Protein AF-A0A9P2ZRN0-F1 (afdb_monomer)

Nearest PDB structures (foldseek):
  4a35-assembly1_A-2  TM=9.742E-01  e=1.461E-50  Homo sapiens
  2hxu-assembly1_A-2  TM=9.705E-01  e=6.664E-49  Xanthomonas campestris pv. campestris
  1yey-assembly3_C  TM=9.680E-01  e=1.271E-48  Xanthomonas campestris pv. campestris
  1yey-assembly5_D  TM=9.670E-01  e=3.172E-48  Xanthomonas campestris pv. campestris
  2hne-assembly1_A  TM=9.605E-01  e=2.322E-47  Xanthomonas campestris pv. campestris

Structure (mmCIF, N/CA/C/O backbone):
data_AF-A0A9P2ZRN0-F1
#
_entry.id   AF-A0A9P2ZRN0-F1
#
loop_
_atom_site.group_PDB
_atom_site.id
_atom_site.type_symbol
_atom_site.label_atom_id
_atom_site.label_alt_id
_atom_site.label_comp_id
_atom_site.label_asym_id
_atom_site.label_entity_id
_atom_site.label_seq_id
_atom_site.pdbx_PDB_ins_code
_atom_site.Cartn_x
_atom_site.Cartn_y
_atom_site.Cartn_z
_atom_site.occupancy
_atom_site.B_iso_or_equiv
_atom_site.auth_seq_id
_atom_site.auth_comp_id
_atom_site.auth_asym_id
_atom_site.auth_atom_id
_atom_site.pdbx_PDB_model_num
ATOM 1 N N . MET A 1 1 ? -38.700 12.044 -38.073 1.00 38.47 1 MET A N 1
ATOM 2 C CA . MET A 1 1 ? -38.108 10.848 -38.707 1.00 38.47 1 MET A CA 1
ATOM 3 C C . MET A 1 1 ? -37.020 10.332 -37.782 1.00 38.47 1 MET A C 1
ATOM 5 O O . MET A 1 1 ? -36.246 11.145 -37.299 1.00 38.47 1 MET A O 1
ATOM 9 N N . TRP A 1 2 ? -37.031 9.037 -37.476 1.00 26.31 2 TRP A N 1
ATOM 10 C CA . TRP A 1 2 ? -36.027 8.322 -36.679 1.00 26.31 2 TRP A CA 1
ATOM 11 C C . TRP A 1 2 ? -35.757 7.011 -37.419 1.00 26.31 2 TRP A C 1
ATOM 13 O O . TRP A 1 2 ? -36.709 6.272 -37.649 1.00 26.31 2 TRP A O 1
ATOM 23 N N . GLU A 1 3 ? -34.503 6.709 -37.750 1.00 25.95 3 GLU A N 1
ATOM 24 C CA . GLU A 1 3 ? -34.091 5.380 -38.220 1.00 25.95 3 GLU A CA 1
ATOM 25 C C . GLU A 1 3 ? -32.726 5.012 -37.616 1.00 25.95 3 GLU A C 1
ATOM 27 O O . GLU A 1 3 ? -31.732 5.683 -37.899 1.00 25.95 3 GLU A O 1
ATOM 32 N N . PRO A 1 4 ? -32.650 3.964 -36.777 1.00 41.28 4 PRO A N 1
ATOM 33 C CA . PRO A 1 4 ? -31.394 3.350 -36.369 1.00 41.28 4 PRO A CA 1
ATOM 34 C C . PRO A 1 4 ? -31.073 2.138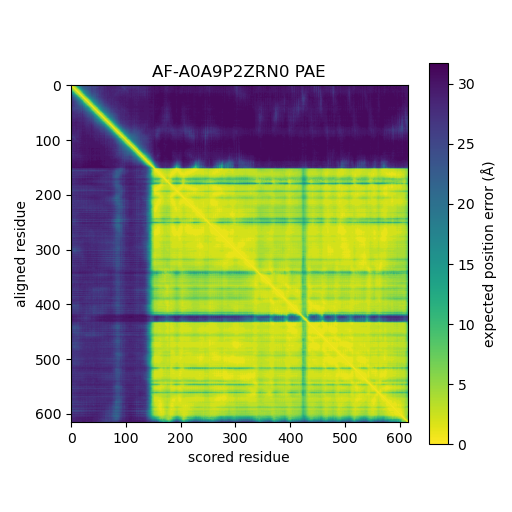 -37.259 1.00 41.28 4 PRO A C 1
ATOM 36 O O . PRO A 1 4 ? -31.899 1.237 -37.428 1.00 41.28 4 PRO A O 1
ATOM 39 N N . VAL A 1 5 ? -29.852 2.076 -37.796 1.00 33.00 5 VAL A N 1
ATOM 40 C CA . VAL A 1 5 ? -29.402 0.940 -38.618 1.00 33.00 5 VAL A CA 1
ATOM 41 C C . VAL A 1 5 ? -29.236 -0.312 -37.751 1.00 33.00 5 VAL A C 1
ATOM 43 O O . VAL A 1 5 ? -28.395 -0.362 -36.854 1.00 33.00 5 VAL A O 1
ATOM 46 N N . TRP A 1 6 ? -30.018 -1.352 -38.044 1.00 27.62 6 TRP A N 1
ATOM 47 C CA . TRP A 1 6 ? -29.862 -2.678 -37.442 1.00 27.62 6 TRP A CA 1
ATOM 48 C C . TRP A 1 6 ? -28.673 -3.428 -38.052 1.00 27.62 6 TRP A C 1
ATOM 50 O O . TRP A 1 6 ? -28.572 -3.544 -39.272 1.00 27.62 6 TRP A O 1
ATOM 60 N N . CYS A 1 7 ? -27.836 -4.044 -37.212 1.00 26.55 7 CYS A N 1
ATOM 61 C CA . CYS A 1 7 ? -26.837 -5.022 -37.649 1.00 26.55 7 CYS A CA 1
ATOM 62 C C . CYS A 1 7 ? -27.246 -6.436 -37.194 1.00 26.55 7 CYS A C 1
ATOM 64 O O . CYS A 1 7 ? -27.576 -6.659 -36.029 1.00 26.55 7 CYS A O 1
ATOM 66 N N . SER A 1 8 ? -27.298 -7.395 -38.123 1.00 29.52 8 SER A N 1
ATOM 67 C CA . SER A 1 8 ? -27.991 -8.675 -37.916 1.00 29.52 8 SER A CA 1
ATOM 68 C C . SER A 1 8 ? -27.128 -9.758 -37.254 1.00 29.52 8 SER A C 1
ATOM 70 O O . SER A 1 8 ? -26.110 -10.174 -37.812 1.00 29.52 8 SER A O 1
ATOM 72 N N . ALA A 1 9 ? -27.596 -10.330 -36.143 1.00 29.06 9 ALA A N 1
ATOM 73 C CA . ALA A 1 9 ? -26.962 -11.491 -35.517 1.00 29.06 9 ALA A CA 1
ATOM 74 C C . ALA A 1 9 ? -27.209 -12.794 -36.312 1.00 29.06 9 ALA A C 1
ATOM 76 O O . ALA A 1 9 ? -28.310 -13.352 -36.298 1.00 29.06 9 ALA A O 1
ATOM 77 N N . LYS A 1 10 ? -26.171 -13.340 -36.964 1.00 28.81 10 LYS A N 1
ATOM 78 C CA . LYS A 1 10 ? -26.222 -14.686 -37.569 1.00 28.81 10 LYS A CA 1
ATOM 79 C C . LYS A 1 10 ? -26.022 -15.771 -36.504 1.00 28.81 10 LYS A C 1
ATOM 81 O O . LYS A 1 10 ? -24.920 -15.975 -36.007 1.00 28.81 10 LYS A O 1
ATOM 86 N N . ARG A 1 11 ? -27.086 -16.523 -36.196 1.00 28.80 11 ARG A N 1
ATOM 87 C CA . ARG A 1 11 ? -27.022 -17.721 -35.338 1.00 28.80 11 ARG A CA 1
ATOM 88 C C . ARG A 1 11 ? -26.226 -18.844 -36.021 1.00 28.80 11 ARG A C 1
ATOM 90 O O . ARG A 1 11 ? -26.706 -19.409 -37.001 1.00 28.80 11 ARG A O 1
ATOM 97 N N . MET A 1 12 ? -25.089 -19.253 -35.457 1.00 26.77 12 MET A N 1
ATOM 98 C CA . MET A 1 12 ? -24.517 -20.573 -35.754 1.00 26.77 12 MET A CA 1
ATOM 99 C C . MET A 1 12 ? -25.276 -21.668 -34.990 1.00 26.77 12 MET A C 1
ATOM 101 O O . MET A 1 12 ? -25.562 -21.533 -33.800 1.00 26.77 12 MET A O 1
ATOM 105 N N . ARG A 1 13 ? -25.614 -22.770 -35.671 1.00 28.00 13 ARG A N 1
ATOM 106 C CA . ARG A 1 13 ? -26.214 -23.960 -35.047 1.00 28.00 13 ARG A CA 1
ATOM 107 C C . ARG A 1 13 ? -25.114 -24.864 -34.488 1.00 28.00 13 ARG A C 1
ATOM 109 O O . ARG A 1 13 ? -24.364 -25.449 -35.261 1.00 28.00 13 ARG A O 1
ATOM 116 N N . MET A 1 14 ? -25.080 -25.065 -33.171 1.00 26.47 14 MET A N 1
ATOM 117 C CA . MET A 1 14 ? -24.313 -26.168 -32.580 1.00 26.47 14 MET A CA 1
ATOM 118 C C . MET A 1 14 ? -24.980 -27.510 -32.915 1.00 26.47 14 MET A C 1
ATOM 120 O O . MET A 1 14 ? -26.101 -27.771 -32.475 1.00 26.47 14 MET A O 1
ATOM 124 N N . SER A 1 15 ? -24.293 -28.391 -33.645 1.00 28.78 15 SER A N 1
ATOM 125 C CA . SER A 1 15 ? -24.717 -29.786 -33.810 1.00 28.78 15 SER A CA 1
ATOM 126 C C . SER A 1 15 ? -24.050 -30.672 -32.758 1.00 28.78 15 SER A C 1
ATOM 128 O O . SER A 1 15 ? -22.850 -30.931 -32.829 1.00 28.78 15 SER A O 1
ATOM 130 N N . ARG A 1 16 ? -24.824 -31.179 -31.792 1.00 31.33 16 ARG A N 1
ATOM 131 C CA . ARG A 1 16 ? -24.336 -32.185 -30.837 1.00 31.33 16 ARG A CA 1
ATOM 132 C C . ARG A 1 16 ? -24.127 -33.526 -31.552 1.00 31.33 16 ARG A C 1
ATOM 134 O O . ARG A 1 16 ? -25.080 -34.072 -32.104 1.00 31.33 16 ARG A O 1
ATOM 141 N N . ARG A 1 17 ? -22.931 -34.110 -31.453 1.00 29.17 17 ARG A N 1
ATOM 142 C CA . ARG A 1 17 ? -22.721 -35.561 -31.597 1.00 29.17 17 ARG A CA 1
ATOM 143 C C . ARG A 1 17 ? -22.083 -36.101 -30.319 1.00 29.17 17 ARG A C 1
ATOM 145 O O . ARG A 1 17 ? -21.297 -35.412 -29.679 1.00 29.17 17 ARG A O 1
ATOM 152 N N . ARG A 1 18 ? -22.505 -37.300 -29.914 1.00 30.59 18 ARG A N 1
ATOM 153 C CA . ARG A 1 18 ? -22.012 -37.990 -28.714 1.00 30.59 18 ARG A CA 1
ATOM 154 C C . ARG A 1 18 ? -20.637 -38.594 -28.999 1.00 30.59 18 ARG A C 1
ATOM 156 O O . ARG A 1 18 ? -20.417 -39.074 -30.108 1.00 30.59 18 ARG A O 1
ATOM 163 N N . ALA A 1 19 ? -19.785 -38.645 -27.983 1.00 27.05 19 ALA A N 1
ATOM 164 C CA . ALA A 1 19 ? -18.596 -39.487 -27.959 1.00 27.05 19 ALA A CA 1
ATOM 165 C C . ALA A 1 19 ? -18.735 -40.520 -26.828 1.00 27.05 19 ALA A C 1
ATOM 167 O O . ALA A 1 19 ? -19.224 -40.190 -25.747 1.00 27.05 19 ALA A O 1
ATOM 168 N N . THR A 1 20 ? -18.300 -41.750 -27.084 1.00 30.22 20 THR A N 1
ATOM 169 C CA . THR A 1 20 ? -18.083 -42.813 -26.088 1.00 30.22 20 THR A CA 1
ATOM 170 C C . THR A 1 20 ? -16.751 -43.503 -26.419 1.00 30.22 20 THR A C 1
ATOM 172 O O . THR A 1 20 ? -16.370 -43.508 -27.591 1.00 30.22 20 THR A O 1
ATOM 175 N N . PRO A 1 21 ? -15.998 -43.999 -25.421 1.00 41.94 21 PRO A N 1
ATOM 176 C CA . PRO A 1 21 ? -14.552 -44.200 -25.551 1.00 41.94 21 PRO A CA 1
ATOM 177 C C . PRO A 1 21 ? -14.152 -45.582 -26.092 1.00 41.94 21 PRO A C 1
ATOM 179 O O . PRO A 1 21 ? -14.870 -46.560 -25.895 1.00 41.94 21 PRO A O 1
ATOM 182 N N . GLY A 1 22 ? -12.955 -45.676 -26.687 1.00 28.08 22 GLY A N 1
ATOM 183 C CA . GLY A 1 22 ? -12.357 -46.956 -27.075 1.00 28.08 22 GLY A CA 1
ATOM 184 C C . GLY A 1 22 ? -10.933 -46.871 -27.648 1.00 28.08 22 GLY A C 1
ATOM 185 O O . GLY A 1 22 ? -10.754 -46.393 -28.758 1.00 28.08 22 GLY A O 1
ATOM 186 N N . GLN A 1 23 ? -9.980 -47.428 -26.891 1.00 28.83 23 GLN A N 1
ATOM 187 C CA . GLN A 1 23 ? -8.758 -48.139 -27.327 1.00 28.83 23 GLN A CA 1
ATOM 188 C C . GLN A 1 23 ? -7.635 -47.407 -28.108 1.00 28.83 23 GLN A C 1
ATOM 190 O O . GLN A 1 23 ? -7.736 -47.108 -29.293 1.00 28.83 23 GLN A O 1
ATOM 195 N N . ASP A 1 24 ? -6.485 -47.293 -27.429 1.00 34.34 24 ASP A N 1
ATOM 196 C CA . ASP A 1 24 ? -5.123 -47.284 -27.998 1.00 34.34 24 ASP A CA 1
ATOM 197 C C . ASP A 1 24 ? -4.826 -48.612 -28.729 1.00 34.34 24 ASP A C 1
ATOM 199 O O . ASP A 1 24 ? -5.240 -49.676 -28.252 1.00 34.34 24 ASP A O 1
ATOM 203 N N . PRO A 1 25 ? -4.083 -48.578 -29.851 1.00 38.22 25 PRO A N 1
ATOM 204 C CA . PRO A 1 25 ? -2.924 -49.469 -29.909 1.00 38.22 25 PRO A CA 1
ATOM 205 C C . PRO A 1 25 ? -1.653 -48.847 -30.522 1.00 38.22 25 PRO A C 1
ATOM 207 O O . PRO A 1 25 ? -1.567 -48.574 -31.721 1.00 38.22 25 PRO A O 1
ATOM 210 N N . LYS A 1 26 ? -0.604 -48.800 -29.694 1.00 31.80 26 LYS A N 1
ATOM 211 C CA . LYS A 1 26 ? 0.829 -48.763 -30.038 1.00 31.80 26 LYS A CA 1
ATOM 212 C C . LYS A 1 26 ? 1.176 -49.314 -31.433 1.00 31.80 26 LYS A C 1
ATOM 214 O O . LYS A 1 26 ? 0.924 -50.487 -31.719 1.00 31.80 26 LYS A O 1
ATOM 219 N N . ARG A 1 27 ? 2.004 -48.579 -32.185 1.00 29.11 27 ARG A N 1
ATOM 220 C CA . ARG A 1 27 ? 3.027 -49.193 -33.053 1.00 29.11 27 ARG A CA 1
ATOM 221 C C . ARG A 1 27 ? 4.288 -48.338 -33.155 1.00 29.11 27 ARG A C 1
ATOM 223 O O . ARG A 1 27 ? 4.222 -47.123 -33.281 1.00 29.11 27 ARG A O 1
ATOM 230 N N . GLN A 1 28 ? 5.436 -49.005 -33.082 1.00 30.78 28 GLN A N 1
ATOM 231 C CA . GLN A 1 28 ? 6.757 -48.425 -33.324 1.00 30.78 28 GLN A CA 1
ATOM 232 C C . GLN A 1 28 ? 7.017 -48.361 -34.833 1.00 30.78 28 GLN A C 1
ATOM 234 O O . GLN A 1 28 ? 6.596 -49.279 -35.533 1.00 30.78 28 GLN A O 1
ATOM 239 N N . PHE A 1 29 ? 7.829 -47.407 -35.296 1.00 27.91 29 PHE A N 1
ATOM 240 C CA . PHE A 1 29 ? 8.797 -47.679 -36.365 1.00 27.91 29 PHE A CA 1
ATOM 241 C C . PHE A 1 29 ? 10.072 -46.829 -36.211 1.00 27.91 29 PHE A C 1
ATOM 243 O O . PHE A 1 29 ? 10.026 -45.632 -35.940 1.00 27.91 29 PHE A O 1
ATOM 250 N N . ARG A 1 30 ? 11.210 -47.512 -36.359 1.00 27.91 30 ARG A N 1
ATOM 251 C CA . ARG A 1 30 ? 12.542 -46.998 -36.738 1.00 27.91 30 ARG A CA 1
ATOM 252 C C . ARG A 1 30 ? 12.577 -46.835 -38.277 1.00 27.91 30 ARG A C 1
ATOM 254 O O . ARG A 1 30 ? 11.677 -47.357 -38.923 1.00 27.91 30 ARG A O 1
ATOM 261 N N . SER A 1 31 ? 13.558 -46.234 -38.948 1.00 28.56 31 SER A N 1
ATOM 262 C CA . SER A 1 31 ? 14.747 -45.415 -38.622 1.00 28.56 31 SER A CA 1
ATOM 263 C C . SER A 1 31 ? 15.255 -44.807 -39.947 1.00 28.56 31 SER A C 1
ATOM 265 O O . SER A 1 31 ? 14.808 -45.258 -40.998 1.00 28.56 31 SER A O 1
ATOM 267 N N . GLU A 1 32 ? 16.247 -43.898 -39.893 1.00 29.08 32 GLU A N 1
ATOM 268 C CA . GLU A 1 32 ? 17.086 -43.482 -41.050 1.00 29.08 32 GLU A CA 1
ATOM 269 C C . GLU A 1 32 ? 16.328 -42.696 -42.152 1.00 29.08 32 GLU A C 1
ATOM 271 O O . GLU A 1 32 ? 15.107 -42.746 -42.225 1.00 29.08 32 GLU A O 1
ATOM 276 N N . ARG A 1 33 ? 16.931 -41.876 -43.026 1.00 29.41 33 ARG A N 1
ATOM 277 C CA . ARG A 1 33 ? 18.291 -41.307 -43.241 1.00 29.41 33 ARG A CA 1
ATOM 278 C C . ARG A 1 33 ? 18.064 -39.945 -43.984 1.00 29.41 33 ARG A C 1
ATOM 280 O O . ARG A 1 33 ? 16.910 -39.622 -44.240 1.00 29.41 33 ARG A O 1
ATOM 287 N N . GLU A 1 34 ? 18.994 -39.052 -44.340 1.00 28.02 34 GLU A N 1
ATOM 288 C CA . GLU A 1 34 ? 20.459 -39.047 -44.521 1.00 28.02 34 GLU A CA 1
ATOM 289 C C . GLU A 1 34 ? 20.977 -37.574 -44.495 1.00 28.02 34 GLU A C 1
ATOM 291 O O . GLU A 1 34 ? 20.172 -36.648 -44.587 1.00 28.02 34 GLU A O 1
ATOM 296 N N . ILE A 1 35 ? 22.297 -37.343 -44.409 1.00 36.78 35 ILE A N 1
ATOM 297 C CA . ILE A 1 35 ? 22.970 -36.031 -44.605 1.00 36.78 35 ILE A CA 1
ATOM 298 C C . ILE A 1 35 ? 24.157 -36.255 -45.554 1.00 36.78 35 ILE A C 1
ATOM 300 O O . ILE A 1 35 ? 24.944 -37.165 -45.281 1.00 36.78 35 ILE A O 1
ATOM 304 N N . PRO A 1 36 ? 24.268 -35.516 -46.678 1.00 35.97 36 PRO A N 1
ATOM 305 C CA . PRO A 1 36 ? 25.540 -34.829 -47.026 1.00 35.97 36 PRO A CA 1
ATOM 306 C C . PRO A 1 36 ? 25.359 -33.571 -47.940 1.00 35.97 36 PRO A C 1
ATOM 308 O O . PRO A 1 36 ? 24.253 -33.337 -48.427 1.00 35.97 36 PRO A O 1
ATOM 311 N N . PRO A 1 37 ? 26.430 -32.851 -48.348 1.00 46.16 37 PRO A N 1
ATOM 312 C CA . PRO A 1 37 ? 27.495 -32.234 -47.543 1.00 46.16 37 PRO A CA 1
ATOM 313 C C . PRO A 1 37 ? 27.743 -30.747 -47.963 1.00 46.16 37 PRO A C 1
ATOM 315 O O . PRO A 1 37 ? 26.884 -30.117 -48.575 1.00 46.16 37 PRO A O 1
ATOM 318 N N . ASP A 1 38 ? 28.909 -30.190 -47.619 1.00 31.97 38 ASP A N 1
ATOM 319 C CA . ASP A 1 38 ? 29.219 -28.748 -47.576 1.00 31.97 38 ASP A CA 1
ATOM 320 C C . ASP A 1 38 ? 29.802 -28.071 -48.852 1.00 31.97 38 ASP A C 1
ATOM 322 O O . ASP A 1 38 ? 30.275 -28.725 -49.782 1.00 31.97 38 ASP A O 1
ATOM 326 N N . ASP A 1 39 ? 29.905 -26.731 -48.746 1.00 31.00 39 ASP A N 1
ATOM 327 C CA . ASP A 1 39 ? 30.958 -25.842 -49.301 1.00 31.00 39 ASP A CA 1
ATOM 328 C C . ASP A 1 39 ? 30.830 -25.336 -50.775 1.00 31.00 39 ASP A C 1
ATOM 330 O O . ASP A 1 39 ? 29.979 -25.797 -51.535 1.00 31.00 39 ASP A O 1
ATOM 334 N N . PRO A 1 40 ? 31.568 -24.277 -51.189 1.00 44.12 40 PRO A N 1
ATOM 335 C CA . PRO A 1 40 ? 31.244 -22.871 -50.881 1.00 44.12 40 PRO A CA 1
ATOM 336 C C . PRO A 1 40 ? 31.080 -21.980 -52.135 1.00 44.12 40 PRO A C 1
ATOM 338 O O . PRO A 1 40 ? 31.380 -22.417 -53.243 1.00 44.12 40 PRO A O 1
ATOM 341 N N . LEU A 1 41 ? 30.724 -20.688 -51.954 1.00 27.88 41 LEU A N 1
ATOM 342 C CA . LEU A 1 41 ? 31.406 -19.523 -52.582 1.00 27.88 41 LEU A CA 1
ATOM 343 C C . LEU A 1 41 ? 30.759 -18.145 -52.272 1.00 27.88 41 LEU A C 1
ATOM 345 O O . LEU A 1 41 ? 29.582 -18.040 -51.949 1.00 27.88 41 LEU A O 1
ATOM 349 N N . TRP A 1 42 ? 31.550 -17.089 -52.522 1.00 25.61 42 TRP A N 1
ATOM 350 C CA . TRP A 1 42 ? 31.164 -15.704 -52.879 1.00 25.61 42 TRP A CA 1
ATOM 351 C C . TRP A 1 42 ? 30.753 -14.653 -51.817 1.00 25.61 42 TRP A C 1
ATOM 353 O O . TRP A 1 42 ? 29.585 -14.358 -51.591 1.00 25.61 42 TRP A O 1
ATOM 363 N N . THR A 1 43 ? 31.763 -13.911 -51.343 1.00 27.02 43 THR A N 1
ATOM 364 C CA . THR A 1 43 ? 31.754 -12.444 -51.105 1.00 27.02 43 THR A CA 1
ATOM 365 C C . THR A 1 43 ? 33.167 -11.897 -51.414 1.00 27.02 43 THR A C 1
ATOM 367 O O . THR A 1 43 ? 34.091 -12.712 -51.497 1.00 27.02 43 THR A O 1
ATOM 370 N N . PRO A 1 44 ? 33.419 -10.572 -51.543 1.00 39.12 44 PRO A N 1
ATOM 371 C CA . PRO A 1 44 ? 32.522 -9.419 -51.699 1.00 39.12 44 PRO A CA 1
ATOM 372 C C . PRO A 1 44 ? 32.744 -8.729 -53.077 1.00 39.12 44 PRO A C 1
ATOM 374 O O . PRO A 1 44 ? 33.189 -9.372 -54.025 1.00 39.12 44 PRO A O 1
ATOM 377 N N . PRO A 1 45 ? 32.498 -7.410 -53.214 1.00 33.53 45 PRO A N 1
ATOM 378 C CA . PRO A 1 45 ? 33.685 -6.559 -53.392 1.00 33.53 45 PRO A CA 1
ATOM 379 C C . PRO A 1 45 ? 33.702 -5.280 -52.534 1.00 33.53 45 PRO A C 1
ATOM 381 O O . PRO A 1 45 ? 32.678 -4.669 -52.244 1.00 33.53 45 PRO A O 1
ATOM 384 N N . ILE A 1 46 ? 34.915 -4.837 -52.193 1.00 30.03 46 ILE A N 1
ATOM 385 C CA . ILE A 1 46 ? 35.210 -3.522 -51.603 1.00 30.03 46 ILE A CA 1
ATOM 386 C C . ILE A 1 46 ? 35.616 -2.561 -52.730 1.00 30.03 46 ILE A C 1
ATOM 388 O O . ILE A 1 46 ? 36.423 -2.930 -53.582 1.00 30.03 46 ILE A O 1
ATOM 392 N N . SER A 1 47 ? 35.164 -1.303 -52.689 1.00 28.03 47 SER A N 1
ATOM 393 C CA . SER A 1 47 ? 35.769 -0.208 -53.465 1.00 28.03 47 SER A CA 1
ATOM 394 C C . SER A 1 47 ? 36.314 0.878 -52.536 1.00 28.03 47 SER A C 1
ATOM 396 O O . SER A 1 47 ? 35.559 1.538 -51.823 1.00 28.03 47 SER A O 1
ATOM 398 N N . SER A 1 48 ? 37.630 1.073 -52.541 1.00 29.17 48 SER A N 1
ATOM 399 C CA . SER A 1 48 ? 38.329 2.067 -51.722 1.00 29.17 48 SER A CA 1
ATOM 400 C C . SER A 1 48 ? 38.413 3.441 -52.403 1.00 29.17 48 SER A C 1
ATOM 402 O O . SER A 1 48 ? 38.474 3.512 -53.630 1.00 29.17 48 SER A O 1
ATOM 404 N N . ARG A 1 49 ? 38.490 4.527 -51.605 1.00 26.91 49 ARG A N 1
ATOM 405 C CA . ARG A 1 49 ? 39.307 5.738 -51.884 1.00 26.91 49 ARG A CA 1
ATOM 406 C C . ARG A 1 49 ? 39.306 6.774 -50.742 1.00 26.91 49 ARG A C 1
ATOM 408 O O . ARG A 1 49 ? 38.321 7.446 -50.467 1.00 26.91 49 ARG A O 1
ATOM 415 N N . ARG A 1 50 ? 40.491 6.946 -50.157 1.00 28.81 50 ARG A N 1
ATOM 416 C CA . ARG A 1 50 ? 41.088 8.154 -49.544 1.00 28.81 50 ARG A CA 1
ATOM 417 C C . ARG A 1 50 ? 42.583 8.127 -49.974 1.00 28.81 50 ARG A C 1
ATOM 419 O O . ARG A 1 50 ? 42.996 7.065 -50.448 1.00 28.81 50 ARG A O 1
ATOM 426 N N . PRO A 1 51 ? 43.406 9.190 -49.840 1.00 40.25 51 PRO A N 1
ATOM 427 C CA . PRO A 1 51 ? 43.207 10.424 -49.069 1.00 40.25 51 PRO A CA 1
ATOM 428 C C . PRO A 1 51 ? 43.452 11.727 -49.867 1.00 40.25 51 PRO A C 1
ATOM 430 O O . PRO A 1 51 ? 43.740 11.701 -51.059 1.00 40.25 51 PRO A O 1
ATOM 433 N N . GLY A 1 52 ? 43.390 12.870 -49.175 1.00 24.56 52 GLY A N 1
ATOM 434 C CA . GLY A 1 52 ? 43.862 14.164 -49.677 1.00 24.56 52 GLY A CA 1
ATOM 435 C C . GLY A 1 52 ? 43.760 15.265 -48.616 1.00 24.56 52 GLY A C 1
ATOM 436 O O . GLY A 1 52 ? 42.659 15.698 -48.293 1.00 24.56 52 GLY A O 1
ATOM 437 N N . ASN A 1 53 ? 44.898 15.719 -48.083 1.00 30.58 53 ASN A N 1
ATOM 438 C CA . ASN A 1 53 ? 44.993 16.955 -47.294 1.00 30.58 53 ASN A CA 1
ATOM 439 C C . ASN A 1 53 ? 45.318 18.123 -48.233 1.00 30.58 53 ASN A C 1
ATOM 441 O O . ASN A 1 53 ? 46.202 17.957 -49.069 1.00 30.58 53 ASN A O 1
ATOM 445 N N . LEU A 1 54 ? 44.724 19.307 -48.027 1.00 27.16 54 LEU A N 1
ATOM 446 C CA . LEU A 1 54 ? 45.390 20.603 -48.253 1.00 27.16 54 LEU A CA 1
ATOM 447 C C . LEU A 1 54 ? 44.612 21.782 -47.630 1.00 27.16 54 LEU A C 1
ATOM 449 O O . LEU A 1 54 ? 43.497 21.626 -47.140 1.00 27.16 54 LEU A O 1
ATOM 453 N N . LEU A 1 55 ? 45.273 22.940 -47.561 1.00 28.30 55 LEU A N 1
ATOM 454 C CA . LEU A 1 55 ? 45.019 24.025 -46.605 1.00 28.30 55 LEU A CA 1
ATOM 455 C C . LEU A 1 55 ? 44.002 25.100 -47.047 1.00 28.30 55 LEU A C 1
ATOM 457 O O . LEU A 1 55 ? 44.048 25.585 -48.170 1.00 28.30 55 LEU A O 1
ATOM 461 N N . ALA A 1 56 ? 43.236 25.572 -46.054 1.00 28.02 56 ALA A N 1
ATOM 462 C CA . ALA A 1 56 ? 42.846 26.967 -45.780 1.00 28.02 56 ALA A CA 1
ATOM 463 C C . ALA A 1 56 ? 42.149 27.844 -46.853 1.00 28.02 56 ALA A C 1
ATOM 465 O O . ALA A 1 56 ? 42.775 28.299 -47.810 1.00 28.02 56 ALA A O 1
ATOM 466 N N . LYS A 1 57 ? 40.939 28.332 -46.514 1.00 27.61 57 LYS A N 1
ATOM 467 C CA . LYS A 1 57 ? 40.678 29.742 -46.104 1.00 27.61 57 LYS A CA 1
ATOM 468 C C . LYS A 1 57 ? 39.199 29.980 -45.744 1.00 27.61 57 LYS A C 1
ATOM 470 O O . LYS A 1 57 ? 38.314 29.372 -46.333 1.00 27.61 57 LYS A O 1
ATOM 475 N N . SER A 1 58 ? 38.942 30.897 -44.807 1.00 28.20 58 SER A N 1
ATOM 476 C CA . SER A 1 58 ? 37.597 31.420 -44.492 1.00 28.20 58 SER A CA 1
ATOM 477 C C . SER A 1 58 ? 37.139 32.472 -45.518 1.00 28.20 58 SER A C 1
ATOM 479 O O . SER A 1 58 ? 37.959 32.993 -46.278 1.00 28.20 58 SER A O 1
ATOM 481 N N . PRO A 1 59 ? 35.857 32.870 -45.482 1.00 36.03 59 PRO A N 1
ATOM 482 C CA . PRO A 1 59 ? 35.581 34.223 -44.973 1.00 36.03 59 PRO A CA 1
ATOM 483 C C . PRO A 1 59 ? 34.570 34.256 -43.808 1.00 36.03 59 PRO A C 1
ATOM 485 O O . PRO A 1 59 ? 34.022 33.234 -43.406 1.00 36.03 59 PRO A O 1
ATOM 488 N N . VAL A 1 60 ? 34.378 35.445 -43.226 1.00 31.33 60 VAL A N 1
ATOM 489 C CA . VAL A 1 60 ? 33.644 35.691 -41.969 1.00 31.33 60 VAL A CA 1
ATOM 490 C C . VAL A 1 60 ? 32.338 36.448 -42.218 1.00 31.33 60 VAL A C 1
ATOM 492 O O . VAL A 1 60 ? 32.347 37.451 -42.927 1.00 31.33 60 VAL A O 1
ATOM 495 N N . LEU A 1 61 ? 31.263 36.048 -41.528 1.00 31.11 61 LEU A N 1
ATOM 496 C CA . LEU A 1 61 ? 30.111 36.897 -41.192 1.00 31.11 61 LEU A CA 1
ATOM 497 C C . LEU A 1 61 ? 29.627 36.564 -39.756 1.00 31.11 61 LEU A C 1
ATOM 499 O O . LEU A 1 61 ? 29.504 35.391 -39.428 1.00 31.11 61 LEU A O 1
ATOM 503 N N . GLY A 1 62 ? 29.334 37.521 -38.864 1.00 27.59 62 GLY A N 1
ATOM 504 C CA . GLY A 1 62 ? 29.609 38.958 -39.002 1.00 27.59 62 GLY A CA 1
ATOM 505 C C . GLY A 1 62 ? 28.741 39.944 -38.207 1.00 27.59 62 GLY A C 1
ATOM 506 O O . GLY A 1 62 ? 28.438 40.994 -38.763 1.00 27.59 62 GLY A O 1
ATOM 507 N N . THR A 1 63 ? 28.334 39.677 -36.957 1.00 29.41 63 THR A N 1
ATOM 508 C CA . THR A 1 63 ? 27.547 40.645 -36.144 1.00 29.41 63 THR A CA 1
ATOM 509 C C . THR A 1 63 ? 28.103 40.853 -34.721 1.00 29.41 63 THR A C 1
ATOM 511 O O . THR A 1 63 ? 28.702 39.924 -34.180 1.00 29.41 63 THR A O 1
ATOM 514 N N . PRO A 1 64 ? 27.975 42.060 -34.114 1.00 35.66 64 PRO A N 1
ATOM 515 C CA . PRO A 1 64 ? 28.919 42.525 -33.086 1.00 35.66 64 PRO A CA 1
ATOM 516 C C . PRO A 1 64 ? 28.378 42.566 -31.635 1.00 35.66 64 PRO A C 1
ATOM 518 O O . PRO A 1 64 ? 27.166 42.623 -31.426 1.00 35.66 64 PRO A O 1
ATOM 521 N N . PRO A 1 65 ? 29.264 42.638 -30.618 1.00 36.31 65 PRO A N 1
ATOM 522 C CA . PRO A 1 65 ? 28.883 42.803 -29.212 1.00 36.31 65 PRO A CA 1
ATOM 523 C C . PRO A 1 65 ? 28.561 44.265 -28.839 1.00 36.31 65 PRO A C 1
ATOM 525 O O . PRO A 1 65 ? 29.264 45.198 -29.238 1.00 36.31 65 PRO A O 1
ATOM 528 N N . ALA A 1 66 ? 27.535 44.466 -28.005 1.00 30.88 66 ALA A N 1
ATOM 529 C CA . ALA A 1 66 ? 27.139 45.778 -27.483 1.00 30.88 66 ALA A CA 1
ATOM 530 C C . ALA A 1 66 ? 27.725 46.048 -26.081 1.00 30.88 66 ALA A C 1
ATOM 532 O O . ALA A 1 66 ? 27.723 45.187 -25.206 1.00 30.88 66 ALA A O 1
ATOM 533 N N . LYS A 1 67 ? 28.253 47.262 -25.886 1.00 29.38 67 LYS A N 1
ATOM 534 C CA . LYS A 1 67 ? 29.070 47.662 -24.726 1.00 29.38 67 LYS A CA 1
ATOM 535 C C . LYS A 1 67 ? 28.264 47.848 -23.436 1.00 29.38 67 LYS A C 1
ATOM 537 O O . LYS A 1 67 ? 27.099 48.236 -23.461 1.00 29.38 67 LYS A O 1
ATOM 542 N N . SER A 1 68 ? 28.959 47.704 -22.309 1.00 34.28 68 SER A N 1
ATOM 543 C CA . SER A 1 68 ? 28.501 48.139 -20.988 1.00 34.28 68 SER A CA 1
ATOM 544 C C . SER A 1 68 ? 28.162 49.637 -20.944 1.00 34.28 68 SER A C 1
ATOM 546 O O . SER A 1 68 ? 28.808 50.467 -21.591 1.00 34.28 68 SER A O 1
ATOM 548 N N . ARG A 1 69 ? 27.169 50.006 -20.124 1.00 29.12 69 ARG A N 1
ATOM 549 C CA . ARG A 1 69 ? 26.922 51.401 -19.733 1.00 29.12 69 ARG A CA 1
ATOM 550 C C . ARG A 1 69 ? 26.274 51.460 -18.350 1.00 29.12 69 ARG A C 1
ATOM 552 O O . ARG A 1 69 ? 25.174 50.953 -18.163 1.00 29.12 69 ARG A O 1
ATOM 559 N N . ALA A 1 70 ? 26.958 52.075 -17.390 1.00 33.16 70 ALA A N 1
ATOM 560 C CA . ALA A 1 70 ? 26.439 52.241 -16.035 1.00 33.16 70 ALA A CA 1
ATOM 561 C C . ALA A 1 70 ? 25.304 53.282 -15.975 1.00 33.16 70 ALA A C 1
ATOM 563 O O . ALA A 1 70 ? 25.296 54.252 -16.739 1.00 33.16 70 ALA A O 1
ATOM 564 N N . LYS A 1 71 ? 24.393 53.115 -15.010 1.00 31.52 71 LYS A N 1
ATOM 565 C CA . LYS A 1 71 ? 23.494 54.162 -14.506 1.00 31.52 71 LYS A CA 1
ATOM 566 C C . LYS A 1 71 ? 23.429 54.101 -12.976 1.00 31.52 71 LYS A C 1
ATOM 568 O O . LYS A 1 71 ? 23.664 53.056 -12.381 1.00 31.52 71 LYS A O 1
ATOM 573 N N . GLN A 1 72 ? 23.166 55.257 -12.374 1.00 29.78 72 GLN A N 1
ATOM 574 C CA . GLN A 1 72 ? 23.123 55.488 -10.926 1.00 29.78 72 GLN A CA 1
ATOM 575 C C . GLN A 1 72 ? 21.865 54.891 -10.260 1.00 29.78 72 GLN A C 1
ATOM 577 O O . GLN A 1 72 ? 20.900 54.582 -10.964 1.00 29.78 72 GLN A O 1
ATOM 582 N N . PRO A 1 73 ? 21.868 54.702 -8.923 1.00 31.86 73 PRO A N 1
ATOM 583 C CA . PRO A 1 73 ? 20.793 54.006 -8.220 1.00 31.86 73 PRO A CA 1
ATOM 584 C C . PRO A 1 73 ? 19.467 54.774 -8.257 1.00 31.86 73 PRO A C 1
ATOM 586 O O . PRO A 1 73 ? 19.432 55.993 -8.090 1.00 31.86 73 PRO A O 1
ATOM 589 N N . SER A 1 74 ? 18.371 54.031 -8.413 1.00 30.59 74 SER A N 1
ATOM 590 C CA . SER A 1 74 ? 17.017 54.508 -8.113 1.00 30.59 74 SER A CA 1
ATOM 591 C C . SER A 1 74 ? 16.615 54.069 -6.700 1.00 30.59 74 SER A C 1
ATOM 593 O O . SER A 1 74 ? 17.183 53.130 -6.143 1.00 30.59 74 SER A O 1
ATOM 595 N N . GLN A 1 75 ? 15.713 54.831 -6.083 1.00 28.72 75 GLN A N 1
ATOM 596 C CA . GLN A 1 75 ? 15.437 54.779 -4.646 1.00 28.72 75 GLN A CA 1
ATOM 597 C C . GLN A 1 75 ? 14.807 53.449 -4.205 1.00 28.72 75 GLN A C 1
ATOM 599 O O . GLN A 1 75 ? 14.022 52.845 -4.932 1.00 28.72 75 GLN A O 1
ATOM 604 N N . ALA A 1 76 ? 15.124 53.024 -2.980 1.00 31.17 76 ALA A N 1
ATOM 605 C CA . ALA A 1 76 ? 14.541 51.831 -2.383 1.00 31.17 76 ALA A CA 1
ATOM 606 C C . ALA A 1 76 ? 13.034 52.012 -2.134 1.00 31.17 76 ALA A C 1
ATOM 608 O O . ALA A 1 76 ? 12.624 52.926 -1.418 1.00 31.17 76 ALA A O 1
ATOM 609 N N . ILE A 1 77 ? 12.229 51.092 -2.664 1.00 31.39 77 ILE A N 1
ATOM 610 C CA . ILE A 1 77 ? 10.842 50.883 -2.242 1.00 31.39 77 ILE A CA 1
ATOM 611 C C . ILE A 1 77 ? 10.864 49.713 -1.257 1.00 31.39 77 ILE A C 1
ATOM 613 O O . ILE A 1 77 ? 11.298 48.616 -1.607 1.00 31.39 77 ILE A O 1
ATOM 617 N N . GLN A 1 78 ? 10.437 49.945 -0.015 1.00 29.75 78 GLN A N 1
ATOM 618 C CA . GLN A 1 78 ? 10.341 48.877 0.980 1.00 29.75 78 GLN A CA 1
ATOM 619 C C . GLN A 1 78 ? 9.167 47.942 0.645 1.00 29.75 78 GLN A C 1
ATOM 621 O O . GLN A 1 78 ? 8.060 48.441 0.420 1.00 29.75 78 GLN A O 1
ATOM 626 N N . PRO A 1 79 ? 9.346 46.607 0.672 1.00 30.41 79 PRO A N 1
ATOM 627 C CA . PRO A 1 79 ? 8.219 45.686 0.652 1.00 30.41 79 PRO A CA 1
ATOM 628 C C . PRO A 1 79 ? 7.444 45.840 1.965 1.00 30.41 79 PRO A C 1
ATOM 630 O O . PRO A 1 79 ? 7.936 45.499 3.040 1.00 30.41 79 PRO A O 1
ATOM 633 N N . THR A 1 80 ? 6.240 46.403 1.896 1.00 27.67 80 THR A N 1
ATOM 634 C CA . THR A 1 80 ? 5.394 46.601 3.077 1.00 27.67 80 THR A CA 1
ATOM 635 C C . THR A 1 80 ? 4.755 45.267 3.455 1.00 27.67 80 THR A C 1
ATOM 637 O O . THR A 1 80 ? 3.853 44.793 2.766 1.00 27.67 80 THR A O 1
ATOM 640 N N . THR A 1 81 ? 5.233 44.635 4.530 1.00 29.77 81 THR A N 1
ATOM 641 C CA . THR A 1 81 ? 4.727 43.334 4.990 1.00 29.77 81 THR A CA 1
ATOM 642 C C . THR A 1 81 ? 3.269 43.446 5.435 1.00 29.77 81 THR A C 1
ATOM 644 O O . THR A 1 81 ? 2.980 43.865 6.556 1.00 29.77 81 THR A O 1
ATOM 647 N N . LEU A 1 82 ? 2.338 43.051 4.565 1.00 26.22 82 LEU A N 1
ATOM 648 C CA . LEU A 1 82 ? 0.900 43.128 4.822 1.00 26.22 82 LEU A CA 1
ATOM 649 C C . LEU A 1 82 ? 0.428 41.904 5.628 1.00 26.22 82 LEU A C 1
ATOM 651 O O . LEU A 1 82 ? -0.305 41.043 5.146 1.00 26.22 82 LEU A O 1
ATOM 655 N N . LEU A 1 83 ? 0.895 41.827 6.877 1.00 29.27 83 LEU A N 1
ATOM 656 C CA . LEU A 1 83 ? 0.393 40.892 7.883 1.00 29.27 83 LEU A CA 1
ATOM 657 C C . LEU A 1 83 ? -1.076 41.215 8.184 1.00 29.27 83 LEU A C 1
ATOM 659 O O . LEU A 1 83 ? -1.376 42.254 8.768 1.00 29.27 83 LEU A O 1
ATOM 663 N N . LEU A 1 84 ? -1.982 40.306 7.820 1.00 27.81 84 LEU A N 1
ATOM 664 C CA . LEU A 1 84 ? -3.369 40.317 8.282 1.00 27.81 84 LEU A CA 1
ATOM 665 C C . LEU A 1 84 ? -3.478 39.459 9.555 1.00 27.81 84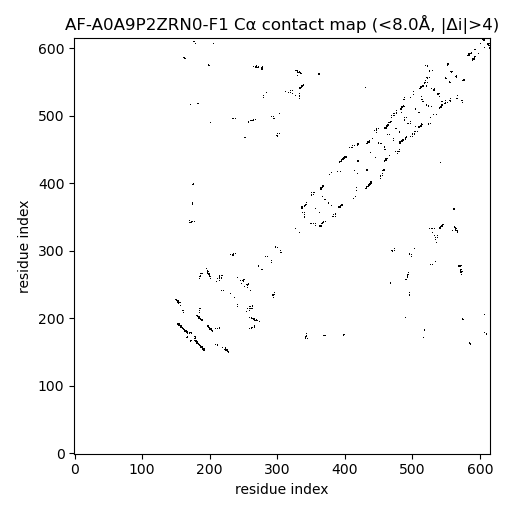 LEU A C 1
ATOM 667 O O . LEU A 1 84 ? -3.408 38.232 9.451 1.00 27.81 84 LEU A O 1
ATOM 671 N N . PRO A 1 85 ? -3.649 40.052 10.752 1.00 29.05 85 PRO A N 1
ATOM 672 C CA . PRO A 1 85 ? -3.923 39.285 11.960 1.00 29.05 85 PRO A CA 1
ATOM 673 C C . PRO A 1 85 ? -5.364 38.762 11.922 1.00 29.05 85 PRO A C 1
ATOM 675 O O . PRO A 1 85 ? -6.321 39.526 12.049 1.00 29.05 85 PRO A O 1
ATOM 678 N N . ILE A 1 86 ? -5.530 37.449 11.756 1.00 30.19 86 ILE A N 1
ATOM 679 C CA . ILE A 1 86 ? -6.826 36.774 11.922 1.00 30.19 86 ILE A CA 1
ATOM 680 C C . ILE A 1 86 ? -6.953 36.334 13.388 1.00 30.19 86 ILE A C 1
ATOM 682 O O . ILE A 1 86 ? -6.877 35.152 13.722 1.00 30.19 86 ILE A O 1
ATOM 686 N N . ASP A 1 87 ? -7.133 37.314 14.275 1.00 27.67 87 ASP A N 1
ATOM 687 C CA . ASP A 1 87 ? -7.505 37.072 15.670 1.00 27.67 87 ASP A CA 1
ATOM 688 C C . ASP A 1 87 ? -8.998 36.723 15.759 1.00 27.67 87 ASP A C 1
ATOM 690 O O . ASP A 1 87 ? -9.869 37.588 15.659 1.00 27.67 87 ASP A O 1
ATOM 694 N N . ILE A 1 88 ? -9.306 35.439 15.968 1.00 34.53 88 ILE A N 1
ATOM 695 C CA . ILE A 1 88 ? -10.663 34.963 16.274 1.00 34.53 88 ILE A CA 1
ATOM 696 C C . ILE A 1 88 ? -10.713 34.569 17.760 1.00 34.53 88 ILE A C 1
ATOM 698 O O . ILE A 1 88 ? -10.247 33.483 18.120 1.00 34.53 88 ILE A O 1
ATOM 702 N N . PRO A 1 89 ? -11.275 35.408 18.652 1.00 30.56 89 PRO A N 1
ATOM 703 C CA . PRO A 1 89 ? -11.337 35.099 20.075 1.00 30.56 89 PRO A CA 1
ATOM 704 C C . PRO A 1 89 ? -12.333 33.965 20.366 1.00 30.56 89 PRO A C 1
ATOM 706 O O . PRO A 1 89 ? -13.545 34.094 20.179 1.00 30.56 89 PRO A O 1
ATOM 709 N N . LEU A 1 90 ? -11.822 32.848 20.890 1.00 33.31 90 LEU A N 1
ATOM 710 C CA . LEU A 1 90 ? -12.622 31.709 21.347 1.00 33.31 90 LEU A CA 1
ATOM 711 C C . LEU A 1 90 ? -13.430 32.063 22.607 1.00 33.31 90 LEU A C 1
ATOM 713 O O . LEU A 1 90 ? -12.936 31.981 23.735 1.00 33.31 90 LEU A O 1
ATOM 717 N N . HIS A 1 91 ? -14.708 32.407 22.433 1.00 30.67 91 HIS A N 1
ATOM 718 C CA . HIS A 1 91 ? -15.631 32.650 23.542 1.00 30.67 91 HIS A CA 1
ATOM 719 C C . HIS A 1 91 ? -16.889 31.770 23.505 1.00 30.67 91 HIS A C 1
ATOM 721 O O . HIS A 1 91 ? -17.803 31.961 22.711 1.00 30.67 91 HIS A O 1
ATOM 727 N N . LYS A 1 92 ? -16.910 30.831 24.463 1.00 28.56 92 LYS A N 1
ATOM 728 C CA . LYS A 1 92 ? -18.070 30.307 25.207 1.00 28.56 92 LYS A CA 1
ATOM 729 C C . LYS A 1 92 ? -19.382 30.139 24.423 1.00 28.56 92 LYS A C 1
ATOM 731 O O . LYS A 1 92 ? -20.228 31.027 24.420 1.00 28.56 92 LYS A O 1
ATOM 736 N N . TRP A 1 93 ? -19.626 28.922 23.939 1.00 26.59 93 TRP A N 1
ATOM 737 C CA . TRP A 1 93 ? -20.990 28.445 23.693 1.00 26.59 93 TRP A CA 1
ATOM 738 C C . TRP A 1 93 ? -21.526 27.701 24.923 1.00 26.59 93 TRP A C 1
ATOM 740 O O . TRP A 1 93 ? -20.933 26.727 25.380 1.00 26.59 93 TRP A O 1
ATOM 750 N N . ALA A 1 94 ? -22.664 28.164 25.437 1.00 28.05 94 ALA A N 1
ATOM 751 C CA . ALA A 1 94 ? -23.497 27.500 26.438 1.00 28.05 94 ALA A CA 1
ATOM 752 C C . ALA A 1 94 ? -24.976 27.686 26.028 1.00 28.05 94 ALA A C 1
ATOM 754 O O . ALA A 1 94 ? -25.290 28.678 25.365 1.00 28.05 94 ALA A O 1
ATOM 755 N N . PRO A 1 95 ? -25.883 26.739 26.329 1.00 34.75 95 PRO A N 1
ATOM 756 C CA . PRO A 1 95 ? -27.152 26.630 25.609 1.00 34.75 95 PRO A CA 1
ATOM 757 C C . PRO A 1 95 ? -28.199 27.669 26.040 1.00 34.75 95 PRO A C 1
ATOM 759 O O . PRO A 1 95 ? -28.596 27.728 27.203 1.00 34.75 95 PRO A O 1
ATOM 762 N N . GLY A 1 96 ? -28.710 28.435 25.073 1.00 26.58 96 GLY A N 1
ATOM 763 C CA . GLY A 1 96 ? -29.853 29.327 25.266 1.00 26.58 96 GLY A CA 1
ATOM 764 C C . GLY A 1 96 ? -31.179 28.561 25.306 1.00 26.58 96 GLY A C 1
ATOM 765 O O . GLY A 1 96 ? -31.584 27.963 24.310 1.00 26.58 96 GLY A O 1
ATOM 766 N N . TYR A 1 97 ? -31.869 28.598 26.447 1.00 28.05 97 TYR A N 1
ATOM 767 C CA . TYR A 1 97 ? -33.241 28.094 26.582 1.00 28.05 97 TYR A CA 1
ATOM 768 C C . TYR A 1 97 ? -34.249 29.000 25.854 1.00 28.05 97 TYR A C 1
ATOM 770 O O . TYR A 1 97 ? -34.084 30.217 25.793 1.00 28.05 97 TYR A O 1
ATOM 778 N N . CYS A 1 98 ? -35.335 28.415 25.342 1.00 29.16 98 CYS A N 1
ATOM 779 C CA . CYS A 1 98 ? -36.373 29.133 24.600 1.00 29.16 98 CYS A CA 1
ATOM 780 C C . CYS A 1 98 ? -37.588 29.456 25.491 1.00 29.16 98 CYS A C 1
ATOM 782 O O . CYS A 1 98 ? -38.318 28.541 25.867 1.00 29.16 98 CYS A O 1
ATOM 784 N N . THR A 1 99 ? -37.837 30.739 25.806 1.00 28.92 99 THR A N 1
ATOM 785 C CA . THR A 1 99 ? -39.076 31.191 26.483 1.00 28.92 99 THR A CA 1
ATOM 786 C C . THR A 1 99 ? -39.564 32.587 26.041 1.00 28.92 99 THR A C 1
ATOM 788 O O . THR A 1 99 ? -38.940 33.598 26.322 1.00 28.92 99 THR A O 1
ATOM 791 N N . SER A 1 100 ? -40.737 32.610 25.389 1.00 30.00 100 SER A N 1
ATOM 792 C CA . SER A 1 100 ? -41.837 33.608 25.468 1.00 30.00 100 SER A CA 1
ATOM 793 C C . SER A 1 100 ? -41.604 35.142 25.456 1.00 30.00 100 SER A C 1
ATOM 795 O O . SER A 1 100 ? -41.037 35.700 26.389 1.00 30.00 100 SER A O 1
ATOM 797 N N . GLY A 1 101 ? -42.302 35.846 24.542 1.00 25.94 101 GLY A N 1
ATOM 798 C CA . GLY A 1 101 ? -42.603 37.297 24.619 1.00 25.94 101 GLY A CA 1
ATOM 799 C C . GLY A 1 101 ? -43.068 37.898 23.274 1.00 25.94 101 GLY A C 1
ATOM 800 O O . GLY A 1 101 ? -42.235 38.283 22.470 1.00 25.94 101 GLY A O 1
ATOM 801 N N . ARG A 1 102 ? -44.344 37.771 22.873 1.00 28.39 102 ARG A N 1
ATOM 802 C CA . ARG A 1 102 ? -45.497 38.688 23.105 1.00 28.39 102 ARG A CA 1
ATOM 803 C C . ARG A 1 102 ? -45.494 40.044 22.352 1.00 28.39 102 ARG A C 1
ATOM 805 O O . ARG A 1 102 ? -44.952 41.024 22.846 1.00 28.39 102 ARG A O 1
ATOM 812 N N . SER A 1 103 ? -46.329 40.117 21.314 1.00 27.16 103 SER A N 1
ATOM 813 C CA . SER A 1 103 ? -47.152 41.270 20.876 1.00 27.16 103 SER A CA 1
ATOM 814 C C . SER A 1 103 ? -48.371 40.680 20.122 1.00 27.16 103 SER A C 1
ATOM 816 O O . SER A 1 103 ? -48.232 39.637 19.489 1.00 27.16 103 SER A O 1
ATOM 818 N N . LEU A 1 104 ? -49.625 41.028 20.454 1.00 27.91 104 LEU A N 1
ATOM 819 C CA . LEU A 1 104 ? -50.441 42.153 19.940 1.00 27.91 104 LEU A CA 1
ATOM 820 C C . LEU A 1 104 ? -50.651 42.069 18.401 1.00 27.91 104 LEU A C 1
ATOM 822 O O . LEU A 1 104 ? -49.676 41.936 17.676 1.00 27.91 104 LEU A O 1
ATOM 826 N N . GLU A 1 105 ? -51.868 42.120 17.834 1.00 28.12 105 GLU A N 1
ATOM 827 C CA . GLU A 1 105 ? -53.143 42.628 18.380 1.00 28.12 105 GLU A CA 1
ATOM 828 C C . GLU A 1 105 ? -54.424 41.965 17.792 1.00 28.12 105 GLU A C 1
ATOM 830 O O . GLU A 1 105 ? -54.364 41.075 16.948 1.00 28.12 105 GLU A O 1
ATOM 835 N N . ALA A 1 106 ? -55.596 42.359 18.306 1.00 29.34 106 ALA A N 1
ATOM 836 C CA . ALA A 1 106 ? -56.876 41.639 18.237 1.00 29.34 106 ALA A CA 1
ATOM 837 C C . ALA A 1 106 ? -57.786 41.902 17.010 1.00 29.34 106 ALA A C 1
ATOM 839 O O . ALA A 1 106 ? -57.824 43.018 16.493 1.00 29.34 106 ALA A O 1
ATOM 840 N N . LYS A 1 107 ? -58.645 40.912 16.678 1.00 30.39 107 LYS A N 1
ATOM 841 C CA . LYS A 1 107 ? -60.107 41.026 16.384 1.00 30.39 107 LYS A CA 1
ATOM 842 C C . LYS A 1 107 ? -60.743 39.640 16.100 1.00 30.39 107 LYS A C 1
ATOM 844 O O . LYS A 1 107 ? -60.049 38.717 15.696 1.00 30.39 107 LYS A O 1
ATOM 849 N N . GLY A 1 108 ? -62.056 39.499 16.314 1.00 29.58 108 GLY A N 1
ATOM 850 C CA . GLY A 1 108 ? -62.896 38.323 15.972 1.00 29.58 108 GLY A CA 1
ATOM 851 C C . GLY A 1 108 ? -64.319 38.790 15.597 1.00 29.58 108 GLY A C 1
ATOM 852 O O . GLY A 1 108 ? -64.433 39.969 15.252 1.00 29.58 108 GLY A O 1
ATOM 853 N N . PRO A 1 109 ? -65.413 38.001 15.753 1.00 50.53 109 PRO A N 1
ATOM 854 C CA . PRO A 1 109 ? -65.534 36.564 16.070 1.00 50.53 109 PRO A CA 1
ATOM 855 C C . PRO A 1 109 ? -66.596 35.806 15.195 1.00 50.53 109 PRO A C 1
ATOM 857 O O . PRO A 1 109 ? -67.115 36.365 14.236 1.00 50.53 109 PRO A O 1
ATOM 860 N N . ALA A 1 110 ? -66.983 34.580 15.609 1.00 31.11 110 ALA A N 1
ATOM 861 C CA . ALA A 1 110 ? -68.102 33.727 15.119 1.00 31.11 110 ALA A CA 1
ATOM 862 C C . ALA A 1 110 ? -67.962 33.066 13.715 1.00 31.11 110 ALA A C 1
ATOM 864 O O . ALA A 1 110 ? -67.265 33.579 12.852 1.00 31.11 110 ALA A O 1
ATOM 865 N N . GLY A 1 111 ? -68.595 31.913 13.420 1.00 28.23 111 GLY A N 1
ATOM 866 C CA . GLY A 1 111 ? -69.303 30.944 14.289 1.00 28.23 111 GLY A CA 1
ATOM 867 C C . GLY A 1 111 ? -70.244 29.981 13.519 1.00 28.23 111 GLY A C 1
ATOM 868 O O . GLY A 1 111 ? -70.787 30.388 12.501 1.00 28.23 111 GLY A O 1
ATOM 869 N N . HIS A 1 112 ? -70.496 28.762 14.055 1.00 33.06 112 HIS A N 1
ATOM 870 C CA . HIS A 1 112 ? -71.362 27.682 13.481 1.00 33.06 112 HIS A CA 1
ATOM 871 C C . HIS A 1 112 ? -70.810 27.080 12.146 1.00 33.06 112 HIS A C 1
ATOM 873 O O . HIS A 1 112 ? -70.023 27.740 11.485 1.00 33.06 112 HIS A O 1
ATOM 879 N N . GLN A 1 113 ? -71.076 25.857 11.648 1.00 30.61 113 GLN A N 1
ATOM 880 C CA . GLN A 1 113 ? -71.716 24.586 12.085 1.00 30.61 113 GLN A CA 1
ATOM 881 C C . GLN A 1 113 ? -71.212 23.444 11.120 1.00 30.61 113 GLN A C 1
ATOM 883 O O . GLN A 1 113 ? -70.408 23.759 10.249 1.00 30.61 113 GLN A O 1
ATOM 888 N N . SER A 1 114 ? -71.541 22.134 11.147 1.00 28.92 114 SER A N 1
ATOM 889 C CA . SER A 1 114 ? -72.453 21.263 11.929 1.00 28.92 114 SER A CA 1
ATOM 890 C C . SER A 1 114 ? -71.972 19.779 11.981 1.00 28.92 114 SER A C 1
ATOM 892 O O . SER A 1 114 ? -70.943 19.397 11.433 1.00 28.92 114 SER A O 1
ATOM 894 N N . THR A 1 115 ? -72.782 18.954 12.648 1.00 30.41 115 THR A N 1
ATOM 895 C CA . THR A 1 115 ? -72.966 17.482 12.694 1.00 30.41 115 THR A CA 1
ATOM 896 C C . THR A 1 115 ? -73.548 16.880 11.369 1.00 30.41 115 THR A C 1
ATOM 898 O O . THR A 1 115 ? -73.814 17.663 10.461 1.00 30.41 115 THR A O 1
ATOM 901 N N . PHE A 1 116 ? -73.801 15.565 11.127 1.00 27.58 116 PHE A N 1
ATOM 902 C CA . PHE A 1 116 ? -73.889 14.331 11.962 1.00 27.58 116 PHE A CA 1
ATOM 903 C C . PHE A 1 116 ? -73.845 12.997 11.131 1.00 27.58 116 PHE A C 1
ATOM 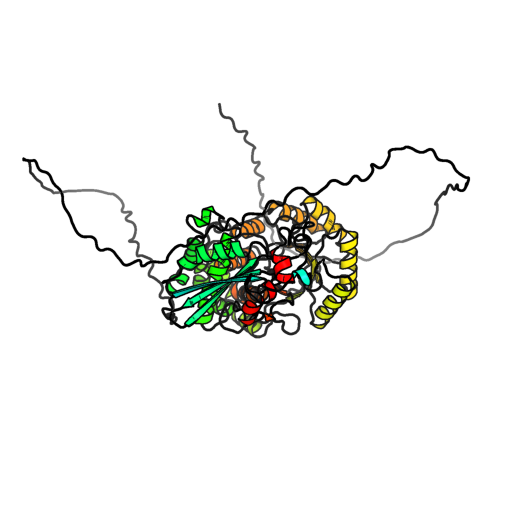905 O O . PHE A 1 116 ? -74.364 12.997 10.025 1.00 27.58 116 PHE A O 1
ATOM 912 N N . ALA A 1 117 ? -73.400 11.865 11.733 1.00 30.31 117 ALA A N 1
ATOM 913 C CA . ALA A 1 117 ? -73.901 10.455 11.582 1.00 30.31 117 ALA A CA 1
ATOM 914 C C . ALA A 1 117 ? -73.979 9.713 10.194 1.00 30.31 117 ALA A C 1
ATOM 916 O O . ALA A 1 117 ? -73.976 10.344 9.152 1.00 30.31 117 ALA A O 1
ATOM 917 N N . SER A 1 118 ? -74.156 8.370 10.059 1.00 30.00 118 SER A N 1
ATOM 918 C CA . SER A 1 118 ? -73.774 7.149 10.841 1.00 30.00 118 SER A CA 1
ATOM 919 C C . SER A 1 118 ? -74.217 5.820 10.131 1.00 30.00 118 SER A C 1
ATOM 921 O O . SER A 1 118 ? -75.013 5.892 9.200 1.00 30.00 118 SER A O 1
ATOM 923 N N . ARG A 1 119 ? -73.845 4.638 10.687 1.00 29.84 119 ARG A N 1
ATOM 924 C CA . ARG A 1 119 ? -74.444 3.260 10.543 1.00 29.84 119 ARG A CA 1
ATOM 925 C C . ARG A 1 119 ? -73.925 2.284 9.456 1.00 29.84 119 ARG A C 1
ATOM 927 O O . ARG A 1 119 ? -73.182 2.664 8.561 1.00 29.84 119 ARG A O 1
ATOM 934 N N . VAL A 1 120 ? -74.208 0.984 9.687 1.00 28.62 120 VAL A N 1
ATOM 935 C CA . VAL A 1 120 ? -73.417 -0.215 9.297 1.00 28.62 120 VAL A CA 1
ATOM 936 C C . VAL A 1 120 ? -74.284 -1.513 9.315 1.00 28.62 120 VAL A C 1
ATOM 938 O O . VAL A 1 1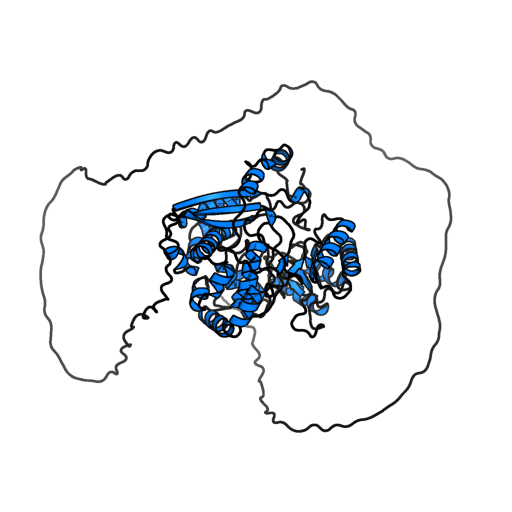20 ? -75.123 -1.622 10.207 1.00 28.62 120 VAL A O 1
ATOM 941 N N . LEU A 1 121 ? -73.981 -2.502 8.435 1.00 29.31 121 LEU A N 1
ATOM 942 C CA . LEU A 1 121 ? -74.418 -3.942 8.398 1.00 29.31 121 LEU A CA 1
ATOM 943 C C . LEU A 1 121 ? -75.922 -4.268 8.125 1.00 29.31 121 LEU A C 1
ATOM 945 O O . LEU A 1 121 ? -76.746 -3.370 8.296 1.00 29.31 121 LEU A O 1
ATOM 949 N N . PRO A 1 122 ? -76.321 -5.527 7.756 1.00 50.22 122 PRO A N 1
ATOM 950 C CA . PRO A 1 122 ? -75.527 -6.752 7.449 1.00 50.22 122 PRO A CA 1
ATOM 951 C C . PRO A 1 122 ? -75.865 -7.565 6.146 1.00 50.22 122 PRO A C 1
ATOM 953 O O . PRO A 1 122 ? -77.014 -7.615 5.726 1.00 50.22 122 PRO A O 1
ATOM 956 N N . GLU A 1 123 ? -74.869 -8.337 5.645 1.00 29.05 123 GLU A N 1
ATOM 957 C CA . GLU A 1 123 ? -74.983 -9.711 5.036 1.00 29.05 123 GLU A CA 1
ATOM 958 C C . GLU A 1 123 ? -75.717 -9.927 3.660 1.00 29.05 123 GLU A C 1
ATOM 960 O O . GLU A 1 123 ? -76.359 -9.009 3.169 1.00 29.05 123 GLU A O 1
ATOM 965 N N . LEU A 1 124 ? -75.642 -11.051 2.887 1.00 26.72 124 LEU A N 1
ATOM 966 C CA . LEU A 1 124 ? -74.917 -12.361 2.936 1.00 26.72 124 LEU A CA 1
ATOM 967 C C . LEU A 1 124 ? -74.822 -13.090 1.537 1.00 26.72 124 LEU A C 1
ATOM 969 O O . LEU A 1 124 ? -75.430 -12.666 0.564 1.00 26.72 124 LEU A O 1
ATOM 973 N N . ILE A 1 125 ? -74.171 -14.277 1.514 1.00 29.72 125 ILE A N 1
ATOM 974 C CA . ILE A 1 125 ? -74.280 -15.465 0.601 1.00 29.72 125 ILE A CA 1
ATOM 975 C C . ILE A 1 125 ? -73.613 -15.478 -0.815 1.00 29.72 125 ILE A C 1
ATOM 977 O O . ILE A 1 125 ? -74.159 -14.993 -1.794 1.00 29.72 125 ILE A O 1
ATOM 981 N N . ARG A 1 126 ? -72.520 -16.280 -0.895 1.00 27.59 126 ARG A N 1
ATOM 982 C CA . ARG A 1 126 ? -72.002 -17.161 -1.997 1.00 27.59 126 ARG A CA 1
ATOM 983 C C . ARG A 1 126 ? -71.604 -16.556 -3.373 1.00 27.59 126 ARG A C 1
ATOM 985 O O . ARG A 1 126 ? -72.317 -15.748 -3.935 1.00 27.59 126 ARG A O 1
ATOM 992 N N . ALA A 1 127 ? -70.533 -17.017 -4.046 1.00 26.39 127 ALA A N 1
ATOM 993 C CA . ALA A 1 127 ? -69.467 -17.975 -3.684 1.00 26.39 127 ALA A CA 1
ATOM 994 C C . ALA A 1 127 ? -68.236 -17.893 -4.629 1.00 26.39 127 ALA A C 1
ATOM 996 O O . ALA A 1 127 ? -68.333 -17.373 -5.733 1.00 26.39 127 ALA A O 1
ATOM 997 N N . LYS A 1 128 ? -67.135 -18.551 -4.215 1.00 30.86 128 LYS A N 1
ATOM 998 C CA . LYS A 1 128 ? -65.891 -18.858 -4.962 1.00 30.86 128 LYS A CA 1
ATOM 999 C C . LYS A 1 128 ? -65.000 -17.673 -5.376 1.00 30.86 128 LYS A C 1
ATOM 1001 O O . LYS A 1 128 ? -65.066 -17.184 -6.498 1.00 30.86 128 LYS A O 1
ATOM 1006 N N . GLN A 1 129 ? -63.998 -17.405 -4.541 1.00 28.88 129 GLN A N 1
ATOM 1007 C CA . GLN A 1 129 ? -62.664 -17.007 -4.998 1.00 28.88 129 GLN A CA 1
ATOM 1008 C C . GLN A 1 129 ? -61.614 -17.836 -4.239 1.00 28.88 129 GLN A C 1
ATOM 1010 O O . GLN A 1 129 ? -61.918 -18.379 -3.176 1.00 28.88 129 GLN A O 1
ATOM 1015 N N . VAL A 1 130 ? -60.427 -18.016 -4.823 1.00 29.52 130 VAL A N 1
ATOM 1016 C CA . VAL A 1 130 ? -59.334 -18.816 -4.241 1.00 29.52 130 VAL A CA 1
ATOM 1017 C C . VAL A 1 130 ? -58.404 -17.889 -3.464 1.00 29.52 130 VAL A C 1
ATOM 1019 O O . VAL A 1 130 ? -58.041 -16.829 -3.969 1.00 29.52 130 VAL A O 1
ATOM 1022 N N . ASP A 1 131 ? -58.044 -18.286 -2.246 1.00 26.06 131 ASP A N 1
ATOM 1023 C CA . ASP A 1 131 ? -57.186 -17.506 -1.354 1.00 26.06 131 ASP A CA 1
ATOM 1024 C C . ASP A 1 131 ? -55.723 -17.507 -1.836 1.00 26.06 131 ASP A C 1
ATOM 1026 O O . ASP A 1 131 ? -55.182 -18.544 -2.221 1.00 26.06 131 ASP A O 1
ATOM 1030 N N . TYR A 1 132 ? -55.099 -16.329 -1.806 1.00 32.22 132 TYR A N 1
ATOM 1031 C CA . TYR A 1 132 ? -53.678 -16.099 -2.081 1.00 32.22 132 TYR A CA 1
ATOM 1032 C C . TYR A 1 132 ? -53.090 -15.080 -1.084 1.00 32.22 132 TYR A C 1
ATOM 1034 O O . TYR A 1 132 ? -52.281 -14.218 -1.430 1.00 32.22 132 TYR A O 1
ATOM 1042 N N . SER A 1 133 ? -53.510 -15.171 0.180 1.00 30.52 133 SER A N 1
ATOM 1043 C CA . SER A 1 133 ? -52.946 -14.395 1.286 1.00 30.52 133 SER A CA 1
ATOM 1044 C C . SER A 1 133 ? -51.450 -14.706 1.475 1.00 30.52 133 SER A C 1
ATOM 1046 O O . SER A 1 133 ? -51.086 -15.875 1.639 1.00 30.52 133 SER A O 1
ATOM 1048 N N . PRO A 1 134 ? -50.552 -13.701 1.474 1.00 33.69 134 PRO A N 1
ATOM 1049 C CA . PRO A 1 134 ? -49.131 -13.929 1.707 1.00 33.69 134 PRO A CA 1
ATOM 1050 C C . PRO A 1 134 ? -48.870 -14.323 3.167 1.00 33.69 134 PRO A C 1
ATOM 1052 O O . PRO A 1 134 ? -49.470 -13.775 4.092 1.00 33.69 134 PRO A O 1
ATOM 1055 N N . ALA A 1 135 ? -47.931 -15.248 3.381 1.00 35.88 135 ALA A N 1
ATOM 1056 C CA . ALA A 1 135 ? -47.519 -15.652 4.722 1.00 35.88 135 ALA A CA 1
ATOM 1057 C C . ALA A 1 135 ? -46.948 -14.456 5.521 1.00 35.88 135 ALA A C 1
ATOM 1059 O O . ALA A 1 135 ? -46.252 -13.613 4.941 1.00 35.88 135 ALA A O 1
ATOM 1060 N N . PRO A 1 136 ? -47.199 -14.370 6.843 1.00 32.03 136 PRO A N 1
ATOM 1061 C CA . PRO A 1 136 ? -46.724 -13.259 7.658 1.00 32.03 136 PRO A CA 1
ATOM 1062 C C . PRO A 1 136 ? -45.193 -13.207 7.666 1.00 32.03 136 PRO A C 1
ATOM 1064 O O . PRO A 1 136 ? -44.520 -14.150 8.086 1.00 32.03 136 PRO A O 1
ATOM 1067 N N . GLN A 1 137 ? -44.640 -12.078 7.221 1.00 36.31 137 GLN A N 1
ATOM 1068 C CA . GLN A 1 137 ? -43.202 -11.831 7.257 1.00 36.31 137 GLN A CA 1
ATOM 1069 C C . GLN A 1 137 ? -42.743 -11.640 8.706 1.00 36.31 137 GLN A C 1
ATOM 1071 O O . GLN A 1 137 ? -42.765 -10.533 9.246 1.00 36.31 137 GLN A O 1
ATOM 1076 N N . HIS A 1 138 ? -42.294 -12.720 9.344 1.00 35.62 138 HIS A N 1
ATOM 1077 C CA . HIS A 1 138 ? -41.467 -12.590 10.536 1.00 35.62 138 HIS A CA 1
ATOM 1078 C C . HIS A 1 138 ? -40.177 -11.843 10.156 1.00 35.62 138 HIS A C 1
ATOM 1080 O O . HIS A 1 138 ? -39.500 -12.266 9.213 1.00 35.62 138 HIS A O 1
ATOM 1086 N N . PRO A 1 139 ? -39.800 -10.760 10.862 1.00 38.00 139 PRO A N 1
ATOM 1087 C CA . PRO A 1 139 ? -38.505 -10.131 10.639 1.00 38.00 139 PRO A CA 1
ATOM 1088 C C . PRO A 1 139 ? -37.393 -11.152 10.929 1.00 38.00 139 PRO A C 1
ATOM 1090 O O . PRO A 1 139 ? -37.548 -11.964 11.852 1.00 38.00 139 PRO A O 1
ATOM 1093 N N . PRO A 1 140 ? -36.277 -11.140 10.175 1.00 35.16 140 PRO A N 1
ATOM 1094 C CA . PRO A 1 140 ? -35.194 -12.093 10.376 1.00 35.16 140 PRO A CA 1
ATOM 1095 C C . PRO A 1 140 ? -34.695 -12.003 11.818 1.00 35.16 140 PRO A C 1
ATOM 1097 O O . PRO A 1 140 ? -34.249 -10.953 12.284 1.00 35.16 140 PRO A O 1
ATOM 1100 N N . ARG A 1 141 ? -34.821 -13.117 12.545 1.00 34.84 141 ARG A N 1
ATOM 1101 C CA . ARG A 1 141 ? -34.473 -13.205 13.963 1.00 34.84 141 ARG A CA 1
ATOM 1102 C C . ARG A 1 141 ? -32.976 -12.934 14.093 1.00 34.84 141 ARG A C 1
ATOM 1104 O O . ARG A 1 141 ? -32.177 -13.720 13.591 1.00 34.84 141 ARG A O 1
ATOM 1111 N N . ALA A 1 142 ? -32.610 -11.818 14.724 1.00 35.56 142 ALA A N 1
ATOM 1112 C CA . ALA A 1 142 ? -31.214 -11.414 14.851 1.00 35.56 142 ALA A CA 1
ATOM 1113 C C . ALA A 1 142 ? -30.399 -12.544 15.497 1.00 35.56 142 ALA A C 1
ATOM 1115 O O . ALA A 1 142 ? -30.656 -12.922 16.643 1.00 35.56 142 ALA A O 1
ATOM 1116 N N . ILE A 1 143 ? -29.444 -13.095 14.743 1.00 36.00 143 ILE A N 1
ATOM 1117 C CA . ILE A 1 143 ? -28.527 -14.121 15.240 1.00 36.00 143 ILE A CA 1
ATOM 1118 C C . ILE A 1 143 ? -27.711 -13.475 16.367 1.00 36.00 143 ILE A C 1
ATOM 1120 O O . ILE A 1 143 ? -27.088 -12.438 16.121 1.00 36.00 143 ILE A O 1
ATOM 1124 N N . PRO A 1 144 ? -27.704 -14.029 17.594 1.00 30.61 144 PRO A N 1
ATOM 1125 C CA . PRO A 1 144 ? -26.888 -13.484 18.667 1.00 30.61 144 PRO A CA 1
ATOM 1126 C C . PRO A 1 144 ? -25.409 -13.683 18.325 1.00 30.61 144 PRO A C 1
ATOM 1128 O O . PRO A 1 144 ? -24.878 -14.785 18.449 1.00 30.61 144 PRO A O 1
ATOM 1131 N N . SER A 1 145 ? -24.741 -12.615 17.887 1.00 37.25 145 SER A N 1
ATOM 1132 C CA . SER A 1 145 ? -23.284 -12.598 17.760 1.00 37.25 145 SER A CA 1
ATOM 1133 C C . SER A 1 145 ? -22.650 -12.926 19.119 1.00 37.25 145 SER A C 1
ATOM 1135 O O . SER A 1 145 ? -23.159 -12.440 20.141 1.00 37.25 145 SER A O 1
ATOM 1137 N N . PRO A 1 146 ? -21.548 -13.697 19.175 1.00 34.53 146 PRO A N 1
ATOM 1138 C CA . PRO A 1 146 ? -20.852 -13.966 20.428 1.00 34.53 146 PRO A CA 1
ATOM 1139 C C . PRO A 1 146 ? -20.527 -12.654 21.143 1.00 34.53 146 PRO A C 1
ATOM 1141 O O . PRO A 1 146 ? -19.971 -11.735 20.540 1.00 34.53 146 PRO A O 1
ATOM 1144 N N . LYS A 1 147 ? -20.875 -12.547 22.430 1.00 37.66 147 LYS A N 1
ATOM 1145 C CA . LYS A 1 147 ? -20.545 -11.364 23.234 1.00 37.66 147 LYS A CA 1
ATOM 1146 C C . LYS A 1 147 ? -19.043 -11.335 23.528 1.00 37.66 147 LYS A C 1
ATOM 1148 O O . LYS A 1 147 ? -18.618 -11.697 24.622 1.00 37.66 147 LYS A O 1
ATOM 1153 N N . ARG A 1 148 ? -18.240 -10.871 22.564 1.00 51.31 148 ARG A N 1
ATOM 1154 C CA . ARG A 1 148 ? -16.930 -10.285 22.875 1.00 51.31 148 ARG A CA 1
ATOM 1155 C C . ARG A 1 148 ? -17.177 -9.132 23.846 1.00 51.31 148 ARG A C 1
ATOM 1157 O O . ARG A 1 148 ? -18.095 -8.338 23.629 1.00 51.31 148 ARG A O 1
ATOM 1164 N N . ASN A 1 149 ? -16.371 -9.030 24.899 1.00 46.12 149 ASN A N 1
ATOM 1165 C CA . ASN A 1 149 ? -16.428 -7.912 25.842 1.00 46.12 149 ASN A CA 1
ATOM 1166 C C . ASN A 1 149 ? -15.804 -6.657 25.209 1.00 46.12 149 ASN A C 1
ATOM 1168 O O . ASN A 1 149 ? -14.788 -6.155 25.681 1.00 46.12 149 ASN A O 1
ATOM 1172 N N . MET A 1 150 ? -16.419 -6.156 24.133 1.00 54.62 150 MET A N 1
ATOM 1173 C CA . MET A 1 150 ? -16.135 -4.829 23.599 1.00 54.62 150 MET A CA 1
ATOM 1174 C C . MET A 1 150 ? -16.577 -3.811 24.648 1.00 54.62 150 MET A C 1
ATOM 1176 O O . MET A 1 150 ? -17.755 -3.464 24.748 1.00 54.62 150 MET A O 1
ATOM 1180 N N . THR A 1 151 ? -15.628 -3.384 25.473 1.00 57.81 151 THR A N 1
ATOM 1181 C CA . THR A 1 151 ? -15.800 -2.266 26.395 1.00 57.81 151 THR A CA 1
ATOM 1182 C C . THR A 1 151 ? -16.215 -1.024 25.607 1.00 57.81 151 THR A C 1
ATOM 1184 O O . THR A 1 151 ? -15.798 -0.832 24.463 1.00 57.81 151 THR A O 1
ATOM 1187 N N . ASP A 1 152 ? -17.067 -0.183 26.201 1.00 77.56 152 ASP A N 1
ATOM 1188 C CA . ASP A 1 152 ? -17.636 1.005 25.545 1.00 77.56 152 ASP A CA 1
ATOM 1189 C C . ASP A 1 152 ? -16.601 2.144 25.473 1.00 77.56 152 ASP A C 1
ATOM 1191 O O . ASP A 1 152 ? -16.718 3.183 26.115 1.00 77.56 152 ASP A O 1
ATOM 1195 N N . ILE A 1 153 ? -15.519 1.881 24.739 1.00 94.56 153 ILE A N 1
ATOM 1196 C CA . ILE A 1 153 ? -14.374 2.764 24.536 1.00 94.56 153 ILE A CA 1
ATOM 1197 C C . ILE A 1 153 ? -14.800 3.868 23.583 1.00 94.56 153 ILE A C 1
ATOM 1199 O O . ILE A 1 153 ? -15.163 3.607 22.432 1.00 94.56 153 ILE A O 1
ATOM 1203 N N . LYS A 1 154 ? -14.768 5.103 24.072 1.00 97.31 154 LYS A N 1
ATOM 1204 C CA . LYS A 1 154 ? -15.308 6.288 23.412 1.00 97.31 154 LYS A CA 1
ATOM 1205 C C . LYS A 1 154 ? -14.175 7.177 22.931 1.00 97.31 154 LYS A C 1
ATOM 1207 O O . LYS A 1 154 ? -13.306 7.539 23.717 1.00 97.31 154 LYS A O 1
ATOM 1212 N N . ILE A 1 155 ? -14.201 7.554 21.655 1.00 98.44 155 ILE A N 1
ATOM 1213 C CA . ILE A 1 155 ? -13.235 8.505 21.099 1.00 98.44 155 ILE A CA 1
ATOM 1214 C C . ILE A 1 155 ? -13.582 9.900 21.635 1.00 98.44 155 ILE A C 1
ATOM 1216 O O . ILE A 1 155 ? -14.712 10.373 21.476 1.00 98.44 155 ILE A O 1
ATOM 1220 N N . THR A 1 156 ? -12.631 10.549 22.303 1.00 98.50 156 THR A N 1
ATOM 1221 C CA . THR A 1 156 ? -12.830 11.809 23.040 1.00 98.50 156 THR A CA 1
ATOM 1222 C C . THR A 1 156 ? -12.221 13.014 22.335 1.00 98.50 156 THR A C 1
ATOM 1224 O O . THR A 1 156 ? -12.818 14.089 22.352 1.00 98.50 156 THR A O 1
ATOM 1227 N N . SER A 1 157 ? -11.071 12.847 21.684 1.00 98.69 157 SER A N 1
ATOM 1228 C CA . SER A 1 157 ? -10.395 13.888 20.905 1.00 98.69 157 SER A CA 1
ATOM 1229 C C . SER A 1 157 ? -9.536 13.274 19.794 1.00 98.69 157 SER A C 1
ATOM 1231 O O . SER A 1 157 ? -9.439 12.051 19.667 1.00 98.69 157 SER A O 1
ATOM 1233 N N . PHE A 1 158 ? -8.929 14.122 18.963 1.00 98.81 158 PHE A N 1
ATOM 1234 C CA . PHE A 1 158 ? -7.996 13.691 17.927 1.00 98.81 158 PHE A CA 1
ATOM 1235 C C . PHE A 1 158 ? -6.852 14.693 17.738 1.00 98.81 158 PHE A C 1
ATOM 1237 O O . PHE A 1 158 ? -7.006 15.880 18.028 1.00 98.81 158 PHE A O 1
ATOM 1244 N N . THR A 1 159 ? -5.726 14.213 17.215 1.00 98.62 159 THR A N 1
ATOM 1245 C CA . THR A 1 159 ? -4.547 15.011 16.845 1.00 98.62 159 THR A CA 1
ATOM 1246 C C . THR A 1 159 ? -4.181 14.698 15.397 1.00 98.62 159 THR A C 1
ATOM 1248 O O . THR A 1 159 ? -4.205 13.532 15.014 1.00 98.62 159 THR A O 1
ATOM 1251 N N . VAL A 1 160 ? -3.840 15.713 14.593 1.00 98.81 160 VAL A N 1
ATOM 1252 C CA . VAL A 1 160 ? -3.343 15.522 13.215 1.00 98.81 160 VAL A CA 1
ATOM 1253 C C . VAL A 1 160 ? -2.000 16.216 13.053 1.00 98.81 160 VAL A C 1
ATOM 1255 O O . VAL A 1 160 ? -1.942 17.447 13.145 1.00 98.81 160 VAL A O 1
ATOM 1258 N N . ARG A 1 161 ? -0.964 15.420 12.792 1.00 98.31 161 ARG A N 1
ATOM 1259 C CA . ARG A 1 161 ? 0.443 15.813 12.662 1.00 98.31 161 ARG A CA 1
ATOM 1260 C C . ARG A 1 161 ? 0.884 15.676 11.207 1.00 98.31 161 ARG A C 1
ATOM 1262 O O . ARG A 1 161 ? 0.418 14.788 10.496 1.00 98.31 161 ARG A O 1
ATOM 1269 N N . ASP A 1 162 ? 1.767 16.566 10.783 1.00 98.44 162 ASP A N 1
ATOM 1270 C CA . ASP A 1 162 ? 2.350 16.601 9.440 1.00 98.44 162 ASP A CA 1
ATOM 1271 C C . ASP A 1 162 ? 3.803 16.136 9.575 1.00 98.44 162 ASP A C 1
ATOM 1273 O O . ASP A 1 162 ? 4.606 16.840 10.176 1.00 98.44 162 ASP A O 1
ATOM 1277 N N . LEU A 1 163 ? 4.135 14.925 9.128 1.00 98.12 163 LEU A N 1
ATOM 1278 C CA . LEU A 1 163 ? 5.457 14.321 9.327 1.00 98.12 163 LEU A CA 1
ATOM 1279 C C . LEU A 1 163 ? 6.138 14.136 7.970 1.00 98.12 163 LEU A C 1
ATOM 1281 O O . LEU A 1 163 ? 5.556 13.496 7.100 1.00 98.12 163 LEU A O 1
ATOM 1285 N N . ARG A 1 164 ? 7.344 14.687 7.773 1.00 96.81 164 ARG A N 1
ATOM 1286 C CA . ARG A 1 164 ? 8.056 14.640 6.479 1.00 96.81 164 ARG A CA 1
ATOM 1287 C C . ARG A 1 164 ? 9.520 14.263 6.666 1.00 96.81 164 ARG A C 1
ATOM 1289 O O . ARG A 1 164 ? 10.240 14.946 7.394 1.00 96.81 164 ARG A O 1
ATOM 1296 N N . PHE A 1 165 ? 9.958 13.205 5.994 1.00 95.62 165 PHE A N 1
ATOM 1297 C CA . PHE A 1 165 ? 11.335 12.720 6.004 1.00 95.62 165 PHE A CA 1
ATOM 1298 C C . PHE A 1 165 ? 12.073 13.224 4.746 1.00 95.62 165 PHE A C 1
ATOM 1300 O O . PHE A 1 165 ? 11.542 13.081 3.645 1.00 95.62 165 PHE A O 1
ATOM 1307 N N . PRO A 1 166 ? 13.287 13.795 4.862 1.00 93.12 166 PRO A N 1
ATOM 1308 C CA . PRO A 1 166 ? 14.005 14.416 3.743 1.00 93.12 166 PRO A CA 1
ATOM 1309 C C . PRO A 1 166 ? 14.748 13.388 2.863 1.00 93.12 166 PRO A C 1
ATOM 1311 O O . PRO A 1 166 ? 15.935 13.538 2.586 1.00 93.12 166 PRO A O 1
ATOM 1314 N N . THR A 1 167 ? 14.059 12.325 2.436 1.00 90.00 167 THR A N 1
ATOM 1315 C CA . THR A 1 167 ? 14.621 11.197 1.658 1.00 90.00 167 THR A CA 1
ATOM 1316 C C . THR A 1 167 ? 15.221 11.595 0.310 1.00 90.00 167 THR A C 1
ATOM 1318 O O . THR A 1 167 ? 16.095 10.898 -0.207 1.00 90.00 167 THR A O 1
ATOM 1321 N N . SER A 1 168 ? 14.807 12.744 -0.223 1.00 86.94 168 SER A N 1
ATOM 1322 C CA . SER A 1 168 ? 15.344 13.361 -1.435 1.00 86.94 168 SER A CA 1
ATOM 1323 C C . SER A 1 168 ? 16.838 13.685 -1.335 1.00 86.94 168 SER A C 1
ATOM 1325 O O . SER A 1 168 ? 17.540 13.577 -2.338 1.00 86.94 168 SER A O 1
ATOM 1327 N N . LEU A 1 169 ? 17.356 13.994 -0.137 1.00 86.88 169 LEU A N 1
ATOM 1328 C CA . LEU A 1 169 ? 18.785 14.266 0.082 1.00 86.88 169 LEU A CA 1
ATOM 1329 C C . LEU A 1 169 ? 19.672 13.035 -0.167 1.00 86.88 169 LEU A C 1
ATOM 1331 O O . LEU A 1 169 ? 20.818 13.182 -0.586 1.00 86.88 169 LEU A O 1
ATOM 1335 N N . ASP A 1 170 ? 19.128 11.838 0.053 1.00 81.69 170 ASP A N 1
ATOM 1336 C CA . ASP A 1 170 ? 19.813 10.552 -0.120 1.00 81.69 170 ASP A CA 1
ATOM 1337 C C . ASP A 1 170 ? 19.424 9.853 -1.444 1.00 81.69 170 ASP A C 1
ATOM 1339 O O . ASP A 1 170 ? 19.829 8.719 -1.699 1.00 81.69 170 ASP A O 1
ATOM 1343 N N . SER A 1 171 ? 18.611 10.504 -2.294 1.00 78.06 171 SER A N 1
ATOM 1344 C CA . SER A 1 171 ? 17.999 9.930 -3.513 1.00 78.06 171 SER A CA 1
ATOM 1345 C C . SER A 1 171 ? 17.176 8.644 -3.283 1.00 78.06 171 SER A C 1
ATOM 1347 O O . SER A 1 171 ? 16.920 7.877 -4.220 1.00 78.06 171 SER A O 1
ATOM 1349 N N . ILE A 1 172 ? 16.742 8.396 -2.043 1.00 79.44 172 ILE A N 1
ATOM 1350 C CA . ILE A 1 172 ? 15.959 7.216 -1.653 1.00 79.44 172 ILE A CA 1
ATOM 1351 C C . ILE A 1 172 ? 14.557 7.314 -2.261 1.00 79.44 172 ILE A C 1
ATOM 1353 O O . ILE A 1 172 ? 13.883 8.330 -2.116 1.00 79.44 172 ILE A O 1
ATOM 1357 N N . GLY A 1 173 ? 14.115 6.244 -2.928 1.00 78.62 173 GLY A N 1
ATOM 1358 C CA . GLY A 1 173 ? 12.818 6.206 -3.610 1.00 78.62 173 GLY A CA 1
ATOM 1359 C C . GLY A 1 173 ? 12.783 6.930 -4.962 1.00 78.62 173 GLY A C 1
ATOM 1360 O O . GLY A 1 173 ? 11.708 7.053 -5.533 1.00 78.62 173 GLY A O 1
ATOM 1361 N N . SER A 1 174 ? 13.926 7.393 -5.487 1.00 79.94 174 SER A N 1
ATOM 1362 C CA . SER A 1 174 ? 13.981 8.082 -6.786 1.00 79.94 174 SER A CA 1
ATOM 1363 C C . SER A 1 174 ? 13.567 7.180 -7.959 1.00 79.94 174 SER A C 1
ATOM 1365 O O . SER A 1 174 ? 14.098 6.077 -8.148 1.00 79.94 174 SER A O 1
ATOM 1367 N N . ASP A 1 175 ? 12.629 7.674 -8.767 1.00 83.25 175 ASP A N 1
ATOM 1368 C CA . ASP A 1 175 ? 12.027 6.979 -9.912 1.00 83.25 175 ASP A CA 1
ATOM 1369 C C . ASP A 1 175 ? 11.850 7.927 -11.131 1.00 83.25 175 ASP A C 1
ATOM 1371 O O . ASP A 1 175 ? 12.187 9.110 -11.012 1.00 83.25 175 ASP A O 1
ATOM 1375 N N . PRO A 1 176 ? 11.409 7.452 -12.321 1.00 79.19 176 PRO A N 1
ATOM 1376 C CA . PRO A 1 176 ? 11.342 8.280 -13.535 1.00 79.19 176 PRO A CA 1
ATOM 1377 C C . PRO A 1 176 ? 10.412 9.496 -13.438 1.00 79.19 176 PRO A C 1
ATOM 1379 O O . PRO A 1 176 ? 10.625 10.486 -14.136 1.00 79.19 176 PRO A O 1
ATOM 1382 N N . MET A 1 177 ? 9.382 9.407 -12.597 1.00 85.88 177 MET A N 1
ATOM 1383 C CA . MET A 1 177 ? 8.357 10.426 -12.380 1.00 85.88 177 MET A CA 1
ATOM 1384 C C . MET A 1 177 ? 8.632 11.227 -11.095 1.00 85.88 177 MET A C 1
ATOM 1386 O O . MET A 1 177 ? 8.396 12.433 -11.043 1.00 85.88 177 MET A O 1
ATOM 1390 N N . ASN A 1 178 ? 9.183 10.571 -10.068 1.00 84.56 178 ASN A N 1
ATOM 1391 C CA . ASN A 1 178 ? 9.492 11.127 -8.752 1.00 84.56 178 ASN A CA 1
ATOM 1392 C C . ASN A 1 178 ? 11.012 11.158 -8.504 1.00 84.56 178 ASN A C 1
ATOM 1394 O O . ASN A 1 178 ? 11.548 10.377 -7.716 1.00 84.56 178 ASN A O 1
ATOM 1398 N N . LEU A 1 179 ? 11.737 12.082 -9.142 1.00 76.62 179 LEU A N 1
ATOM 1399 C CA . LEU A 1 179 ? 13.202 12.157 -9.002 1.00 76.62 179 LEU A CA 1
ATOM 1400 C C . LEU A 1 179 ? 13.688 12.497 -7.576 1.00 76.62 179 LEU A C 1
ATOM 1402 O O . LEU A 1 179 ? 14.795 12.108 -7.209 1.00 76.62 179 LEU A O 1
ATOM 1406 N N . ALA A 1 180 ? 12.889 13.214 -6.778 1.00 74.19 180 ALA A N 1
ATOM 1407 C CA . ALA A 1 180 ? 13.308 13.787 -5.492 1.00 74.19 180 ALA A CA 1
ATOM 1408 C C . ALA A 1 180 ? 12.198 13.741 -4.421 1.00 74.19 180 ALA A C 1
ATOM 1410 O O . ALA A 1 180 ? 11.801 14.763 -3.860 1.00 74.19 180 ALA A O 1
ATOM 1411 N N . GLY A 1 181 ? 11.684 12.543 -4.143 1.00 82.00 181 GLY A N 1
ATOM 1412 C CA . GLY A 1 181 ? 10.606 12.336 -3.175 1.00 82.00 181 GLY A CA 1
ATOM 1413 C C . GLY A 1 181 ? 10.987 12.590 -1.708 1.00 82.00 181 GLY A C 1
ATOM 1414 O O . GLY A 1 181 ? 12.027 12.133 -1.228 1.00 82.00 181 GLY A O 1
ATOM 1415 N N . GLU A 1 182 ? 10.110 13.268 -0.965 1.00 89.19 182 GLU A N 1
ATOM 1416 C CA . GLU A 1 182 ? 10.143 13.319 0.502 1.00 89.19 182 GLU A CA 1
ATOM 1417 C C . GLU A 1 182 ? 9.041 12.425 1.066 1.00 89.19 182 GLU A C 1
ATOM 1419 O O . GLU A 1 182 ? 7.865 12.786 1.020 1.00 89.19 182 GLU A O 1
ATOM 1424 N N . ASN A 1 183 ? 9.400 11.283 1.653 1.00 93.62 183 ASN A N 1
ATOM 1425 C CA . ASN A 1 183 ? 8.421 10.413 2.298 1.00 93.62 183 ASN A CA 1
ATOM 1426 C C . ASN A 1 183 ? 7.653 11.192 3.383 1.00 93.62 183 ASN A C 1
ATOM 1428 O O . ASN A 1 183 ? 8.238 11.608 4.386 1.00 93.62 183 ASN A O 1
ATOM 1432 N N . ALA A 1 184 ? 6.345 11.391 3.203 1.00 96.12 184 ALA A N 1
ATOM 1433 C CA . ALA A 1 184 ? 5.530 12.214 4.090 1.00 96.12 184 ALA A CA 1
ATOM 1434 C C . ALA A 1 184 ? 4.229 11.523 4.510 1.00 96.12 184 ALA A C 1
ATOM 1436 O O . ALA A 1 184 ? 3.553 10.872 3.716 1.00 96.12 184 ALA A O 1
ATOM 1437 N N . LEU A 1 185 ? 3.866 11.693 5.780 1.00 98.06 185 LEU A N 1
ATOM 1438 C CA . LEU A 1 185 ? 2.712 11.065 6.408 1.00 98.06 185 LEU A CA 1
ATOM 1439 C C . LEU A 1 185 ? 1.746 12.124 6.940 1.00 98.06 185 LEU A C 1
ATOM 1441 O O . LEU A 1 185 ? 2.107 12.975 7.761 1.00 98.06 185 LEU A O 1
ATOM 1445 N N . GLY A 1 186 ? 0.488 12.030 6.512 1.00 98.44 186 GLY A N 1
ATOM 1446 C CA . GLY A 1 186 ? -0.630 12.706 7.157 1.00 98.44 186 GLY A CA 1
ATOM 1447 C C . GLY A 1 186 ? -1.081 11.865 8.345 1.00 98.44 186 GLY A C 1
ATOM 1448 O O . GLY A 1 186 ? -1.853 10.925 8.166 1.00 98.44 186 GLY A O 1
ATOM 1449 N N . TYR A 1 187 ? -0.563 12.155 9.539 1.00 98.69 187 TYR A N 1
ATOM 1450 C CA . TYR A 1 187 ? -0.663 11.268 10.702 1.00 98.69 187 TYR A CA 1
ATOM 1451 C C . TYR A 1 187 ? -1.808 11.667 11.638 1.00 98.69 187 TYR A C 1
ATOM 1453 O O . TYR A 1 187 ? -1.892 12.813 12.082 1.00 98.69 187 TYR A O 1
ATOM 1461 N N . LEU A 1 188 ? -2.677 10.714 11.973 1.00 98.88 188 LEU A N 1
ATOM 1462 C CA . LEU A 1 188 ? -3.829 10.867 12.858 1.00 98.88 188 LEU A CA 1
ATOM 1463 C C . LEU A 1 188 ? -3.654 10.038 14.134 1.00 98.88 188 LEU A C 1
ATOM 1465 O O . LEU A 1 188 ? -3.292 8.863 14.095 1.00 98.88 188 LEU A O 1
ATOM 1469 N N . GLN A 1 189 ? -4.026 10.639 15.263 1.00 98.81 189 GLN A N 1
ATOM 1470 C CA . GLN A 1 189 ? -4.237 9.949 16.533 1.00 98.81 189 GLN A CA 1
ATOM 1471 C C . GLN A 1 189 ? -5.667 10.195 17.015 1.00 98.81 189 GLN A C 1
ATOM 1473 O O . GLN A 1 189 ? -6.096 11.346 17.100 1.00 98.81 189 GLN A O 1
ATOM 1478 N N . TYR A 1 190 ? -6.389 9.133 17.363 1.00 98.88 190 TYR A N 1
ATOM 1479 C CA . TYR A 1 190 ? -7.666 9.172 18.071 1.00 98.88 190 TYR A CA 1
ATOM 1480 C C . TYR A 1 190 ? -7.458 8.787 19.533 1.00 98.88 190 TYR A C 1
ATOM 1482 O O . TYR A 1 190 ? -7.125 7.641 19.836 1.00 98.88 190 TYR A O 1
ATOM 1490 N N . HIS A 1 191 ? -7.706 9.729 20.441 1.00 98.62 191 HIS A N 1
ATOM 1491 C CA . HIS A 1 191 ? -7.608 9.506 21.884 1.00 98.62 191 HIS A CA 1
ATOM 1492 C C . HIS A 1 191 ? -8.945 9.008 22.432 1.00 98.62 191 HIS A C 1
ATOM 1494 O O . HIS A 1 191 ? -10.009 9.403 21.944 1.00 98.62 191 HIS A O 1
ATOM 1500 N N . THR A 1 192 ? -8.905 8.149 23.451 1.00 98.31 192 THR A N 1
ATOM 1501 C CA . THR A 1 192 ? -10.111 7.539 24.031 1.00 98.31 192 THR A CA 1
ATOM 1502 C C . THR A 1 192 ? -10.264 7.799 25.523 1.00 98.31 192 THR A C 1
ATOM 1504 O O . THR A 1 192 ? -9.304 8.092 26.235 1.00 98.31 192 THR A O 1
ATOM 1507 N N . ASP A 1 193 ? -11.486 7.629 26.027 1.00 97.19 193 ASP A N 1
ATOM 1508 C CA . ASP A 1 193 ? -11.814 7.756 27.449 1.00 97.19 193 ASP A CA 1
ATOM 1509 C C . ASP A 1 193 ? -11.181 6.674 28.349 1.00 97.19 193 ASP A C 1
ATOM 1511 O O . ASP A 1 193 ? -11.262 6.781 29.572 1.00 97.19 193 ASP A O 1
ATOM 1515 N N . LYS A 1 194 ? -10.546 5.643 27.767 1.00 94.56 194 LYS A N 1
ATOM 1516 C CA . LYS A 1 194 ? -9.793 4.595 28.485 1.00 94.56 194 LYS A CA 1
ATOM 1517 C C . LYS A 1 194 ? -8.271 4.697 28.311 1.00 94.56 194 LYS A C 1
ATOM 1519 O O . LYS A 1 194 ? -7.562 3.774 28.696 1.00 94.56 194 LYS A O 1
ATOM 1524 N N . GLY A 1 195 ? -7.762 5.778 27.715 1.00 94.25 195 GLY A N 1
ATOM 1525 C CA . GLY A 1 195 ? -6.321 6.008 27.535 1.00 94.25 195 GLY A CA 1
ATOM 1526 C C . GLY A 1 195 ? -5.654 5.209 26.408 1.00 94.25 195 GLY A C 1
ATOM 1527 O O . GLY A 1 195 ? -4.470 5.406 26.155 1.00 94.25 195 GLY A O 1
ATOM 1528 N N . LEU A 1 196 ? -6.391 4.351 25.692 1.00 96.44 196 LEU A N 1
ATOM 1529 C CA . LEU A 1 196 ? -5.915 3.770 24.434 1.00 96.44 196 LEU A CA 1
ATOM 1530 C C . LEU A 1 196 ? -5.945 4.822 23.318 1.00 96.44 196 LEU A C 1
ATOM 1532 O O . LEU A 1 196 ? -6.841 5.673 23.285 1.00 96.44 196 LEU A O 1
ATOM 1536 N N . VAL A 1 197 ? -4.990 4.727 22.392 1.00 98.44 197 VAL A N 1
ATOM 1537 C CA . VAL A 1 197 ? -4.864 5.619 21.234 1.00 98.44 197 VAL A CA 1
ATOM 1538 C C . VAL A 1 197 ? -4.875 4.790 19.953 1.00 98.44 197 VAL A C 1
ATOM 1540 O O . VAL A 1 197 ? -4.046 3.893 19.785 1.00 98.44 197 VAL A O 1
ATOM 1543 N N . GLY A 1 198 ? -5.819 5.100 19.065 1.00 98.56 198 GLY A N 1
ATOM 1544 C CA . GLY A 1 198 ? -5.849 4.585 17.697 1.00 98.56 198 GLY A CA 1
ATOM 1545 C C . GLY A 1 198 ? -5.004 5.462 16.789 1.00 98.56 198 GLY A C 1
ATOM 1546 O O . GLY A 1 198 ? -5.201 6.677 16.780 1.00 98.56 198 GLY A O 1
ATOM 1547 N N . THR A 1 199 ? -4.080 4.883 16.037 1.00 98.75 199 THR A N 1
ATOM 1548 C CA . THR A 1 199 ? -3.157 5.610 15.160 1.00 98.75 199 THR A CA 1
ATOM 1549 C C . THR A 1 199 ? -3.307 5.156 13.719 1.00 98.75 199 THR A C 1
ATOM 1551 O O . THR A 1 199 ? -3.576 3.995 13.433 1.00 98.75 199 THR A O 1
ATOM 1554 N N . GLY A 1 200 ? -3.186 6.091 12.787 1.00 98.50 200 GLY A N 1
ATOM 1555 C CA . GLY A 1 200 ? -3.318 5.801 11.368 1.00 98.50 200 GLY A CA 1
ATOM 1556 C C . GLY A 1 200 ? -2.828 6.970 10.541 1.00 98.50 200 GLY A C 1
ATOM 1557 O O . GLY A 1 200 ? -2.908 8.121 10.961 1.00 98.50 200 GLY A O 1
ATOM 1558 N N . PHE A 1 201 ? -2.304 6.680 9.364 1.00 98.31 201 PHE A N 1
ATOM 1559 C CA . PHE A 1 201 ? -1.755 7.681 8.464 1.00 98.31 201 PHE A CA 1
ATOM 1560 C C . PHE A 1 201 ? -2.067 7.322 7.022 1.00 98.31 201 PHE A C 1
ATOM 1562 O O . PHE A 1 201 ? -2.496 6.210 6.738 1.00 98.31 201 PHE A O 1
ATOM 1569 N N . SER A 1 202 ? -1.834 8.282 6.135 1.00 97.06 202 SER A N 1
ATOM 1570 C CA . SER A 1 202 ? -1.763 8.085 4.692 1.00 97.06 202 SER A CA 1
ATOM 1571 C C . SER A 1 202 ? -0.479 8.721 4.173 1.00 97.06 202 SER A C 1
ATOM 1573 O O . SER A 1 202 ? -0.008 9.711 4.738 1.00 97.06 202 SER A O 1
ATOM 1575 N N . PHE A 1 203 ? 0.058 8.160 3.094 1.00 95.56 203 PHE A N 1
ATOM 1576 C CA . PHE A 1 203 ? 1.272 8.625 2.432 1.00 95.56 203 PHE A CA 1
ATOM 1577 C C . PHE A 1 203 ? 1.027 9.822 1.502 1.00 95.56 203 PHE A C 1
ATOM 1579 O O . PHE A 1 203 ? -0.070 10.006 0.966 1.00 95.56 203 PHE A O 1
ATOM 1586 N N . SER A 1 204 ? 2.079 10.611 1.306 1.00 94.31 204 SER A N 1
ATOM 1587 C CA . SER A 1 204 ? 2.284 11.579 0.229 1.00 94.31 204 SER A CA 1
ATOM 1588 C C . SER A 1 204 ? 3.793 11.795 0.031 1.00 94.31 204 SER A C 1
ATOM 1590 O O . SER A 1 204 ? 4.591 11.381 0.871 1.00 94.31 204 SER A O 1
ATOM 1592 N N . ASN A 1 205 ? 4.188 12.463 -1.055 1.00 91.56 205 ASN A N 1
ATOM 1593 C CA . ASN A 1 205 ? 5.594 12.615 -1.443 1.00 91.56 205 ASN A CA 1
ATOM 1594 C C . ASN A 1 205 ? 6.172 14.020 -1.144 1.00 91.56 205 ASN A C 1
ATOM 1596 O O . ASN A 1 205 ? 6.887 14.604 -1.957 1.00 91.56 205 ASN A O 1
ATOM 1600 N N . GLY A 1 206 ? 5.818 14.600 0.010 1.00 91.19 206 GLY A N 1
ATOM 1601 C CA . GLY A 1 206 ? 6.412 15.844 0.510 1.00 91.19 206 GLY A CA 1
ATOM 1602 C C . GLY A 1 206 ? 5.475 17.042 0.454 1.00 91.19 206 GLY A C 1
ATOM 1603 O O . GLY A 1 206 ? 4.761 17.327 1.418 1.00 91.19 206 GLY A O 1
ATOM 1604 N N . GLN A 1 207 ? 5.514 17.795 -0.648 1.00 89.69 207 GLN A N 1
ATOM 1605 C CA . GLN A 1 207 ? 4.591 18.913 -0.885 1.00 89.69 207 GLN A CA 1
ATOM 1606 C C . GLN A 1 207 ? 3.154 18.373 -1.026 1.00 89.69 207 GLN A C 1
ATOM 1608 O O . GLN A 1 207 ? 2.946 17.280 -1.550 1.00 89.69 207 GLN A O 1
ATOM 1613 N N . GLY A 1 208 ? 2.149 19.088 -0.514 1.00 92.75 208 GLY A N 1
ATOM 1614 C CA . GLY A 1 208 ? 0.766 18.602 -0.481 1.00 92.75 208 GLY A CA 1
ATOM 1615 C C . GLY A 1 208 ? 0.395 17.804 0.775 1.00 92.75 208 GLY A C 1
ATOM 1616 O O . GLY A 1 208 ? -0.801 17.635 1.038 1.00 92.75 208 GLY A O 1
ATOM 1617 N N . ASN A 1 209 ? 1.355 17.372 1.611 1.00 96.69 209 ASN A N 1
ATOM 1618 C CA . ASN A 1 209 ? 1.034 16.692 2.877 1.00 96.69 209 ASN A CA 1
ATOM 1619 C C . ASN A 1 209 ? 0.218 17.597 3.823 1.00 96.69 209 ASN A C 1
ATOM 1621 O O . ASN A 1 209 ? -0.645 17.120 4.561 1.00 96.69 209 ASN A O 1
ATOM 1625 N N . GLU A 1 210 ? 0.400 18.919 3.744 1.00 96.12 210 GLU A N 1
ATOM 1626 C CA . GLU A 1 210 ? -0.412 19.886 4.490 1.00 96.12 210 GLU A CA 1
ATOM 1627 C C . GLU A 1 210 ? -1.893 19.868 4.063 1.00 96.12 210 GLU A C 1
ATOM 1629 O O . GLU A 1 210 ? -2.787 19.997 4.907 1.00 96.12 210 GLU A O 1
ATOM 1634 N N . VAL A 1 211 ? -2.167 19.629 2.773 1.00 97.31 211 VAL A N 1
ATOM 1635 C CA . VAL A 1 211 ? -3.523 19.493 2.214 1.00 97.31 211 VAL A CA 1
ATOM 1636 C C . VAL A 1 211 ? -4.137 18.149 2.613 1.00 97.31 211 VAL A C 1
ATOM 1638 O O . VAL A 1 211 ? -5.312 18.098 2.987 1.00 97.31 211 VAL A O 1
ATOM 1641 N N . LEU A 1 212 ? -3.341 17.073 2.637 1.00 97.94 212 LEU A N 1
ATOM 1642 C CA . LEU A 1 212 ? -3.746 15.783 3.206 1.00 97.94 212 LEU A CA 1
ATOM 1643 C C . LEU A 1 212 ? -4.123 15.931 4.689 1.00 97.94 212 LEU A C 1
ATOM 1645 O O . LEU A 1 212 ? -5.216 15.532 5.094 1.00 97.94 212 LEU A O 1
ATOM 1649 N N . CYS A 1 213 ? -3.290 16.600 5.489 1.00 98.62 213 CYS A N 1
ATOM 1650 C CA . CYS A 1 213 ? -3.579 16.883 6.894 1.00 98.62 213 CYS A CA 1
ATOM 1651 C C . CYS A 1 213 ? -4.843 17.743 7.074 1.00 98.62 213 CYS A C 1
ATOM 1653 O O . CYS A 1 213 ? -5.611 17.518 8.012 1.00 98.62 213 CYS A O 1
ATOM 1655 N N . ALA A 1 214 ? -5.111 18.702 6.182 1.00 98.12 214 ALA A N 1
ATOM 1656 C CA . ALA A 1 214 ? -6.367 19.455 6.175 1.00 98.12 214 ALA A CA 1
ATOM 1657 C C . ALA A 1 214 ? -7.583 18.556 5.864 1.00 98.12 214 ALA A C 1
ATOM 1659 O O . ALA A 1 214 ? -8.596 18.632 6.564 1.00 98.12 214 ALA A O 1
ATOM 1660 N N . GLY A 1 215 ? -7.466 17.645 4.892 1.00 97.25 215 GLY A N 1
ATOM 1661 C CA . GLY A 1 215 ? -8.487 16.638 4.589 1.00 97.25 215 GLY A CA 1
ATOM 1662 C C . GLY A 1 215 ? -8.780 15.711 5.775 1.00 97.25 215 GLY A C 1
ATOM 1663 O O . GLY A 1 215 ? -9.945 15.463 6.096 1.00 97.25 215 GLY A O 1
ATOM 1664 N N . ILE A 1 216 ? -7.741 15.256 6.486 1.00 98.50 216 ILE A N 1
ATOM 1665 C CA . ILE A 1 216 ? -7.880 14.437 7.703 1.00 98.50 216 ILE A CA 1
ATOM 1666 C C . ILE A 1 216 ? -8.615 15.235 8.787 1.00 98.50 216 ILE A C 1
ATOM 1668 O O . ILE A 1 216 ? -9.572 14.730 9.374 1.00 98.50 216 ILE A O 1
ATOM 1672 N N . ARG A 1 217 ? -8.250 16.507 9.011 1.00 98.31 217 ARG A N 1
ATOM 1673 C CA . ARG A 1 217 ? -8.937 17.401 9.969 1.00 98.31 217 ARG A CA 1
ATOM 1674 C C . ARG A 1 217 ? -10.411 17.651 9.609 1.00 98.31 217 ARG A C 1
ATOM 1676 O O . ARG A 1 217 ? -11.210 17.864 10.516 1.00 98.31 217 ARG A O 1
ATOM 1683 N N . ALA A 1 218 ? -10.794 17.568 8.332 1.00 96.44 218 ALA A N 1
ATOM 1684 C CA . ALA A 1 218 ? -12.189 17.669 7.887 1.00 96.44 218 ALA A CA 1
ATOM 1685 C C . ALA A 1 218 ? -13.006 16.370 8.075 1.00 96.44 218 ALA A C 1
ATOM 1687 O O . ALA A 1 218 ? -14.234 16.422 8.193 1.00 96.44 218 ALA A O 1
ATOM 1688 N N . LEU A 1 219 ? -12.355 15.202 8.111 1.00 97.00 219 LEU A N 1
ATOM 1689 C CA . LEU A 1 219 ? -13.012 13.899 8.280 1.00 97.00 219 LEU A CA 1
ATOM 1690 C C . LEU A 1 219 ? -13.026 13.409 9.734 1.00 97.00 219 LEU A C 1
ATOM 1692 O O . LEU A 1 219 ? -14.061 12.928 10.205 1.00 97.00 219 LEU A O 1
ATOM 1696 N N . ALA A 1 220 ? -11.915 13.560 10.456 1.00 97.75 220 ALA A N 1
ATOM 1697 C CA . ALA A 1 220 ? -11.718 13.001 11.790 1.00 97.75 220 ALA A CA 1
ATOM 1698 C C . ALA A 1 220 ? -12.777 13.400 12.853 1.00 97.75 220 ALA A C 1
ATOM 1700 O O . ALA A 1 220 ? -13.145 12.529 13.653 1.00 97.75 220 ALA A O 1
ATOM 1701 N N . PRO A 1 221 ? -13.355 14.625 12.860 1.00 97.50 221 PRO A N 1
ATOM 1702 C CA . PRO A 1 221 ? -14.409 15.007 13.806 1.00 97.50 221 PRO A CA 1
ATOM 1703 C C . PRO A 1 221 ? -15.645 14.092 13.809 1.00 97.50 221 PRO A C 1
ATOM 1705 O O . PRO A 1 221 ? -16.324 13.988 14.827 1.00 97.50 221 PRO A O 1
ATOM 1708 N N . ARG A 1 222 ? -15.931 13.389 12.700 1.00 95.88 222 ARG A N 1
ATOM 1709 C CA . ARG A 1 222 ? -17.133 12.547 12.515 1.00 95.88 222 ARG A CA 1
ATOM 1710 C C . ARG A 1 222 ? -17.252 11.369 13.495 1.00 95.88 222 ARG A C 1
ATOM 1712 O O . ARG A 1 222 ? -18.336 10.787 13.603 1.00 95.88 222 ARG A O 1
ATOM 1719 N N . TYR A 1 223 ? -16.168 10.992 14.176 1.00 97.12 223 TYR A N 1
ATOM 1720 C CA . TYR A 1 223 ? -16.150 9.900 15.157 1.00 97.12 223 TYR A CA 1
ATOM 1721 C C . TYR A 1 223 ? -15.959 10.362 16.610 1.00 97.12 223 TYR A C 1
ATOM 1723 O O . TYR A 1 223 ? -16.083 9.546 17.522 1.00 97.12 223 TYR A O 1
ATOM 1731 N N . ILE A 1 224 ? -15.745 11.659 16.856 1.00 98.25 224 ILE A N 1
ATOM 1732 C CA . ILE A 1 224 ? -15.654 12.192 18.220 1.00 98.25 224 ILE A CA 1
ATOM 1733 C C . ILE A 1 224 ? -16.995 12.020 18.941 1.00 98.25 224 ILE A C 1
ATOM 1735 O O . ILE A 1 224 ? -18.068 12.248 18.385 1.00 98.25 224 ILE A O 1
ATOM 1739 N N . GLY A 1 225 ? -16.937 11.563 20.191 1.00 97.31 225 GLY A N 1
ATOM 1740 C CA . GLY A 1 225 ? -18.106 11.264 21.010 1.00 97.31 225 GLY A CA 1
ATOM 1741 C C . GLY A 1 225 ? -18.777 9.918 20.711 1.00 97.31 225 GLY A C 1
ATOM 1742 O O . GLY A 1 225 ? -19.665 9.528 21.473 1.00 97.31 225 GLY A O 1
ATOM 1743 N N . ARG A 1 226 ? -18.364 9.176 19.675 1.00 97.06 226 ARG A N 1
ATOM 1744 C CA . ARG A 1 226 ? -18.849 7.812 19.395 1.00 97.06 226 ARG A CA 1
ATOM 1745 C C . ARG A 1 226 ? -17.990 6.770 20.110 1.00 97.06 226 ARG A C 1
ATOM 1747 O O . ARG A 1 226 ? -16.796 6.984 20.316 1.00 97.06 226 ARG A O 1
ATOM 1754 N N . SER A 1 227 ? -18.588 5.633 20.468 1.00 97.38 227 SER A N 1
ATOM 1755 C CA . SER A 1 227 ? -17.820 4.470 20.921 1.00 97.38 227 SER A CA 1
ATOM 1756 C C . SER A 1 227 ? -17.390 3.584 19.763 1.00 97.38 227 SER A C 1
ATOM 1758 O O . SER A 1 227 ? -18.094 3.502 18.753 1.00 97.38 227 SER A O 1
ATOM 1760 N N . LEU A 1 228 ? -16.242 2.920 19.911 1.00 97.31 228 LEU A N 1
ATOM 1761 C CA . LEU A 1 228 ? -15.658 2.022 18.915 1.00 97.31 228 LEU A CA 1
ATOM 1762 C C . LEU A 1 228 ? -16.689 0.998 18.428 1.00 97.31 228 LEU A C 1
ATOM 1764 O O . LEU A 1 228 ? -16.917 0.888 17.225 1.00 97.31 228 LEU A O 1
ATOM 1768 N N . ALA A 1 229 ? -17.391 0.343 19.359 1.00 96.12 229 ALA A N 1
ATOM 1769 C CA . ALA A 1 229 ? -18.469 -0.597 19.062 1.00 96.12 229 ALA A CA 1
ATOM 1770 C C . ALA A 1 229 ? -19.537 0.012 18.130 1.00 96.12 229 ALA A C 1
ATOM 1772 O O . ALA A 1 229 ? -19.946 -0.627 17.166 1.00 96.12 229 ALA A O 1
ATOM 1773 N N . SER A 1 230 ? -19.934 1.274 18.342 1.00 95.88 230 SER A N 1
ATOM 1774 C CA . SER A 1 230 ? -20.894 1.978 17.473 1.00 95.88 230 SER A CA 1
ATOM 1775 C C . SER A 1 230 ? -20.352 2.332 16.079 1.00 95.88 230 SER A C 1
ATOM 1777 O O . SER A 1 230 ? -21.136 2.678 15.194 1.00 95.88 230 SER A O 1
ATOM 1779 N N . ILE A 1 231 ? -19.030 2.311 15.883 1.00 96.94 231 ILE A N 1
ATOM 1780 C CA . ILE A 1 231 ? -18.346 2.615 14.617 1.00 96.94 231 ILE A CA 1
ATOM 1781 C C . ILE A 1 231 ? -18.192 1.332 13.788 1.00 96.94 231 ILE A C 1
ATOM 1783 O O . ILE A 1 231 ? -18.553 1.328 12.610 1.00 96.94 231 ILE A O 1
ATOM 1787 N N . ILE A 1 232 ? -17.747 0.239 14.415 1.00 96.56 232 ILE A N 1
ATOM 1788 C CA . ILE A 1 232 ? -17.484 -1.055 13.757 1.00 96.56 232 ILE A CA 1
ATOM 1789 C C . ILE A 1 232 ? -18.716 -1.970 13.638 1.00 96.56 232 ILE A C 1
ATOM 1791 O O . ILE A 1 232 ? -18.694 -2.911 12.850 1.00 96.56 232 ILE A O 1
ATOM 1795 N N . ALA A 1 233 ? -19.814 -1.694 14.360 1.00 95.19 233 ALA A N 1
ATOM 1796 C CA . ALA A 1 233 ? -21.038 -2.513 14.337 1.00 95.19 233 ALA A CA 1
ATOM 1797 C C . ALA A 1 233 ? -21.611 -2.771 12.928 1.00 95.19 233 ALA A C 1
ATOM 1799 O O . ALA A 1 233 ? -22.275 -3.787 12.718 1.00 95.19 233 ALA A O 1
ATOM 1800 N N . ASP A 1 234 ? -21.363 -1.865 11.984 1.00 95.38 234 ASP A N 1
ATOM 1801 C CA . ASP A 1 234 ? -21.626 -1.998 10.548 1.00 95.38 234 ASP A CA 1
ATOM 1802 C C . ASP A 1 234 ? -20.530 -1.204 9.816 1.00 95.38 234 ASP A C 1
ATOM 1804 O O . ASP A 1 234 ? -20.716 -0.048 9.421 1.00 95.38 234 ASP A O 1
ATOM 1808 N N . PHE A 1 235 ? -19.318 -1.770 9.775 1.00 97.81 235 PHE A N 1
ATOM 1809 C CA . PHE A 1 235 ? -18.129 -1.016 9.374 1.00 97.81 235 PHE A CA 1
ATOM 1810 C C . PHE A 1 235 ? -18.142 -0.676 7.870 1.00 97.81 235 PHE A C 1
ATOM 1812 O O . PHE A 1 235 ? -17.738 0.425 7.501 1.00 97.81 235 PHE A O 1
ATOM 1819 N N . GLY A 1 236 ? -18.721 -1.528 7.012 1.00 98.00 236 GLY A N 1
ATOM 1820 C CA . GLY A 1 236 ? -18.956 -1.209 5.596 1.00 98.00 236 GLY A CA 1
ATOM 1821 C C . GLY A 1 236 ? -19.871 0.010 5.407 1.00 98.00 236 GLY A C 1
ATOM 1822 O O . GLY A 1 236 ? -19.583 0.897 4.602 1.00 98.00 236 GLY A O 1
ATOM 1823 N N . LYS A 1 237 ? -20.931 0.146 6.216 1.00 97.06 237 LYS A N 1
ATOM 1824 C CA . LYS A 1 237 ? -21.766 1.360 6.232 1.00 97.06 237 LYS A CA 1
ATOM 1825 C C . LYS A 1 237 ? -21.050 2.569 6.833 1.00 97.06 237 LYS A C 1
ATOM 1827 O O . LYS A 1 237 ? -21.270 3.686 6.371 1.00 97.06 237 LYS A O 1
ATOM 1832 N N . THR A 1 238 ? -20.196 2.385 7.839 1.00 97.19 238 THR A N 1
ATOM 1833 C CA . THR A 1 238 ? -19.357 3.461 8.396 1.00 97.19 238 THR A CA 1
ATOM 1834 C C . THR A 1 238 ? -18.371 4.000 7.349 1.00 97.19 238 THR A C 1
ATOM 1836 O O . THR A 1 238 ? -18.312 5.216 7.165 1.00 97.19 238 THR A O 1
ATOM 1839 N N . HIS A 1 239 ? -17.685 3.122 6.608 1.00 96.94 239 HIS A N 1
ATOM 1840 C CA . HIS A 1 239 ? -16.834 3.456 5.455 1.00 96.94 239 HIS A CA 1
ATOM 1841 C C . HIS A 1 239 ? -17.618 4.240 4.393 1.00 96.94 239 HIS A C 1
ATOM 1843 O O . HIS A 1 239 ? -17.280 5.392 4.101 1.00 96.94 239 HIS A O 1
ATOM 1849 N N . ARG A 1 240 ? -18.750 3.689 3.929 1.00 95.25 240 ARG A N 1
ATOM 1850 C CA . ARG A 1 240 ? -19.667 4.354 2.989 1.00 95.25 240 ARG A CA 1
ATOM 1851 C C . ARG A 1 240 ? -20.063 5.755 3.454 1.00 95.25 240 ARG A C 1
ATOM 1853 O O . ARG A 1 240 ? -20.098 6.684 2.651 1.00 95.25 240 ARG A O 1
ATOM 1860 N N . ASN A 1 241 ? -20.400 5.903 4.736 1.00 94.75 241 ASN A N 1
ATOM 1861 C CA . ASN A 1 241 ? -20.860 7.162 5.315 1.00 94.75 241 ASN A CA 1
ATOM 1862 C C . ASN A 1 241 ? -19.732 8.199 5.423 1.00 94.75 241 ASN A C 1
ATOM 1864 O O . ASN A 1 241 ? -19.991 9.390 5.215 1.00 94.75 241 ASN A O 1
ATOM 1868 N N . LEU A 1 242 ? -18.497 7.779 5.724 1.00 94.94 242 LEU A N 1
ATOM 1869 C CA . LEU A 1 242 ? -17.326 8.658 5.770 1.00 94.94 242 LEU A CA 1
ATOM 1870 C C . LEU A 1 242 ? -17.131 9.366 4.421 1.00 94.94 242 LEU A C 1
ATOM 1872 O O . LEU A 1 242 ? -17.102 10.595 4.366 1.00 94.94 242 LEU A O 1
ATOM 1876 N N . LEU A 1 243 ? -17.155 8.590 3.337 1.00 89.88 243 LEU A N 1
ATOM 1877 C CA . LEU A 1 243 ? -17.050 9.047 1.948 1.00 89.88 243 LEU A CA 1
ATOM 1878 C C . LEU A 1 243 ? -18.419 9.403 1.329 1.00 89.88 243 LEU A C 1
ATOM 1880 O O . LEU A 1 243 ? -18.654 9.189 0.140 1.00 89.88 243 LEU A O 1
ATOM 1884 N N . SER A 1 244 ? -19.343 9.960 2.123 1.00 89.38 244 SER A N 1
ATOM 1885 C CA . SER A 1 244 ? -20.667 10.418 1.663 1.00 89.38 244 SER A CA 1
ATOM 1886 C C . SER A 1 244 ? -20.931 11.908 1.919 1.00 89.38 244 SER A C 1
ATOM 1888 O O . SER A 1 244 ? -20.211 12.585 2.665 1.00 89.38 244 SER A O 1
ATOM 1890 N N . GLY A 1 245 ? -21.999 12.418 1.295 1.00 88.81 245 GLY A N 1
ATOM 1891 C CA . GLY A 1 245 ? -22.425 13.813 1.394 1.00 88.81 245 GLY A CA 1
ATOM 1892 C C . GLY A 1 245 ? -21.521 14.762 0.607 1.00 88.81 245 GLY A C 1
ATOM 1893 O O . GLY A 1 245 ? -20.973 14.393 -0.428 1.00 88.81 245 GLY A O 1
ATOM 1894 N N . GLN A 1 246 ? -21.353 15.987 1.107 1.00 91.56 246 GLN A N 1
ATOM 1895 C CA . GLN A 1 246 ? -20.600 17.055 0.433 1.00 91.56 246 GLN A CA 1
ATOM 1896 C C . GLN A 1 246 ? -19.139 16.674 0.130 1.00 91.56 246 GLN A C 1
ATOM 1898 O O . GLN A 1 246 ? -18.644 16.975 -0.950 1.00 91.56 246 GLN A O 1
ATOM 1903 N N . ILE A 1 247 ? -18.462 15.937 1.021 1.00 87.31 247 ILE A N 1
ATOM 1904 C CA . ILE A 1 247 ? -17.063 15.516 0.806 1.00 87.31 247 ILE A CA 1
ATOM 1905 C C . ILE A 1 247 ? -16.927 14.589 -0.415 1.00 87.31 247 ILE A C 1
ATOM 1907 O O . ILE A 1 247 ? -15.957 14.689 -1.163 1.00 87.31 247 ILE A O 1
ATOM 1911 N N . ARG A 1 248 ? -17.945 13.765 -0.700 1.00 91.75 248 ARG A N 1
ATOM 1912 C CA . ARG A 1 248 ? -18.001 12.925 -1.908 1.00 91.75 248 ARG A CA 1
ATOM 1913 C C . ARG A 1 248 ? -18.117 13.746 -3.198 1.00 91.75 248 ARG A C 1
ATOM 1915 O O . ARG A 1 248 ? -17.979 13.178 -4.275 1.00 91.75 248 ARG A O 1
ATOM 1922 N N . PHE A 1 249 ? -18.408 15.046 -3.139 1.00 92.38 249 PHE A N 1
ATOM 1923 C CA . PHE A 1 249 ? -18.377 15.914 -4.319 1.00 92.38 249 PHE A CA 1
ATOM 1924 C C . PHE A 1 249 ? -16.950 16.361 -4.661 1.00 92.38 249 PHE A C 1
ATOM 1926 O O . PHE A 1 249 ? -16.603 16.388 -5.835 1.00 92.38 249 PHE A O 1
ATOM 1933 N N . MET A 1 250 ? -16.116 16.635 -3.648 1.00 87.94 250 MET A N 1
ATOM 1934 C CA . MET A 1 250 ? -14.730 17.089 -3.833 1.00 87.94 250 MET A CA 1
ATOM 1935 C C . MET A 1 250 ? -13.865 16.053 -4.553 1.00 87.94 250 MET A C 1
ATOM 1937 O O . MET A 1 250 ? -13.078 16.404 -5.422 1.00 87.94 250 MET A O 1
ATOM 1941 N N . SER A 1 251 ? -13.988 14.783 -4.158 1.00 82.50 251 SER A N 1
ATOM 1942 C CA . SER A 1 251 ? -13.194 13.693 -4.726 1.00 82.50 251 SER A CA 1
ATOM 1943 C C . SER A 1 251 ? -13.888 12.346 -4.459 1.00 82.50 251 SER A C 1
ATOM 1945 O O . SER A 1 251 ? -13.725 11.768 -3.380 1.00 82.50 251 SER A O 1
ATOM 1947 N N . PRO A 1 252 ? -14.756 11.864 -5.371 1.00 87.31 252 PRO A N 1
ATOM 1948 C CA . PRO A 1 252 ? -15.564 10.669 -5.142 1.00 87.31 252 PRO A CA 1
ATOM 1949 C C . PRO A 1 252 ? -14.716 9.399 -5.217 1.00 87.31 252 PRO A C 1
ATOM 1951 O O . PRO A 1 252 ? -14.504 8.865 -6.304 1.00 87.31 252 PRO A O 1
ATOM 1954 N N . GLU A 1 253 ? -14.273 8.916 -4.053 1.00 90.88 253 GLU A N 1
ATOM 1955 C CA . GLU A 1 253 ? -13.505 7.666 -3.926 1.00 90.88 253 GLU A CA 1
ATOM 1956 C C . GLU A 1 253 ? -12.248 7.713 -4.833 1.00 90.88 253 GLU A C 1
ATOM 1958 O O . GLU A 1 253 ? -12.000 6.818 -5.635 1.00 90.88 253 GLU A O 1
ATOM 1963 N N . ARG A 1 254 ? -11.521 8.843 -4.766 1.00 94.12 254 ARG A N 1
ATOM 1964 C CA . ARG A 1 254 ? -10.213 9.108 -5.403 1.00 94.12 254 ARG A CA 1
ATOM 1965 C C . ARG A 1 254 ? -9.441 10.199 -4.651 1.00 94.12 254 ARG A C 1
ATOM 1967 O O . ARG A 1 254 ? -10.058 10.961 -3.899 1.00 94.12 254 ARG A O 1
ATOM 1974 N N . GLY A 1 255 ? -8.137 10.341 -4.896 1.00 93.81 255 GLY A N 1
ATOM 1975 C CA . GLY A 1 255 ? -7.333 11.513 -4.498 1.00 93.81 255 GLY A CA 1
ATOM 1976 C C . GLY A 1 255 ? -7.325 11.879 -2.999 1.00 93.81 255 GLY A C 1
ATOM 1977 O O . GLY A 1 255 ? -7.601 11.057 -2.128 1.00 93.81 255 GLY A O 1
ATOM 1978 N N . VAL A 1 256 ? -7.017 13.147 -2.684 1.00 95.25 256 VAL A N 1
ATOM 1979 C CA . VAL A 1 256 ? -6.694 13.610 -1.312 1.00 95.25 256 VAL A CA 1
ATOM 1980 C C . VAL A 1 256 ? -7.782 13.304 -0.273 1.00 95.25 256 VAL A C 1
ATOM 1982 O O . VAL A 1 256 ? -7.456 12.939 0.853 1.00 95.25 256 VAL A O 1
ATOM 1985 N N . MET A 1 257 ? -9.075 13.383 -0.615 1.00 95.19 257 MET A N 1
ATOM 1986 C CA . MET A 1 257 ? -10.136 13.053 0.356 1.00 95.19 257 MET A CA 1
ATOM 1987 C C . MET A 1 257 ? -10.283 11.547 0.622 1.00 95.19 257 MET A C 1
ATOM 1989 O O . MET A 1 257 ? -10.843 11.176 1.653 1.00 95.19 257 MET A O 1
ATOM 1993 N N . GLN A 1 258 ? -9.773 10.682 -0.258 1.00 95.50 258 GLN A N 1
ATOM 1994 C CA . GLN A 1 258 ? -9.688 9.243 -0.008 1.00 95.50 258 GLN A CA 1
ATOM 1995 C C . GLN A 1 258 ? -8.444 8.894 0.815 1.00 95.50 258 GLN A C 1
ATOM 1997 O O . GLN A 1 258 ? -8.574 8.147 1.778 1.00 95.50 258 GLN A O 1
ATOM 2002 N N . LEU A 1 259 ? -7.297 9.519 0.529 1.00 97.19 259 LEU A N 1
ATOM 2003 C CA . LEU A 1 259 ? -6.091 9.461 1.370 1.00 97.19 259 LEU A CA 1
ATOM 2004 C C . LEU A 1 259 ? -6.392 9.943 2.807 1.00 97.19 259 LEU A C 1
ATOM 2006 O O . LEU A 1 259 ? -6.047 9.307 3.800 1.00 97.19 259 LEU A O 1
ATOM 2010 N N . ALA A 1 260 ? -7.167 11.019 2.951 1.00 97.81 260 ALA A N 1
ATOM 2011 C CA . ALA A 1 260 ? -7.640 11.472 4.255 1.00 97.81 260 ALA A CA 1
ATOM 2012 C C . ALA A 1 260 ? -8.595 10.471 4.940 1.00 97.81 260 ALA A C 1
ATOM 2014 O O . ALA A 1 260 ? -8.606 10.360 6.168 1.00 97.81 260 ALA A O 1
ATOM 2015 N N . ALA A 1 261 ? -9.399 9.733 4.167 1.00 97.44 261 ALA A N 1
ATOM 2016 C CA . ALA A 1 261 ? -10.258 8.671 4.686 1.00 97.44 261 ALA A CA 1
ATOM 2017 C C . ALA A 1 261 ? -9.470 7.402 5.051 1.00 97.44 261 ALA A C 1
ATOM 2019 O O . ALA A 1 261 ? -9.858 6.724 6.001 1.00 97.44 261 ALA A O 1
ATOM 2020 N N . ASN A 1 262 ? -8.362 7.111 4.359 1.00 98.00 262 ASN A N 1
ATOM 2021 C CA . ASN A 1 262 ? -7.427 6.042 4.694 1.00 98.00 262 ASN A CA 1
ATOM 2022 C C . ASN A 1 262 ? -6.910 6.214 6.128 1.00 98.00 262 ASN A C 1
ATOM 2024 O O . ASN A 1 262 ? -7.198 5.368 6.973 1.00 98.00 262 ASN A O 1
ATOM 2028 N N . ALA A 1 263 ? -6.274 7.352 6.431 1.00 98.56 263 ALA A N 1
ATOM 2029 C CA . ALA A 1 263 ? -5.745 7.643 7.765 1.00 98.56 263 ALA A CA 1
ATOM 2030 C C . ALA A 1 263 ? -6.827 7.536 8.861 1.00 98.56 263 ALA A C 1
ATOM 2032 O O . ALA A 1 263 ? -6.610 6.925 9.909 1.00 98.56 263 ALA A O 1
ATOM 2033 N N . VAL A 1 264 ? -8.026 8.074 8.591 1.00 98.69 264 VAL A N 1
ATOM 2034 C CA . VAL A 1 264 ? -9.179 8.043 9.510 1.00 98.69 264 VAL A CA 1
ATOM 2035 C C . VAL A 1 264 ? -9.713 6.632 9.764 1.00 98.69 264 VAL A C 1
ATOM 2037 O O . VAL A 1 264 ? -10.107 6.330 10.890 1.00 98.69 264 VAL A O 1
ATOM 2040 N N . LEU A 1 265 ? -9.743 5.760 8.756 1.00 98.50 265 LEU A N 1
ATOM 2041 C CA . LEU A 1 265 ? -10.228 4.386 8.910 1.00 98.50 265 LEU A CA 1
ATOM 2042 C C . LEU A 1 265 ? -9.152 3.467 9.488 1.00 98.50 265 LEU A C 1
ATOM 2044 O O . LEU A 1 265 ? -9.462 2.674 10.376 1.00 98.50 265 LEU A O 1
ATOM 2048 N N . ASN A 1 266 ? -7.897 3.611 9.064 1.00 98.69 266 ASN A N 1
ATOM 2049 C CA . ASN A 1 266 ? -6.772 2.851 9.605 1.00 98.69 266 ASN A CA 1
ATOM 2050 C C . ASN A 1 266 ? -6.597 3.118 11.110 1.00 98.69 266 ASN A C 1
ATOM 2052 O O . ASN A 1 266 ? -6.440 2.159 11.859 1.00 98.69 266 ASN A O 1
ATOM 2056 N N . ALA A 1 267 ? -6.806 4.354 11.585 1.00 98.88 267 ALA A N 1
ATOM 2057 C CA . ALA A 1 267 ? -6.828 4.669 13.020 1.00 98.88 267 ALA A CA 1
ATOM 2058 C C . ALA A 1 267 ? -7.968 3.992 13.811 1.00 98.88 267 ALA A C 1
ATOM 2060 O O . ALA A 1 267 ? -7.832 3.759 15.013 1.00 98.88 267 ALA A O 1
ATOM 2061 N N . VAL A 1 268 ? -9.092 3.649 13.167 1.00 98.69 268 VAL A N 1
ATOM 2062 C CA . VAL A 1 268 ? -10.181 2.873 13.794 1.00 98.69 268 VAL A CA 1
ATOM 2063 C C . VAL A 1 268 ? -9.869 1.372 13.785 1.00 98.69 268 VAL A C 1
ATOM 2065 O O . VAL A 1 268 ? -10.162 0.685 14.764 1.00 98.69 268 VAL A O 1
ATOM 2068 N N . TRP A 1 269 ? -9.257 0.859 12.714 1.00 98.81 269 TRP A N 1
ATOM 2069 C CA . TRP A 1 269 ? -8.809 -0.535 12.624 1.00 98.81 269 TRP A CA 1
ATOM 2070 C C . TRP A 1 269 ? -7.683 -0.858 13.608 1.00 98.81 269 TRP A C 1
ATOM 2072 O O . TRP A 1 269 ? -7.749 -1.877 14.294 1.00 98.81 269 TRP A O 1
ATOM 2082 N N . ASP A 1 270 ? -6.697 0.029 13.723 1.00 98.88 270 ASP A N 1
ATOM 2083 C CA . ASP A 1 270 ? -5.638 -0.044 14.725 1.00 98.88 270 ASP A CA 1
ATOM 2084 C C . ASP A 1 270 ? -6.208 -0.008 16.151 1.00 98.88 270 ASP A C 1
ATOM 2086 O O . ASP A 1 270 ? -5.899 -0.888 16.956 1.00 98.88 270 ASP A O 1
ATOM 2090 N N . LEU A 1 271 ? -7.121 0.930 16.448 1.00 98.69 271 LEU A N 1
ATOM 2091 C CA . LEU A 1 271 ? -7.789 0.980 17.751 1.00 98.69 271 LEU A CA 1
ATOM 2092 C C . LEU A 1 271 ? -8.522 -0.332 18.064 1.00 98.69 271 LEU A C 1
ATOM 2094 O O . LEU A 1 271 ? -8.431 -0.824 19.185 1.00 98.69 271 LEU A O 1
ATOM 2098 N N . TRP A 1 272 ? -9.223 -0.926 17.094 1.00 98.38 272 TRP A N 1
ATOM 2099 C CA . TRP A 1 272 ? -9.904 -2.210 17.292 1.00 98.38 272 TRP A CA 1
ATOM 2100 C C . TRP A 1 272 ? -8.914 -3.354 17.552 1.00 98.38 272 TRP A C 1
ATOM 2102 O O . TRP A 1 272 ? -9.105 -4.124 18.494 1.00 98.38 272 TRP A O 1
ATOM 2112 N N . ALA A 1 273 ? -7.823 -3.423 16.792 1.00 98.56 273 ALA A N 1
ATOM 2113 C CA . ALA A 1 273 ? -6.752 -4.398 16.982 1.00 98.56 273 ALA A CA 1
ATOM 2114 C C . ALA A 1 273 ? -6.077 -4.263 18.367 1.00 98.56 273 ALA A C 1
ATOM 2116 O O . ALA A 1 273 ? -5.922 -5.261 19.078 1.00 98.56 273 ALA A O 1
ATOM 2117 N N . LYS A 1 274 ? -5.792 -3.034 18.819 1.00 98.31 274 LYS A N 1
ATOM 2118 C CA . LYS A 1 274 ? -5.296 -2.735 20.176 1.00 98.31 274 LYS A CA 1
ATOM 2119 C C . LYS A 1 274 ? -6.287 -3.138 21.271 1.00 98.31 274 LYS A C 1
ATOM 2121 O O . LYS A 1 274 ? -5.885 -3.763 22.247 1.00 98.31 274 LYS A O 1
ATOM 2126 N N . VAL A 1 275 ? -7.578 -2.841 21.101 1.00 97.06 275 VAL A N 1
ATOM 2127 C CA . VAL A 1 275 ? -8.647 -3.190 22.061 1.00 97.06 275 VAL A CA 1
ATOM 2128 C C . VAL A 1 275 ? -8.857 -4.702 22.185 1.00 97.06 275 VAL A C 1
ATOM 2130 O O . VAL A 1 275 ? -9.103 -5.198 23.281 1.00 97.06 275 VAL A O 1
ATOM 2133 N N . GLU A 1 276 ? -8.728 -5.448 21.088 1.00 96.75 276 GLU A N 1
ATOM 2134 C CA . GLU A 1 276 ? -8.793 -6.919 21.077 1.00 96.75 276 GLU A CA 1
ATOM 2135 C C . GLU A 1 276 ? -7.466 -7.590 21.482 1.00 96.75 276 GLU A C 1
ATOM 2137 O O . GLU A 1 276 ? -7.404 -8.819 21.557 1.00 96.75 276 GLU A O 1
ATOM 2142 N N . GLY A 1 277 ? -6.407 -6.810 21.739 1.00 97.44 277 GLY A N 1
ATOM 2143 C CA . GLY A 1 277 ? -5.089 -7.302 22.148 1.00 97.44 277 GLY A CA 1
ATOM 2144 C C . GLY A 1 277 ? -4.352 -8.096 21.064 1.00 97.44 277 GLY A C 1
ATOM 2145 O O . GLY A 1 277 ? -3.623 -9.031 21.392 1.00 97.44 277 GLY A O 1
ATOM 2146 N N . LYS A 1 278 ? -4.571 -7.783 19.779 1.00 98.38 278 LYS A N 1
ATOM 2147 C CA . LYS A 1 278 ? -4.106 -8.586 18.631 1.00 98.38 278 LYS A CA 1
ATOM 2148 C C . LYS A 1 278 ? -3.482 -7.726 17.530 1.00 98.38 278 LYS A C 1
ATOM 2150 O O . LYS A 1 278 ? -3.970 -6.624 17.288 1.00 98.38 278 LYS A O 1
ATOM 2155 N N . PRO A 1 279 ? -2.478 -8.228 16.791 1.00 98.62 279 PRO A N 1
ATOM 2156 C CA . PRO A 1 279 ? -2.102 -7.635 15.511 1.00 98.62 279 PRO A CA 1
ATOM 2157 C C . PRO A 1 279 ? -3.288 -7.735 14.543 1.00 98.62 279 PRO A C 1
ATOM 2159 O O . PRO A 1 279 ? -3.997 -8.747 14.523 1.00 98.62 279 PRO A O 1
ATOM 2162 N N . LEU A 1 280 ? -3.516 -6.708 13.719 1.00 98.75 280 LEU A N 1
ATOM 2163 C CA . LEU A 1 280 ? -4.728 -6.598 12.899 1.00 98.75 280 LEU A CA 1
ATOM 2164 C C . LEU A 1 280 ? -4.968 -7.811 11.977 1.00 98.75 280 LEU A C 1
ATOM 2166 O O . LEU A 1 280 ? -6.116 -8.212 11.793 1.00 98.75 280 LEU A O 1
ATOM 2170 N N . TRP A 1 281 ? -3.919 -8.466 11.464 1.00 98.69 281 TRP A N 1
ATOM 2171 C CA . TRP A 1 281 ? -4.095 -9.662 10.632 1.00 98.69 281 TRP A CA 1
ATOM 2172 C C . TRP A 1 281 ? -4.713 -10.823 11.420 1.00 98.69 281 TRP A C 1
ATOM 2174 O O . TRP A 1 281 ? -5.549 -11.560 10.898 1.00 98.69 281 TRP A O 1
ATOM 2184 N N . ARG A 1 282 ? -4.360 -10.954 12.705 1.00 98.62 282 ARG A N 1
ATOM 2185 C CA . ARG A 1 282 ? -4.889 -11.985 13.600 1.00 98.62 282 ARG A CA 1
ATOM 2186 C C . ARG A 1 282 ? -6.313 -11.654 14.043 1.00 98.62 282 ARG A C 1
ATOM 2188 O O . ARG A 1 282 ? -7.114 -12.578 14.155 1.00 98.62 282 ARG A O 1
ATOM 2195 N N . LEU A 1 283 ? -6.639 -10.369 14.229 1.00 98.62 283 LEU A N 1
ATOM 2196 C CA . LEU A 1 283 ? -8.015 -9.906 14.454 1.00 98.62 283 LEU A CA 1
ATOM 2197 C C . LEU A 1 283 ? -8.923 -10.266 13.267 1.00 98.62 283 LEU A C 1
ATOM 2199 O O . LEU A 1 283 ? -9.965 -10.879 13.481 1.00 98.62 283 LEU A O 1
ATOM 2203 N N . VAL A 1 284 ? -8.509 -9.953 12.034 1.00 98.69 284 VAL A N 1
ATOM 2204 C CA . VAL A 1 284 ? -9.279 -10.277 10.818 1.00 98.69 284 VAL A CA 1
ATOM 2205 C C . VAL A 1 284 ? -9.364 -11.792 10.589 1.00 98.69 284 VAL A C 1
ATOM 2207 O O . VAL A 1 284 ? -10.419 -12.296 10.213 1.00 98.69 284 VAL A O 1
ATOM 2210 N N . ALA A 1 285 ? -8.306 -12.555 10.885 1.00 98.44 285 ALA A N 1
ATOM 2211 C CA . ALA A 1 285 ? -8.347 -14.019 10.815 1.00 98.44 285 ALA A CA 1
ATOM 2212 C C . ALA A 1 285 ? -9.268 -14.673 11.872 1.00 98.44 285 ALA A C 1
ATOM 2214 O O . ALA A 1 285 ? -9.718 -15.801 11.665 1.00 98.44 285 ALA A O 1
ATOM 2215 N N . ASP A 1 286 ? -9.569 -13.973 12.973 1.00 98.06 286 ASP A N 1
ATOM 2216 C CA . ASP A 1 286 ? -10.557 -14.356 13.996 1.00 98.06 286 ASP A CA 1
ATOM 2217 C C . ASP A 1 286 ? -11.998 -13.907 13.655 1.00 98.06 286 ASP A C 1
ATOM 2219 O O . ASP A 1 286 ? -12.891 -14.022 14.499 1.00 98.06 286 ASP A O 1
ATOM 2223 N N . PHE A 1 287 ? -12.257 -13.368 12.460 1.00 98.38 287 PHE A N 1
ATOM 2224 C CA . PHE A 1 287 ? -13.620 -13.098 11.990 1.00 98.38 287 PHE A CA 1
ATOM 2225 C C . PHE A 1 287 ? -14.280 -14.350 11.411 1.00 98.38 287 PHE A C 1
ATOM 2227 O O . PHE A 1 287 ? -13.639 -15.192 10.776 1.00 98.38 287 PHE A O 1
ATOM 2234 N N . THR A 1 288 ? -15.601 -14.421 11.563 1.00 98.44 288 THR A N 1
ATOM 2235 C CA . THR A 1 288 ? -16.449 -15.206 10.662 1.00 98.44 288 THR A CA 1
ATOM 2236 C C . THR A 1 288 ? -16.485 -14.573 9.259 1.00 98.44 288 THR A C 1
ATOM 2238 O O . THR A 1 288 ? -16.339 -13.353 9.128 1.00 98.44 288 THR A O 1
ATOM 2241 N N . PRO A 1 289 ? -16.742 -15.360 8.198 1.00 98.69 289 PRO A N 1
ATOM 2242 C CA . PRO A 1 289 ? -16.994 -14.854 6.845 1.00 98.69 289 PRO A CA 1
ATOM 2243 C C . PRO A 1 289 ? -18.028 -13.718 6.788 1.00 98.69 289 PRO A C 1
ATOM 2245 O O . PRO A 1 289 ? -17.842 -12.732 6.077 1.00 98.69 289 PRO A O 1
ATOM 2248 N N . GLU A 1 290 ? -19.091 -13.818 7.587 1.00 98.50 290 GLU A N 1
ATOM 2249 C CA . GLU A 1 290 ? -20.109 -12.784 7.759 1.00 98.50 290 GLU A CA 1
ATOM 2250 C C . GLU A 1 290 ? -19.557 -11.481 8.368 1.00 98.50 290 GLU A C 1
ATOM 2252 O O . GLU A 1 290 ? -19.885 -10.402 7.879 1.00 98.50 290 GLU A O 1
ATOM 2257 N N . GLU A 1 291 ? -18.717 -11.548 9.408 1.00 98.44 291 GLU A N 1
ATOM 2258 C CA . GLU A 1 291 ? -18.088 -10.366 10.027 1.00 98.44 291 GLU A CA 1
ATOM 2259 C C . GLU A 1 291 ? -17.088 -9.683 9.081 1.00 98.44 291 GLU A C 1
ATOM 2261 O O . GLU A 1 291 ? -17.083 -8.454 8.981 1.00 98.44 291 GLU A O 1
ATOM 2266 N N . PHE A 1 292 ? -16.304 -10.464 8.330 1.00 98.69 292 PHE A N 1
ATOM 2267 C CA . PHE A 1 292 ? -15.403 -9.964 7.286 1.00 98.69 292 PHE A CA 1
ATOM 2268 C C . PHE A 1 292 ? -16.185 -9.191 6.212 1.00 98.69 292 PHE A C 1
ATOM 2270 O O . PHE A 1 292 ? -15.879 -8.037 5.912 1.00 98.69 292 PHE A O 1
ATOM 2277 N N . VAL A 1 293 ? -17.249 -9.792 5.671 1.00 98.62 293 VAL A N 1
ATOM 2278 C CA . VAL A 1 293 ? -18.086 -9.184 4.622 1.00 98.62 293 VAL A CA 1
ATOM 2279 C C . VAL A 1 293 ? -18.852 -7.957 5.131 1.00 98.62 293 VAL A C 1
ATOM 2281 O O . VAL A 1 293 ? -19.035 -6.996 4.384 1.00 98.62 293 VAL A O 1
ATOM 2284 N N . LYS A 1 294 ? -19.196 -7.902 6.424 1.00 98.38 294 LYS A N 1
ATOM 2285 C CA . LYS A 1 294 ? -19.782 -6.714 7.073 1.00 98.38 294 LYS A CA 1
ATOM 2286 C C . LYS A 1 294 ? -18.850 -5.492 7.109 1.00 98.38 294 LYS A C 1
ATOM 2288 O O . LYS A 1 294 ? -19.305 -4.379 7.382 1.00 98.38 294 LYS A O 1
ATOM 2293 N N . CYS A 1 295 ? -17.556 -5.669 6.847 1.00 98.69 295 CYS A N 1
ATOM 2294 C CA . CYS A 1 295 ? -16.587 -4.576 6.843 1.00 98.69 295 CYS A CA 1
ATOM 2295 C C . CYS A 1 295 ? -16.482 -3.826 5.502 1.00 98.69 295 CYS A C 1
ATOM 2297 O O . CYS A 1 295 ? -15.809 -2.796 5.455 1.00 98.69 295 CYS A O 1
ATOM 2299 N N . ILE A 1 296 ? -17.151 -4.292 4.441 1.00 98.69 296 ILE A N 1
ATOM 2300 C CA . ILE A 1 296 ? -16.951 -3.841 3.053 1.00 98.69 296 ILE A CA 1
ATOM 2301 C C . ILE A 1 296 ? -18.168 -3.067 2.516 1.00 98.69 296 ILE A C 1
ATOM 2303 O O . ILE A 1 296 ? -19.313 -3.475 2.717 1.00 98.69 296 ILE A O 1
ATOM 2307 N N . ASP A 1 297 ? -17.937 -1.993 1.748 1.00 97.81 297 ASP A N 1
ATOM 2308 C CA . ASP A 1 297 ? -18.976 -1.400 0.891 1.00 97.81 297 ASP A CA 1
ATOM 2309 C C . ASP A 1 297 ? -18.988 -2.026 -0.520 1.00 97.81 297 ASP A C 1
ATOM 2311 O O . ASP A 1 297 ? -18.259 -1.599 -1.420 1.00 97.81 297 ASP A O 1
ATOM 2315 N N . PHE A 1 298 ? -19.897 -2.985 -0.731 1.00 98.38 298 PHE A N 1
ATOM 2316 C CA . PHE A 1 298 ? -20.162 -3.644 -2.022 1.00 98.38 298 PHE A CA 1
ATOM 2317 C C . PHE A 1 298 ? -20.822 -2.748 -3.093 1.00 98.38 298 PHE A C 1
ATOM 2319 O O . PHE A 1 298 ? -21.120 -3.216 -4.195 1.00 98.38 298 PHE A O 1
ATOM 2326 N N . ARG A 1 299 ? -21.071 -1.460 -2.820 1.00 97.12 299 ARG A N 1
ATOM 2327 C CA . ARG A 1 299 ? -21.562 -0.513 -3.832 1.00 97.12 299 ARG A CA 1
ATOM 2328 C C . ARG A 1 299 ? -20.597 -0.477 -5.025 1.00 97.12 299 ARG A C 1
ATOM 2330 O O . ARG A 1 299 ? -19.403 -0.261 -4.851 1.00 97.12 299 ARG A O 1
ATOM 2337 N N . TYR A 1 300 ? -21.155 -0.662 -6.225 1.00 98.12 300 TYR A N 1
ATOM 2338 C CA . TYR A 1 300 ? -20.447 -0.791 -7.510 1.00 98.12 300 TYR A CA 1
ATOM 2339 C C . TYR A 1 300 ? -19.590 -2.064 -7.689 1.00 98.12 300 TYR A C 1
ATOM 2341 O O . TYR A 1 300 ? -18.857 -2.146 -8.676 1.00 98.12 300 TYR A O 1
ATOM 2349 N N . LEU A 1 301 ? -19.692 -3.053 -6.787 1.00 98.75 301 LEU A N 1
ATOM 2350 C CA . LEU A 1 301 ? -19.010 -4.351 -6.910 1.00 98.75 301 LEU A CA 1
ATOM 2351 C C . LEU A 1 301 ? -19.908 -5.508 -7.359 1.00 98.75 301 LEU A C 1
ATOM 2353 O O . LEU A 1 301 ? -19.390 -6.488 -7.881 1.00 98.75 301 LEU A O 1
ATOM 2357 N N . THR A 1 302 ? -21.227 -5.422 -7.174 1.00 98.62 302 THR A N 1
ATOM 2358 C CA . THR A 1 302 ? -22.159 -6.563 -7.311 1.00 98.62 302 THR A CA 1
ATOM 2359 C C . THR A 1 302 ? -22.317 -7.134 -8.725 1.00 98.62 302 THR A C 1
ATOM 2361 O O . THR A 1 302 ? -22.941 -8.175 -8.885 1.00 98.62 302 THR A O 1
ATOM 2364 N N . ASP A 1 303 ? -21.773 -6.475 -9.749 1.00 98.62 303 ASP A N 1
ATOM 2365 C CA . ASP A 1 303 ? -21.630 -7.005 -11.114 1.00 98.62 303 ASP A CA 1
ATOM 2366 C C . ASP A 1 303 ? -20.393 -7.910 -11.295 1.00 98.62 303 ASP A C 1
ATOM 2368 O O . ASP A 1 303 ? -20.284 -8.608 -12.300 1.00 98.62 303 ASP A O 1
ATOM 2372 N N . ALA A 1 304 ? -19.478 -7.916 -10.321 1.00 98.69 304 ALA A N 1
ATOM 2373 C CA . ALA A 1 304 ? -18.290 -8.764 -10.280 1.00 98.69 304 ALA A CA 1
ATOM 2374 C C . ALA A 1 304 ? -18.259 -9.694 -9.058 1.00 98.69 304 ALA A C 1
ATOM 2376 O O . ALA A 1 304 ? -17.872 -10.851 -9.206 1.00 98.69 304 ALA A O 1
ATOM 2377 N N . ILE A 1 305 ? -18.670 -9.228 -7.871 1.00 98.6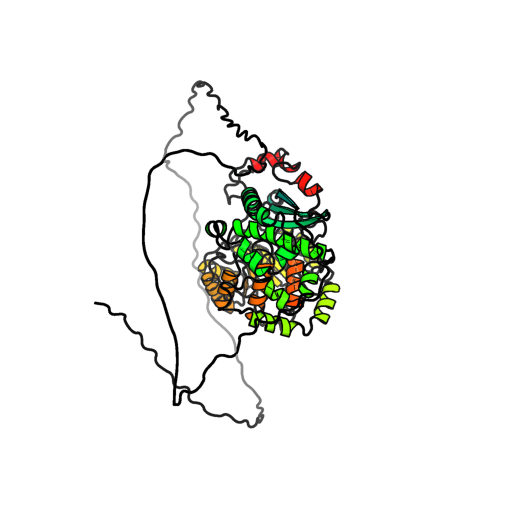9 305 ILE A N 1
ATOM 2378 C CA . ILE A 1 305 ? -18.782 -10.033 -6.646 1.00 98.69 305 ILE A CA 1
ATOM 2379 C C . ILE A 1 305 ? -19.922 -9.549 -5.731 1.00 98.69 305 ILE A C 1
ATOM 2381 O O . ILE A 1 305 ? -20.003 -8.364 -5.397 1.00 98.69 305 ILE A O 1
ATOM 2385 N N . THR A 1 306 ? -20.796 -10.459 -5.293 1.00 98.81 306 THR A N 1
ATOM 2386 C CA . THR A 1 306 ? -21.849 -10.163 -4.298 1.00 98.81 306 THR A CA 1
ATOM 2387 C C . THR A 1 306 ? -21.391 -10.463 -2.857 1.00 98.81 306 THR A C 1
ATOM 2389 O O . THR A 1 306 ? -20.446 -11.234 -2.660 1.00 98.81 306 THR A O 1
ATOM 2392 N N . PRO A 1 307 ? -22.054 -9.903 -1.822 1.00 98.81 307 PRO A N 1
ATOM 2393 C CA . PRO A 1 307 ? -21.787 -10.261 -0.425 1.00 98.81 307 PRO A CA 1
ATOM 2394 C C . PRO A 1 307 ? -21.933 -11.765 -0.151 1.00 98.81 307 PRO A C 1
ATOM 2396 O O . PRO A 1 307 ? -21.157 -12.344 0.604 1.00 98.81 307 PRO A O 1
ATOM 2399 N N . GLU A 1 308 ? -22.911 -12.413 -0.783 1.00 98.81 308 GLU A N 1
ATOM 2400 C CA . GLU A 1 308 ? -23.199 -13.837 -0.619 1.00 98.81 308 GLU A CA 1
ATOM 2401 C C . GLU A 1 308 ? -22.097 -14.698 -1.244 1.00 98.81 308 GLU A C 1
ATOM 2403 O O . GLU A 1 308 ? -21.642 -15.650 -0.610 1.00 98.81 308 GLU A O 1
ATOM 2408 N N . GLU A 1 309 ? -21.630 -14.347 -2.447 1.00 98.75 309 GLU A N 1
ATOM 2409 C CA . GLU A 1 309 ? -20.483 -15.002 -3.087 1.00 98.75 309 GLU A CA 1
ATOM 2410 C C . GLU A 1 309 ? -19.211 -14.855 -2.246 1.00 98.75 309 GLU A C 1
ATOM 2412 O O . GLU A 1 309 ? -18.516 -15.844 -2.018 1.00 98.75 309 GLU A O 1
ATOM 2417 N N . ALA A 1 310 ? -18.938 -13.652 -1.728 1.00 98.81 310 ALA A N 1
ATOM 2418 C CA . ALA A 1 310 ? -17.805 -13.401 -0.842 1.00 98.81 310 ALA A CA 1
ATOM 2419 C C . ALA A 1 310 ? -17.864 -14.271 0.428 1.00 98.81 310 ALA A C 1
ATOM 2421 O O . ALA A 1 310 ? -16.863 -14.885 0.799 1.00 98.81 310 ALA A O 1
ATOM 2422 N N . ILE A 1 311 ? -19.044 -14.408 1.050 1.00 98.88 311 ILE A N 1
ATOM 2423 C CA . ILE A 1 311 ? -19.255 -15.325 2.182 1.00 98.88 311 ILE A CA 1
ATOM 2424 C C . ILE A 1 311 ? -18.960 -16.781 1.781 1.00 98.88 311 ILE A C 1
ATOM 2426 O O . ILE A 1 311 ? -18.328 -17.493 2.559 1.00 98.88 311 ILE A O 1
ATOM 2430 N N . GLN A 1 312 ? -19.378 -17.247 0.594 1.00 98.81 312 GLN A N 1
ATOM 2431 C CA . GLN A 1 312 ? -19.076 -18.620 0.154 1.00 98.81 312 GLN A CA 1
ATOM 2432 C C . GLN A 1 312 ? -17.583 -18.835 -0.128 1.00 98.81 312 GLN A C 1
ATOM 2434 O O . GLN A 1 312 ? -17.042 -19.870 0.258 1.00 98.81 312 GLN A O 1
ATOM 2439 N N . MET A 1 313 ? -16.904 -17.865 -0.750 1.00 98.62 313 MET A N 1
ATOM 2440 C CA . MET A 1 313 ? -15.458 -17.925 -0.999 1.00 98.62 313 MET A CA 1
ATOM 2441 C C . MET A 1 313 ? -14.674 -18.046 0.313 1.00 98.62 313 MET A C 1
ATOM 2443 O O . MET A 1 313 ? -13.867 -18.958 0.469 1.00 98.62 313 MET A O 1
ATOM 2447 N N . LEU A 1 314 ? -14.971 -17.184 1.288 1.00 98.75 314 LEU A N 1
ATOM 2448 C CA . LEU A 1 314 ? -14.338 -17.214 2.609 1.00 98.75 314 LEU A CA 1
ATOM 2449 C C . LEU A 1 314 ? -14.647 -18.522 3.362 1.00 98.75 314 LEU A C 1
ATOM 2451 O O . LEU A 1 314 ? -13.755 -19.107 3.968 1.00 98.75 314 LEU A O 1
ATOM 2455 N N . LYS A 1 315 ? -15.877 -19.051 3.263 1.00 98.69 315 LYS A N 1
ATOM 2456 C CA . LYS A 1 315 ? -16.237 -20.362 3.844 1.00 98.69 315 LYS A CA 1
ATOM 2457 C C . LYS A 1 315 ? -15.478 -21.528 3.219 1.00 98.69 315 LYS A C 1
ATOM 2459 O O . LYS A 1 315 ? -15.117 -22.453 3.942 1.00 98.69 315 LYS A O 1
ATOM 2464 N N . ALA A 1 316 ? -15.204 -21.488 1.915 1.00 97.75 316 ALA A N 1
ATOM 2465 C CA . ALA A 1 316 ? -14.346 -22.479 1.269 1.00 97.75 316 ALA A CA 1
ATOM 2466 C C . ALA A 1 316 ? -12.893 -22.397 1.783 1.00 97.75 316 ALA A C 1
ATOM 2468 O O . ALA A 1 316 ? -12.243 -23.429 1.936 1.00 97.75 316 ALA A O 1
ATOM 2469 N N . GLN A 1 317 ? -12.413 -21.193 2.114 1.00 97.19 317 GLN A N 1
ATOM 2470 C CA . GLN A 1 317 ? -11.062 -20.952 2.632 1.00 97.19 317 GLN A CA 1
ATOM 2471 C C . GLN A 1 317 ? -10.873 -21.277 4.122 1.00 97.19 317 GLN A C 1
ATOM 2473 O O . GLN A 1 317 ? -9.730 -21.364 4.567 1.00 97.19 317 GLN A O 1
ATOM 2478 N N . GLU A 1 318 ? -11.927 -21.520 4.910 1.00 97.62 318 GLU A N 1
ATOM 2479 C CA . GLU A 1 318 ? -11.756 -22.048 6.278 1.00 97.62 318 GLU A CA 1
ATOM 2480 C C . GLU A 1 318 ? -11.034 -23.417 6.268 1.00 97.62 318 GLU A C 1
ATOM 2482 O O . GLU A 1 318 ? -10.308 -23.751 7.208 1.00 97.62 318 GLU A O 1
ATOM 2487 N N . ALA A 1 319 ? -11.138 -24.180 5.171 1.00 96.38 319 ALA A N 1
ATOM 2488 C CA . ALA A 1 319 ? -10.296 -25.348 4.930 1.00 96.38 319 ALA A CA 1
ATOM 2489 C C . ALA A 1 319 ? -8.816 -24.942 4.761 1.00 96.38 319 ALA A C 1
ATOM 2491 O O . ALA A 1 319 ? -8.465 -24.077 3.956 1.00 96.38 319 ALA A O 1
ATOM 2492 N N . GLY A 1 320 ? -7.923 -25.565 5.535 1.00 96.00 320 GLY A N 1
ATOM 2493 C CA . GLY A 1 320 ? -6.492 -25.236 5.552 1.00 96.00 320 GLY A CA 1
ATOM 2494 C C . GLY A 1 320 ? -6.125 -23.971 6.346 1.00 96.00 320 GLY A C 1
ATOM 2495 O O . GLY A 1 320 ? -4.944 -23.642 6.468 1.00 96.00 320 GLY A O 1
ATOM 2496 N N . LYS A 1 321 ? -7.102 -23.230 6.893 1.00 97.81 321 LYS A N 1
ATOM 2497 C CA . LYS A 1 321 ? -6.857 -21.967 7.615 1.00 97.81 321 LYS A CA 1
ATOM 2498 C C . LYS A 1 321 ? -5.989 -22.162 8.860 1.00 97.81 321 LYS A C 1
ATOM 2500 O O . LYS A 1 321 ? -5.176 -21.295 9.169 1.00 97.81 321 LYS A O 1
ATOM 2505 N N . LYS A 1 322 ? -6.107 -23.303 9.551 1.00 97.94 322 LYS A N 1
ATOM 2506 C CA . LYS A 1 322 ? -5.277 -23.630 10.724 1.00 97.94 322 LYS A CA 1
ATOM 2507 C C . LYS A 1 322 ? -3.806 -23.792 10.334 1.00 97.94 322 LYS A C 1
ATOM 2509 O O . LYS A 1 322 ? -2.929 -23.219 10.970 1.00 97.94 322 LYS A O 1
ATOM 2514 N N . GLU A 1 323 ? -3.542 -24.531 9.268 1.00 98.25 323 GLU A N 1
ATOM 2515 C CA . GLU A 1 323 ? -2.210 -24.783 8.730 1.00 98.25 323 GLU A CA 1
ATOM 2516 C C . GLU A 1 323 ? -1.567 -23.472 8.248 1.00 98.25 323 GLU A C 1
ATOM 2518 O O . GLU A 1 323 ? -0.400 -23.206 8.538 1.00 98.25 323 GLU A O 1
ATOM 2523 N N . ARG A 1 324 ? -2.345 -22.598 7.594 1.00 98.19 324 ARG A N 1
ATOM 2524 C CA . ARG A 1 324 ? -1.883 -21.265 7.169 1.00 98.19 324 ARG A CA 1
ATOM 2525 C C . ARG A 1 324 ? -1.646 -20.316 8.353 1.00 98.19 324 ARG A C 1
ATOM 2527 O O . ARG A 1 324 ? -0.652 -19.593 8.342 1.00 98.19 324 ARG A O 1
ATOM 2534 N N . LEU A 1 325 ? -2.458 -20.373 9.416 1.00 98.19 325 LEU A N 1
ATOM 2535 C CA . LEU A 1 325 ? -2.180 -19.685 10.690 1.00 98.19 325 LEU A CA 1
ATOM 2536 C C . LEU A 1 325 ? -0.859 -20.157 11.318 1.00 98.19 325 LEU A C 1
ATOM 2538 O O . LEU A 1 325 ? -0.055 -19.335 11.752 1.00 98.19 325 LEU A O 1
ATOM 2542 N N . GLU A 1 326 ? -0.607 -21.468 11.345 1.00 98.00 326 GLU A N 1
ATOM 2543 C CA . GLU A 1 326 ? 0.647 -22.021 11.863 1.00 98.00 326 GLU A CA 1
ATOM 2544 C C . GLU A 1 326 ? 1.872 -21.625 11.024 1.00 98.00 326 GLU A C 1
ATOM 2546 O O . GLU A 1 326 ? 2.959 -21.503 11.582 1.00 98.00 326 GLU A O 1
ATOM 2551 N N . LEU A 1 327 ? 1.719 -21.421 9.711 1.00 97.44 327 LEU A N 1
ATOM 2552 C CA . LEU A 1 327 ? 2.782 -20.913 8.835 1.00 97.44 327 LEU A CA 1
ATOM 2553 C C . LEU A 1 327 ? 3.019 -19.406 9.020 1.00 97.44 327 LEU A C 1
ATOM 2555 O O . LEU A 1 327 ? 4.173 -18.982 9.048 1.00 97.44 327 LEU A O 1
ATOM 2559 N N . ALA A 1 328 ? 1.970 -18.601 9.218 1.00 97.31 328 ALA A N 1
ATOM 2560 C CA . ALA A 1 328 ? 2.106 -17.183 9.565 1.00 97.31 328 ALA A CA 1
ATOM 2561 C C . ALA A 1 328 ? 2.874 -17.001 10.885 1.00 97.31 328 ALA A C 1
ATOM 2563 O O . ALA A 1 328 ? 3.886 -16.311 10.928 1.00 97.31 328 ALA A O 1
ATOM 2564 N N . LEU A 1 329 ? 2.493 -17.735 11.937 1.00 96.44 329 LEU A N 1
ATOM 2565 C CA . LEU A 1 329 ? 3.178 -17.709 13.239 1.00 96.44 329 LEU A CA 1
ATOM 2566 C C . LEU A 1 329 ? 4.635 -18.222 13.206 1.00 96.44 329 LEU A C 1
ATOM 2568 O O . LEU A 1 329 ? 5.362 -18.044 14.180 1.00 96.44 329 LEU A O 1
ATOM 2572 N N . LYS A 1 330 ? 5.069 -18.852 12.106 1.00 96.62 330 LYS A N 1
ATOM 2573 C CA . LYS A 1 330 ? 6.457 -19.289 11.857 1.00 96.62 330 LYS A CA 1
ATOM 2574 C C . LYS A 1 330 ? 7.219 -18.342 10.915 1.00 96.62 330 LYS A C 1
ATOM 2576 O O . LYS A 1 330 ? 8.334 -18.674 10.524 1.00 96.62 330 LYS A O 1
ATOM 2581 N N . ASN A 1 331 ? 6.636 -17.197 10.539 1.00 96.56 331 ASN A N 1
ATOM 2582 C CA . ASN A 1 331 ? 7.140 -16.273 9.513 1.00 96.56 331 ASN A CA 1
ATOM 2583 C C . ASN A 1 331 ? 7.365 -16.960 8.150 1.00 96.56 331 ASN A C 1
ATOM 2585 O O . ASN A 1 331 ? 8.383 -16.763 7.499 1.00 96.56 331 ASN A O 1
ATOM 2589 N N . GLN A 1 332 ? 6.422 -17.812 7.731 1.00 95.12 332 GLN A N 1
ATOM 2590 C CA . GLN A 1 332 ? 6.473 -18.581 6.474 1.00 95.12 332 GLN A CA 1
ATOM 2591 C C . GLN A 1 332 ? 5.267 -18.319 5.552 1.00 95.12 332 GLN A C 1
ATOM 2593 O O . GLN A 1 332 ? 5.062 -19.052 4.581 1.00 95.12 332 GLN A O 1
ATOM 2598 N N . ALA A 1 333 ? 4.465 -17.291 5.850 1.00 93.44 333 ALA A N 1
ATOM 2599 C CA . ALA A 1 333 ? 3.293 -16.896 5.067 1.00 93.44 333 ALA A CA 1
ATOM 2600 C C . ALA A 1 333 ? 3.646 -16.065 3.822 1.00 93.44 333 ALA A C 1
ATOM 2602 O O . ALA A 1 333 ? 3.178 -16.378 2.730 1.00 93.44 333 ALA A O 1
ATOM 2603 N N . VAL A 1 334 ? 4.479 -15.032 3.986 1.00 94.56 334 VAL A N 1
ATOM 2604 C CA . VAL A 1 334 ? 4.678 -13.965 2.992 1.00 94.56 334 VAL A CA 1
ATOM 2605 C C . VAL A 1 334 ? 6.160 -13.870 2.595 1.00 94.56 334 VAL A C 1
ATOM 2607 O O . VAL A 1 334 ? 6.942 -13.272 3.334 1.00 94.56 334 VAL A O 1
ATOM 2610 N N . PRO A 1 335 ? 6.593 -14.475 1.473 1.00 94.25 335 PRO A N 1
ATOM 2611 C CA . PRO A 1 335 ? 7.905 -14.204 0.884 1.00 94.25 335 PRO A CA 1
ATOM 2612 C C . PRO A 1 335 ? 8.072 -12.724 0.491 1.00 94.25 335 PRO A C 1
ATOM 2614 O O . PRO A 1 335 ? 7.093 -12.031 0.220 1.00 94.25 335 PRO A O 1
ATOM 2617 N N . GLY A 1 336 ? 9.313 -12.245 0.427 1.00 93.69 336 GLY A N 1
ATOM 2618 C CA . GLY A 1 336 ? 9.654 -10.872 0.056 1.00 93.69 336 GLY A CA 1
ATOM 2619 C C . GLY A 1 336 ? 10.380 -10.736 -1.287 1.00 93.69 336 GLY A C 1
ATOM 2620 O O . GLY A 1 336 ? 11.050 -11.665 -1.750 1.00 93.69 336 GLY A O 1
ATOM 2621 N N . TYR A 1 337 ? 10.298 -9.540 -1.874 1.00 93.31 337 TYR A N 1
ATOM 2622 C CA . TYR A 1 337 ? 11.191 -9.069 -2.940 1.00 93.31 337 TYR A CA 1
ATOM 2623 C C . TYR A 1 337 ? 11.810 -7.718 -2.576 1.00 93.31 337 TYR A C 1
ATOM 2625 O O . TYR A 1 337 ? 11.202 -6.958 -1.831 1.00 93.31 337 TYR A O 1
ATOM 2633 N N . ASN A 1 338 ? 13.016 -7.423 -3.064 1.00 93.38 338 ASN A N 1
ATOM 2634 C CA . ASN A 1 338 ? 13.767 -6.230 -2.657 1.00 93.38 338 ASN A CA 1
ATOM 2635 C C . ASN A 1 338 ? 13.824 -5.177 -3.781 1.00 93.38 338 ASN A C 1
ATOM 2637 O O . ASN A 1 338 ? 14.282 -5.477 -4.887 1.00 93.38 338 ASN A O 1
ATOM 2641 N N . THR A 1 339 ? 13.389 -3.949 -3.484 1.00 91.25 339 THR A N 1
ATOM 2642 C CA . THR A 1 339 ? 13.406 -2.803 -4.423 1.00 91.25 339 THR A CA 1
ATOM 2643 C C . THR A 1 339 ? 14.509 -1.783 -4.084 1.00 91.25 339 THR A C 1
ATOM 2645 O O . THR A 1 339 ? 14.948 -1.029 -4.953 1.00 91.25 339 THR A O 1
ATOM 2648 N N . SER A 1 340 ? 15.068 -1.816 -2.864 1.00 85.06 340 SER A N 1
ATOM 2649 C CA . SER A 1 340 ? 16.190 -0.954 -2.437 1.00 85.06 340 SER A CA 1
ATOM 2650 C C . SER A 1 340 ? 17.476 -1.138 -3.257 1.00 85.06 340 SER A C 1
ATOM 2652 O O . SER A 1 340 ? 18.404 -0.336 -3.135 1.00 85.06 340 SER A O 1
ATOM 2654 N N . ILE A 1 341 ? 17.556 -2.167 -4.105 1.00 87.25 341 ILE A N 1
ATOM 2655 C CA . ILE A 1 341 ? 18.684 -2.367 -5.021 1.00 87.25 341 ILE A CA 1
ATOM 2656 C C . ILE A 1 341 ? 18.756 -1.322 -6.149 1.00 87.25 341 ILE A C 1
ATOM 2658 O O . ILE A 1 341 ? 19.803 -1.207 -6.778 1.00 87.25 341 ILE A O 1
ATOM 2662 N N . GLY A 1 342 ? 17.654 -0.622 -6.461 1.00 77.31 342 GLY A N 1
ATOM 2663 C CA . GLY A 1 342 ? 17.393 -0.216 -7.848 1.00 77.31 342 GLY A CA 1
ATOM 2664 C C . GLY A 1 342 ? 16.895 1.206 -8.124 1.00 77.31 342 GLY A C 1
ATOM 2665 O O . GLY A 1 342 ? 16.556 1.464 -9.281 1.00 77.31 342 GLY A O 1
ATOM 2666 N N . TRP A 1 343 ? 16.846 2.117 -7.141 1.00 80.44 343 TRP A N 1
ATOM 2667 C CA . TRP A 1 343 ? 16.411 3.512 -7.364 1.00 80.44 343 TRP A CA 1
ATOM 2668 C C . TRP A 1 343 ? 17.245 4.207 -8.453 1.00 80.44 343 TRP A C 1
ATOM 2670 O O . TRP A 1 343 ? 18.443 3.930 -8.597 1.00 80.44 343 TRP A O 1
ATOM 2680 N N . LEU A 1 344 ? 16.634 5.107 -9.229 1.00 80.00 344 LEU A N 1
ATOM 2681 C CA . LEU A 1 344 ? 17.283 5.693 -10.409 1.00 80.00 344 LEU A CA 1
ATOM 2682 C C . LEU A 1 344 ? 18.517 6.536 -10.077 1.00 80.00 344 LEU A C 1
ATOM 2684 O O . LEU A 1 344 ? 19.493 6.476 -10.821 1.00 80.00 344 LEU A O 1
ATOM 2688 N N . GLY A 1 345 ? 18.503 7.271 -8.961 1.00 76.12 345 GLY A N 1
ATOM 2689 C CA . GLY A 1 345 ? 19.628 8.110 -8.535 1.00 76.12 345 GLY A CA 1
ATOM 2690 C C . GLY A 1 345 ? 20.876 7.339 -8.078 1.00 76.12 345 GLY A C 1
ATOM 2691 O O . GLY A 1 345 ? 21.922 7.949 -7.869 1.00 76.12 345 GLY A O 1
ATOM 2692 N N . LEU A 1 346 ? 20.802 6.011 -7.920 1.00 82.56 346 LEU A N 1
ATOM 2693 C CA . LEU A 1 346 ? 21.939 5.192 -7.486 1.00 82.56 346 LEU A CA 1
ATOM 2694 C C . LEU A 1 346 ? 22.895 4.888 -8.644 1.00 82.56 346 LEU A C 1
ATOM 2696 O O . LEU A 1 346 ? 22.464 4.444 -9.713 1.00 82.56 346 LEU A O 1
ATOM 2700 N N . SER A 1 347 ? 24.200 5.040 -8.396 1.00 86.56 347 SER A N 1
ATOM 2701 C CA . SER A 1 347 ? 25.247 4.630 -9.338 1.00 86.56 347 SER A CA 1
ATOM 2702 C C . SER A 1 347 ? 25.281 3.110 -9.527 1.00 86.56 347 SER A C 1
ATOM 2704 O O . SER A 1 347 ? 24.812 2.347 -8.680 1.00 86.56 347 SER A O 1
ATOM 2706 N N . ASP A 1 348 ? 25.873 2.658 -10.631 1.00 89.19 348 ASP A N 1
ATOM 2707 C CA . ASP A 1 348 ? 25.999 1.236 -10.962 1.00 89.19 348 ASP A CA 1
ATOM 2708 C C . ASP A 1 348 ? 26.781 0.455 -9.873 1.00 89.19 348 ASP A C 1
ATOM 2710 O O . ASP A 1 348 ? 26.451 -0.691 -9.554 1.00 89.19 348 ASP A O 1
ATOM 2714 N N . GLU A 1 349 ? 27.763 1.085 -9.218 1.00 90.31 349 GLU A N 1
ATOM 2715 C CA . GLU A 1 349 ? 28.464 0.525 -8.053 1.00 90.31 349 GLU A CA 1
ATOM 2716 C C . GLU A 1 349 ? 27.511 0.343 -6.867 1.00 90.31 349 GLU A C 1
ATOM 2718 O O . GLU A 1 349 ? 27.467 -0.730 -6.265 1.00 90.31 349 GLU A O 1
ATOM 2723 N N . LYS A 1 350 ? 26.693 1.357 -6.557 1.00 89.75 350 LYS A N 1
ATOM 2724 C CA . LYS A 1 350 ? 25.767 1.321 -5.418 1.00 89.75 350 LYS A CA 1
ATOM 2725 C C . LYS A 1 350 ? 24.613 0.333 -5.631 1.00 89.75 350 LYS A C 1
ATOM 2727 O O . LYS A 1 350 ? 24.213 -0.345 -4.685 1.00 89.75 350 LYS A O 1
ATOM 2732 N N . VAL A 1 351 ? 24.145 0.184 -6.874 1.00 89.38 351 VAL A N 1
ATOM 2733 C CA . VAL A 1 351 ? 23.237 -0.900 -7.295 1.00 89.38 351 VAL A CA 1
ATOM 2734 C C . VAL A 1 351 ? 23.881 -2.268 -7.040 1.00 89.38 351 VAL A C 1
ATOM 2736 O O . VAL A 1 351 ? 23.230 -3.162 -6.502 1.00 89.38 351 VAL A O 1
ATOM 2739 N N . THR A 1 352 ? 25.169 -2.427 -7.361 1.00 90.44 352 THR A N 1
ATOM 2740 C CA . THR A 1 352 ? 25.913 -3.680 -7.133 1.00 90.44 352 THR A CA 1
ATOM 2741 C C . THR A 1 352 ? 26.066 -4.000 -5.642 1.00 90.44 352 THR A C 1
ATOM 2743 O O . THR A 1 352 ? 25.816 -5.134 -5.239 1.00 90.44 352 THR A O 1
ATOM 2746 N N . GLU A 1 353 ? 26.419 -3.013 -4.811 1.00 91.94 353 GLU A N 1
ATOM 2747 C CA . GLU A 1 353 ? 26.516 -3.173 -3.351 1.00 91.94 353 GLU A CA 1
ATOM 2748 C C . GLU A 1 353 ? 25.178 -3.583 -2.721 1.00 91.94 353 GLU A C 1
ATOM 2750 O O . GLU A 1 353 ? 25.117 -4.560 -1.971 1.00 91.94 353 GLU A O 1
ATOM 2755 N N . ASN A 1 354 ? 24.097 -2.861 -3.037 1.00 92.56 354 ASN A N 1
ATOM 2756 C CA . ASN A 1 354 ? 22.774 -3.136 -2.474 1.00 92.56 354 ASN A CA 1
ATOM 2757 C C . ASN A 1 354 ? 22.240 -4.502 -2.936 1.00 92.56 354 ASN A C 1
ATOM 2759 O O . ASN A 1 354 ? 21.609 -5.214 -2.154 1.00 92.56 354 ASN A O 1
ATOM 2763 N N . LEU A 1 355 ? 22.517 -4.891 -4.185 1.00 93.75 355 LEU A N 1
ATOM 2764 C CA . LEU A 1 355 ? 22.166 -6.206 -4.711 1.00 93.75 355 LEU A CA 1
ATOM 2765 C C . LEU A 1 355 ? 22.937 -7.333 -4.014 1.00 93.75 355 LEU A C 1
ATOM 2767 O O . LEU A 1 355 ? 22.323 -8.336 -3.658 1.00 93.75 355 LEU A O 1
ATOM 2771 N N . GLN A 1 356 ? 24.244 -7.174 -3.773 1.00 93.75 356 GLN A N 1
ATOM 2772 C CA . GLN A 1 356 ? 25.017 -8.176 -3.033 1.00 93.75 356 GLN A CA 1
ATOM 2773 C C . GLN A 1 356 ? 24.503 -8.318 -1.594 1.00 93.75 356 GLN A C 1
ATOM 2775 O O . GLN A 1 356 ? 24.239 -9.439 -1.171 1.00 93.75 356 GLN A O 1
ATOM 2780 N N . LYS A 1 357 ? 24.245 -7.202 -0.889 1.00 92.31 357 LYS A N 1
ATOM 2781 C CA . LYS A 1 357 ? 23.604 -7.220 0.440 1.00 92.31 357 LYS A CA 1
ATOM 2782 C C . LYS A 1 357 ? 22.304 -8.035 0.418 1.00 92.31 357 LYS A C 1
ATOM 2784 O O . LYS A 1 357 ? 22.124 -8.927 1.240 1.00 92.31 357 LYS A O 1
ATOM 2789 N N . ALA A 1 358 ? 21.416 -7.763 -0.538 1.00 93.25 358 ALA A N 1
ATOM 2790 C CA . ALA A 1 358 ? 20.134 -8.454 -0.629 1.00 93.25 358 ALA A CA 1
ATOM 2791 C C . ALA A 1 358 ? 20.283 -9.951 -0.993 1.00 93.25 358 ALA A C 1
ATOM 2793 O O . ALA A 1 358 ? 19.517 -10.781 -0.504 1.00 93.25 358 ALA A O 1
ATOM 2794 N N . LEU A 1 359 ? 21.276 -10.328 -1.807 1.00 93.31 359 LEU A N 1
ATOM 2795 C CA . LEU A 1 359 ? 21.608 -11.734 -2.083 1.00 93.31 359 LEU A CA 1
ATOM 2796 C C . LEU A 1 359 ? 22.137 -12.453 -0.830 1.00 93.31 359 LEU A C 1
ATOM 2798 O O . LEU A 1 359 ? 21.729 -13.586 -0.568 1.00 93.31 359 LEU A O 1
ATOM 2802 N N . ASP A 1 360 ? 22.975 -11.790 -0.030 1.00 92.12 360 ASP A N 1
ATOM 2803 C CA . ASP A 1 360 ? 23.513 -12.317 1.234 1.00 92.12 360 ASP A CA 1
ATOM 2804 C C . ASP A 1 360 ? 22.411 -12.468 2.308 1.00 92.12 360 ASP A C 1
ATOM 2806 O O . ASP A 1 360 ? 22.418 -13.417 3.094 1.00 92.12 360 ASP A O 1
ATOM 2810 N N . GLU A 1 361 ? 21.399 -11.593 2.285 1.00 90.94 361 GLU A N 1
ATOM 2811 C CA . GLU A 1 361 ? 20.144 -11.700 3.054 1.00 90.94 361 GLU A CA 1
ATOM 2812 C C . GLU A 1 361 ? 19.184 -12.789 2.521 1.00 90.94 361 GLU A C 1
ATOM 2814 O O . GLU A 1 361 ? 18.159 -13.090 3.142 1.00 90.94 361 GLU A O 1
ATOM 2819 N N . GLY A 1 362 ? 19.522 -13.417 1.390 1.00 91.44 362 GLY A N 1
ATOM 2820 C CA . GLY A 1 362 ? 18.821 -14.560 0.803 1.00 91.44 362 GLY A CA 1
ATOM 2821 C C . GLY A 1 362 ? 17.747 -14.228 -0.237 1.00 91.44 362 GLY A C 1
ATOM 2822 O O . GLY A 1 362 ? 17.035 -15.149 -0.663 1.00 91.44 362 GLY A O 1
ATOM 2823 N N . PHE A 1 363 ? 17.611 -12.961 -0.658 1.00 92.62 363 PHE A N 1
ATOM 2824 C CA . PHE A 1 363 ? 16.583 -12.554 -1.620 1.00 92.62 363 PHE A CA 1
ATOM 2825 C C . PHE A 1 363 ? 16.823 -13.192 -2.997 1.00 92.62 363 PHE A C 1
ATOM 2827 O O . PHE A 1 363 ? 17.950 -13.418 -3.435 1.00 92.62 363 PHE A O 1
ATOM 2834 N N . LYS A 1 364 ? 15.721 -13.485 -3.696 1.00 89.81 364 LYS A N 1
ATOM 2835 C CA . LYS A 1 364 ? 15.705 -14.109 -5.039 1.00 89.81 364 LYS A CA 1
ATOM 2836 C C . LYS A 1 364 ? 14.844 -13.353 -6.050 1.00 89.81 364 LYS A C 1
ATOM 2838 O O . LYS A 1 364 ? 14.807 -13.720 -7.222 1.00 89.81 364 LYS A O 1
ATOM 2843 N N . HIS A 1 365 ? 14.140 -12.335 -5.568 1.00 91.88 365 HIS A N 1
ATOM 2844 C CA . HIS A 1 365 ? 13.194 -11.513 -6.301 1.00 91.88 365 HIS A CA 1
ATOM 2845 C C . HIS A 1 365 ? 13.600 -10.060 -6.066 1.00 91.88 365 HIS A C 1
ATOM 2847 O O . HIS A 1 365 ? 13.773 -9.645 -4.916 1.00 91.88 365 HIS A O 1
ATOM 2853 N N . PHE A 1 366 ? 13.764 -9.308 -7.145 1.00 93.44 366 PHE A N 1
ATOM 2854 C CA . PHE A 1 366 ? 14.314 -7.959 -7.126 1.00 93.44 366 PHE A CA 1
ATOM 2855 C C . PHE A 1 366 ? 13.513 -7.063 -8.062 1.00 93.44 366 PHE A C 1
ATOM 2857 O O . PHE A 1 366 ? 13.107 -7.533 -9.122 1.00 93.44 366 PHE A O 1
ATOM 2864 N N . LYS A 1 367 ? 13.327 -5.785 -7.725 1.00 93.81 367 LYS A N 1
ATOM 2865 C CA . LYS A 1 367 ? 12.721 -4.803 -8.636 1.00 93.81 367 LYS A CA 1
ATOM 2866 C C . LYS A 1 367 ? 13.713 -3.690 -8.967 1.00 93.81 367 LYS A C 1
ATOM 2868 O O . LYS A 1 367 ? 14.417 -3.197 -8.087 1.00 93.81 367 LYS A O 1
ATOM 2873 N N . LEU A 1 368 ? 13.778 -3.317 -10.242 1.00 93.06 368 LEU A N 1
ATOM 2874 C CA . LEU A 1 368 ? 14.656 -2.272 -10.767 1.00 93.06 368 LEU A CA 1
ATOM 2875 C C . LEU A 1 368 ? 13.818 -1.200 -11.473 1.00 93.06 368 LEU A C 1
ATOM 2877 O O . LEU A 1 368 ? 13.016 -1.524 -12.350 1.00 93.06 368 LEU A O 1
ATOM 2881 N N . LYS A 1 369 ? 14.038 0.071 -11.122 1.00 92.75 369 LYS A N 1
ATOM 2882 C CA . LYS A 1 369 ? 13.441 1.200 -11.841 1.00 92.75 369 LYS A CA 1
ATOM 2883 C C . LYS A 1 369 ? 14.077 1.318 -13.239 1.00 92.75 369 LYS A C 1
ATOM 2885 O O . LYS A 1 369 ? 15.305 1.258 -13.361 1.00 92.75 369 LYS A O 1
ATOM 2890 N N . VAL A 1 370 ? 13.249 1.471 -14.269 1.00 93.06 370 VAL A N 1
ATOM 2891 C CA . VAL A 1 370 ? 13.613 1.646 -15.690 1.00 93.06 370 VAL A CA 1
ATOM 2892 C C . VAL A 1 370 ? 12.948 2.908 -16.245 1.00 93.06 370 VAL A C 1
ATOM 2894 O O . VAL A 1 370 ? 12.042 3.440 -15.617 1.00 93.06 370 VAL A O 1
ATOM 2897 N N . GLY A 1 371 ? 13.392 3.407 -17.399 1.00 89.62 371 GLY A N 1
ATOM 2898 C CA . GLY A 1 371 ? 12.927 4.673 -17.983 1.00 89.62 371 GLY A CA 1
ATOM 2899 C C . GLY A 1 371 ? 14.041 5.699 -18.218 1.00 89.62 371 GLY A C 1
ATOM 2900 O O . GLY A 1 371 ? 13.761 6.798 -18.686 1.00 89.62 371 GLY A O 1
ATOM 2901 N N . LEU A 1 372 ? 15.313 5.357 -17.968 1.00 87.38 372 LEU A N 1
ATOM 2902 C CA . LEU A 1 372 ? 16.467 6.231 -18.254 1.00 87.38 372 LEU A CA 1
ATOM 2903 C C . LEU A 1 372 ? 16.866 6.254 -19.745 1.00 87.38 372 LEU A C 1
ATOM 2905 O O . LEU A 1 372 ? 17.906 6.808 -20.111 1.00 87.38 372 LEU A O 1
ATOM 2909 N N . GLY A 1 373 ? 16.065 5.630 -20.609 1.00 92.31 373 GLY A N 1
ATOM 2910 C CA . GLY A 1 373 ? 16.387 5.378 -22.007 1.00 92.31 373 GLY A CA 1
ATOM 2911 C C . GLY A 1 373 ? 17.126 4.052 -22.197 1.00 92.31 373 GLY A C 1
ATOM 2912 O O . GLY A 1 373 ? 17.886 3.595 -21.339 1.00 92.31 373 GLY A O 1
ATOM 2913 N N . LEU A 1 374 ? 16.892 3.427 -23.354 1.00 94.00 374 LEU A N 1
ATOM 2914 C CA . LEU A 1 374 ? 17.123 1.995 -23.559 1.00 94.00 374 LEU A CA 1
ATOM 2915 C C . LEU A 1 374 ? 18.542 1.536 -23.196 1.00 94.00 374 LEU A C 1
ATOM 2917 O O . LEU A 1 374 ? 18.703 0.553 -22.482 1.00 94.00 374 LEU A O 1
ATOM 2921 N N . GLU A 1 375 ? 19.576 2.257 -23.629 1.00 94.62 375 GLU A N 1
ATOM 2922 C CA . GLU A 1 375 ? 20.971 1.880 -23.361 1.00 94.62 375 GLU A CA 1
ATOM 2923 C C . GLU A 1 375 ? 21.347 1.965 -21.870 1.00 94.62 375 GLU A C 1
ATOM 2925 O O . GLU A 1 375 ? 22.193 1.203 -21.401 1.00 94.62 375 GLU A O 1
ATOM 2930 N N . ALA A 1 376 ? 20.712 2.853 -21.097 1.00 92.31 376 ALA A N 1
ATOM 2931 C CA . ALA A 1 376 ? 20.931 2.952 -19.656 1.00 92.31 376 ALA A CA 1
ATOM 2932 C C . ALA A 1 376 ? 20.221 1.819 -18.901 1.00 92.31 376 ALA A C 1
ATOM 2934 O O . ALA A 1 376 ? 20.838 1.166 -18.055 1.00 92.31 376 ALA A O 1
ATOM 2935 N N . ASP A 1 377 ? 18.968 1.531 -19.259 1.00 93.81 377 ASP A N 1
ATOM 2936 C CA . ASP A 1 377 ? 18.189 0.444 -18.660 1.00 93.81 377 ASP A CA 1
ATOM 2937 C C . ASP A 1 377 ? 18.800 -0.926 -18.991 1.00 93.81 377 ASP A C 1
ATOM 2939 O O . ASP A 1 377 ? 19.002 -1.746 -18.095 1.00 93.81 377 ASP A O 1
ATOM 2943 N N . ARG A 1 378 ? 19.196 -1.157 -20.254 1.00 94.56 378 ARG A N 1
ATOM 2944 C CA . ARG A 1 378 ? 19.902 -2.377 -20.685 1.00 94.56 378 ARG A CA 1
ATOM 2945 C C . ARG A 1 378 ? 21.233 -2.560 -19.949 1.00 94.56 378 ARG A C 1
ATOM 2947 O O . ARG A 1 378 ? 21.575 -3.685 -19.588 1.00 94.56 378 ARG A O 1
ATOM 2954 N N . ARG A 1 379 ? 21.973 -1.477 -19.672 1.00 93.75 379 ARG A N 1
ATOM 2955 C CA . ARG A 1 379 ? 23.216 -1.531 -18.880 1.00 93.75 379 ARG A CA 1
ATOM 2956 C C . ARG A 1 379 ? 22.945 -1.938 -17.427 1.00 93.75 379 ARG A C 1
ATOM 2958 O O . ARG A 1 379 ? 23.592 -2.863 -16.936 1.00 93.75 379 ARG A O 1
ATOM 2965 N N . ARG A 1 380 ? 21.968 -1.304 -16.762 1.00 92.19 380 ARG A N 1
ATOM 2966 C CA . ARG A 1 380 ? 21.591 -1.609 -15.366 1.00 92.19 380 ARG A CA 1
ATOM 2967 C C . ARG A 1 380 ? 21.020 -3.026 -15.227 1.00 92.19 380 ARG A C 1
ATOM 2969 O O . ARG A 1 380 ? 21.453 -3.766 -14.348 1.00 92.19 380 ARG A O 1
ATOM 2976 N N . LEU A 1 381 ? 20.135 -3.455 -16.129 1.00 92.75 381 LEU A N 1
ATOM 2977 C CA . LEU A 1 381 ? 19.606 -4.825 -16.158 1.00 92.75 381 LEU A CA 1
ATOM 2978 C C . LEU A 1 381 ? 20.700 -5.867 -16.420 1.00 92.75 381 LEU A C 1
ATOM 2980 O O . LEU A 1 381 ? 20.739 -6.891 -15.738 1.00 92.75 381 LEU A O 1
ATOM 2984 N N . GLY A 1 382 ? 21.626 -5.598 -17.345 1.00 93.00 382 GLY A N 1
ATOM 2985 C CA . GLY A 1 382 ? 22.772 -6.471 -17.605 1.00 93.00 382 GLY A CA 1
ATOM 2986 C C . GLY A 1 382 ? 23.698 -6.620 -16.397 1.00 93.00 382 GLY A C 1
ATOM 2987 O O . GLY A 1 382 ? 24.173 -7.722 -16.121 1.00 93.00 382 GLY A O 1
ATOM 2988 N N . LEU A 1 383 ? 23.904 -5.543 -15.635 1.00 92.50 383 LEU A N 1
ATOM 2989 C CA . LEU A 1 383 ? 24.650 -5.562 -14.378 1.00 92.50 383 LEU A CA 1
ATOM 2990 C C . LEU A 1 383 ? 23.940 -6.399 -13.302 1.00 92.50 383 LEU A C 1
ATOM 2992 O O . LEU A 1 383 ? 24.543 -7.329 -12.765 1.00 92.50 383 LEU A O 1
ATOM 2996 N N . VAL A 1 384 ? 22.652 -6.137 -13.043 1.00 92.31 384 VAL A N 1
ATOM 2997 C CA . VAL A 1 384 ? 21.854 -6.897 -12.063 1.00 92.31 384 VAL A CA 1
ATOM 2998 C C . VAL A 1 384 ? 21.807 -8.383 -12.436 1.00 92.31 384 VAL A C 1
ATOM 3000 O O . VAL A 1 384 ? 22.081 -9.235 -11.594 1.00 92.31 384 VAL A O 1
ATOM 3003 N N . ARG A 1 385 ? 21.557 -8.720 -13.709 1.00 91.88 385 ARG A N 1
ATOM 3004 C CA . ARG A 1 385 ? 21.526 -10.109 -14.205 1.00 91.88 385 ARG A CA 1
ATOM 3005 C C . ARG A 1 385 ? 22.889 -10.807 -14.113 1.00 91.88 385 ARG A C 1
ATOM 3007 O O . ARG A 1 385 ? 22.933 -12.007 -13.847 1.00 91.88 385 ARG A O 1
ATOM 3014 N N . LYS A 1 386 ? 23.999 -10.081 -14.299 1.00 92.25 386 LYS A N 1
ATOM 3015 C CA . LYS A 1 386 ? 25.367 -10.609 -14.140 1.00 92.25 386 LYS A CA 1
ATOM 3016 C C . LYS A 1 386 ? 25.693 -10.959 -12.683 1.00 92.25 386 LYS A C 1
ATOM 3018 O O . LYS A 1 386 ? 26.401 -11.935 -12.457 1.00 92.25 386 LYS A O 1
ATOM 3023 N N . VAL A 1 387 ? 25.204 -10.173 -11.723 1.00 92.44 387 VAL A N 1
ATOM 3024 C CA . VAL A 1 387 ? 25.483 -10.347 -10.284 1.00 92.44 387 VAL A CA 1
ATOM 3025 C C . VAL A 1 387 ? 24.517 -11.349 -9.641 1.00 92.44 387 VAL A C 1
ATOM 3027 O O . VAL A 1 387 ? 24.957 -12.283 -8.981 1.00 92.44 387 VAL A O 1
ATOM 3030 N N . ALA A 1 388 ? 23.210 -11.218 -9.890 1.00 90.81 388 ALA A N 1
ATOM 3031 C CA . ALA A 1 388 ? 22.175 -12.096 -9.330 1.00 90.81 388 ALA A CA 1
ATOM 3032 C C . ALA A 1 388 ? 22.071 -13.474 -10.019 1.00 90.81 388 ALA A C 1
ATOM 3034 O O . ALA A 1 388 ? 21.353 -14.359 -9.549 1.00 90.81 388 ALA A O 1
ATOM 3035 N N . GLY A 1 389 ? 22.766 -13.665 -11.144 1.00 88.62 389 GLY A N 1
ATOM 3036 C CA . GLY A 1 389 ? 22.760 -14.909 -11.910 1.00 88.62 389 GLY A CA 1
ATOM 3037 C C . GLY A 1 389 ? 21.454 -15.166 -12.683 1.00 88.62 389 GLY A C 1
ATOM 3038 O O . GLY A 1 389 ? 20.554 -14.322 -12.720 1.00 88.62 389 GLY A O 1
ATOM 3039 N N . PRO A 1 390 ? 21.329 -16.331 -13.346 1.00 85.75 390 PRO A N 1
ATOM 3040 C CA . PRO A 1 390 ? 20.200 -16.629 -14.232 1.00 85.75 390 PRO A CA 1
ATOM 3041 C C . PRO A 1 390 ? 18.891 -16.929 -13.487 1.00 85.75 390 PRO A C 1
ATOM 3043 O O . PRO A 1 390 ? 17.817 -16.649 -14.015 1.00 85.75 390 PRO A O 1
ATOM 3046 N N . ASP A 1 391 ? 18.963 -17.480 -12.271 1.00 83.44 391 ASP A N 1
ATOM 3047 C CA . ASP A 1 391 ? 17.779 -17.951 -11.545 1.00 83.44 391 ASP A CA 1
ATOM 3048 C C . ASP A 1 391 ? 16.951 -16.837 -10.895 1.00 83.44 391 ASP A C 1
ATOM 3050 O O . ASP A 1 391 ? 15.739 -17.012 -10.729 1.00 83.44 391 ASP A O 1
ATOM 3054 N N . ALA A 1 392 ? 17.581 -15.709 -10.551 1.00 87.56 392 ALA A N 1
ATOM 3055 C CA . ALA A 1 392 ? 16.926 -14.581 -9.899 1.00 87.56 392 ALA A CA 1
ATOM 3056 C C . ALA A 1 392 ? 15.778 -14.007 -10.745 1.00 87.56 392 ALA A C 1
ATOM 3058 O O . ALA A 1 392 ? 15.908 -13.806 -11.958 1.00 87.56 392 ALA A O 1
ATOM 3059 N N . VAL A 1 393 ? 14.660 -13.695 -10.096 1.00 89.25 393 VAL A N 1
ATOM 3060 C CA . VAL A 1 393 ? 13.547 -12.979 -10.723 1.00 89.25 393 VAL A CA 1
ATOM 3061 C C . VAL A 1 393 ? 13.842 -11.485 -10.627 1.00 89.25 393 VAL A C 1
ATOM 3063 O O . VAL A 1 393 ? 14.114 -10.971 -9.543 1.00 89.25 393 VAL A O 1
ATOM 3066 N N . ILE A 1 394 ? 13.812 -10.803 -11.769 1.00 91.19 394 ILE A N 1
ATOM 3067 C CA . ILE A 1 394 ? 13.988 -9.352 -11.864 1.00 91.19 394 ILE A CA 1
ATOM 3068 C C . ILE A 1 394 ? 12.680 -8.792 -12.408 1.00 91.19 394 ILE A C 1
ATOM 3070 O O . ILE A 1 394 ? 12.288 -9.153 -13.515 1.00 91.19 394 ILE A O 1
ATOM 3074 N N . MET A 1 395 ? 12.006 -7.949 -11.639 1.00 93.75 395 MET A N 1
ATOM 3075 C CA . MET A 1 395 ? 10.877 -7.132 -12.070 1.00 93.75 395 MET A CA 1
ATOM 3076 C C . MET A 1 395 ? 11.374 -5.744 -12.481 1.00 93.75 395 MET A C 1
ATOM 3078 O O . MET A 1 395 ? 12.412 -5.269 -12.010 1.00 93.75 395 MET A O 1
ATOM 3082 N N . THR A 1 396 ? 10.623 -5.092 -13.358 1.00 95.06 396 THR A N 1
ATOM 3083 C CA . THR A 1 396 ? 10.906 -3.744 -13.868 1.00 95.06 396 THR A CA 1
ATOM 3084 C C . THR A 1 396 ? 9.745 -2.816 -13.556 1.00 95.06 396 THR A C 1
ATOM 3086 O O . THR A 1 396 ? 8.607 -3.268 -13.511 1.00 95.06 396 THR A O 1
ATOM 3089 N N . ASP A 1 397 ? 10.022 -1.534 -13.354 1.00 96.12 397 ASP A N 1
ATOM 3090 C CA . ASP A 1 397 ? 9.047 -0.536 -12.902 1.00 96.12 397 ASP A CA 1
ATOM 3091 C C . ASP A 1 397 ? 9.380 0.819 -13.530 1.00 96.12 397 ASP A C 1
ATOM 3093 O O . ASP A 1 397 ? 10.539 1.235 -13.481 1.00 96.12 397 ASP A O 1
ATOM 3097 N N . VAL A 1 398 ? 8.398 1.463 -14.165 1.00 96.12 398 VAL A N 1
ATOM 3098 C CA . VAL A 1 398 ? 8.583 2.723 -14.914 1.00 96.12 398 VAL A CA 1
ATOM 3099 C C . VAL A 1 398 ? 7.691 3.869 -14.406 1.00 96.12 398 VAL A C 1
ATOM 3101 O O . VAL A 1 398 ? 7.701 4.956 -14.979 1.00 96.12 398 VAL A O 1
ATOM 3104 N N . ASN A 1 399 ? 6.905 3.632 -13.351 1.00 95.88 399 ASN A N 1
ATOM 3105 C CA . ASN A 1 399 ? 6.053 4.626 -12.678 1.00 95.88 399 ASN A CA 1
ATOM 3106 C C . ASN A 1 399 ? 5.304 5.559 -13.645 1.00 95.88 399 ASN A C 1
ATOM 3108 O O . ASN A 1 399 ? 5.404 6.783 -13.579 1.00 95.88 399 ASN A O 1
ATOM 3112 N N . GLN A 1 400 ? 4.515 4.944 -14.530 1.00 97.25 400 GLN A N 1
ATOM 3113 C CA . GLN A 1 400 ? 3.513 5.587 -15.388 1.00 97.25 400 GLN A CA 1
ATOM 3114 C C . GLN A 1 400 ? 4.083 6.418 -16.554 1.00 97.25 400 GLN A C 1
ATOM 3116 O O . GLN A 1 400 ? 3.312 7.082 -17.245 1.00 97.25 400 GLN A O 1
ATOM 3121 N N . LEU A 1 401 ? 5.401 6.375 -16.796 1.00 95.38 401 LEU A N 1
ATOM 3122 C CA . LEU A 1 401 ? 6.104 7.247 -17.750 1.00 95.38 401 LEU A CA 1
ATOM 3123 C C . LEU A 1 401 ? 5.630 7.143 -19.211 1.00 95.38 401 LEU A C 1
ATOM 3125 O O . LEU A 1 401 ? 5.560 8.167 -19.889 1.00 95.38 401 LEU A O 1
ATOM 3129 N N . TRP A 1 402 ? 5.381 5.931 -19.716 1.00 97.75 402 TRP A N 1
ATOM 3130 C CA . TRP A 1 402 ? 5.224 5.692 -21.157 1.00 97.75 402 TRP A CA 1
ATOM 3131 C C . TRP A 1 402 ? 3.784 5.802 -21.658 1.00 97.75 402 TRP A C 1
ATOM 3133 O O . TRP A 1 402 ? 2.815 5.439 -20.982 1.00 97.75 402 TRP A O 1
ATOM 3143 N N . ASP A 1 403 ? 3.662 6.191 -22.926 1.00 98.38 403 ASP A N 1
ATOM 3144 C CA . ASP A 1 403 ? 2.438 5.987 -23.697 1.00 98.38 403 ASP A CA 1
ATOM 3145 C C . ASP A 1 403 ? 2.261 4.502 -24.074 1.00 98.38 403 ASP A C 1
ATOM 3147 O O . ASP A 1 403 ? 3.211 3.722 -24.183 1.00 98.38 403 ASP A O 1
ATOM 3151 N N . VAL A 1 404 ? 1.016 4.098 -24.329 1.00 98.62 404 VAL A N 1
ATOM 3152 C CA . VAL A 1 404 ? 0.629 2.687 -24.525 1.00 98.62 404 VAL A CA 1
ATOM 3153 C C . VAL A 1 404 ? 1.413 1.970 -25.633 1.00 98.62 404 VAL A C 1
ATOM 3155 O O . VAL A 1 404 ? 1.762 0.802 -25.471 1.00 98.62 404 VAL A O 1
ATOM 3158 N N . ASP A 1 405 ? 1.674 2.628 -26.765 1.00 98.38 405 ASP A N 1
ATOM 3159 C CA . ASP A 1 405 ? 2.441 2.024 -27.866 1.00 98.38 405 ASP A CA 1
ATOM 3160 C C . ASP A 1 405 ? 3.963 2.107 -27.652 1.00 98.38 405 ASP A C 1
ATOM 3162 O O . ASP A 1 405 ? 4.689 1.244 -28.143 1.00 98.38 405 ASP A O 1
ATOM 3166 N N . GLU A 1 406 ? 4.448 3.061 -26.850 1.00 98.00 406 GLU A N 1
ATOM 3167 C CA . GLU A 1 406 ? 5.854 3.130 -26.437 1.00 98.00 406 GLU A CA 1
ATOM 3168 C C . GLU A 1 406 ? 6.202 1.953 -25.518 1.00 98.00 406 GLU A C 1
ATOM 3170 O O . GLU A 1 406 ? 7.148 1.223 -25.807 1.00 98.00 406 GLU A O 1
ATOM 3175 N N . ALA A 1 407 ? 5.393 1.682 -24.487 1.00 97.69 407 ALA A N 1
ATOM 3176 C CA . ALA A 1 407 ? 5.582 0.533 -23.595 1.00 97.69 407 ALA A CA 1
ATOM 3177 C C . ALA A 1 407 ? 5.622 -0.812 -24.357 1.00 97.69 407 ALA A C 1
ATOM 3179 O O . ALA A 1 407 ? 6.393 -1.716 -24.015 1.00 97.69 407 ALA A O 1
ATOM 3180 N N . ILE A 1 408 ? 4.817 -0.928 -25.421 1.00 98.06 408 ILE A N 1
ATOM 3181 C CA . ILE A 1 408 ? 4.759 -2.099 -26.309 1.00 98.06 408 ILE A CA 1
ATOM 3182 C C . ILE A 1 408 ? 6.008 -2.211 -27.194 1.00 98.06 408 ILE A C 1
ATOM 3184 O O . ILE A 1 408 ? 6.460 -3.326 -27.448 1.00 98.06 408 ILE A O 1
ATOM 3188 N N . GLU A 1 409 ? 6.593 -1.100 -27.647 1.00 97.31 409 GLU A N 1
ATOM 3189 C CA . GLU A 1 409 ? 7.852 -1.122 -28.403 1.00 97.31 409 GLU A CA 1
ATOM 3190 C C . GLU A 1 409 ? 9.084 -1.290 -27.491 1.00 97.31 409 GLU A C 1
ATOM 3192 O O . GLU A 1 409 ? 10.098 -1.849 -27.913 1.00 97.31 409 GLU A O 1
ATOM 3197 N N . TYR A 1 410 ? 9.027 -0.807 -26.247 1.00 97.00 410 TYR A N 1
ATOM 3198 C CA . TYR A 1 410 ? 10.165 -0.748 -25.328 1.00 97.00 410 TYR A CA 1
ATOM 3199 C C . TYR A 1 410 ? 10.456 -2.092 -24.657 1.00 97.00 410 TYR A C 1
ATOM 3201 O O . TYR A 1 410 ? 11.565 -2.614 -24.775 1.00 97.00 410 TYR A O 1
ATOM 3209 N N . MET A 1 411 ? 9.466 -2.694 -23.991 1.00 95.31 411 MET A N 1
ATOM 3210 C CA . MET A 1 411 ? 9.681 -3.894 -23.170 1.00 95.31 411 MET A CA 1
ATOM 3211 C C . MET A 1 411 ? 10.216 -5.125 -23.931 1.00 95.31 411 MET A C 1
ATOM 3213 O O . MET A 1 411 ? 11.077 -5.817 -23.380 1.00 95.31 411 MET A O 1
ATOM 3217 N N . PRO A 1 412 ? 9.840 -5.398 -25.200 1.00 94.19 412 PRO A N 1
ATOM 3218 C CA . PRO A 1 412 ? 10.470 -6.456 -25.995 1.00 94.19 412 PRO A CA 1
ATOM 3219 C C . PRO A 1 412 ? 11.988 -6.297 -26.158 1.00 94.19 412 PRO A C 1
ATOM 3221 O O . PRO A 1 412 ? 12.700 -7.293 -26.276 1.00 94.19 412 PRO A O 1
ATOM 3224 N N . LYS A 1 413 ? 12.505 -5.060 -26.111 1.00 95.06 413 LYS A N 1
ATOM 3225 C CA . LYS A 1 413 ? 13.941 -4.740 -26.199 1.00 95.06 413 LYS A CA 1
ATOM 3226 C C . LYS A 1 413 ? 14.694 -4.969 -24.879 1.00 95.06 413 LYS A C 1
ATOM 3228 O O . LYS A 1 413 ? 15.885 -4.670 -24.816 1.00 95.06 413 LYS A O 1
ATOM 3233 N N . LEU A 1 414 ? 14.021 -5.479 -23.841 1.00 93.44 414 LEU A N 1
ATOM 3234 C CA . LEU A 1 414 ? 14.592 -5.884 -22.547 1.00 93.44 414 LEU A CA 1
ATOM 3235 C C . LEU A 1 414 ? 14.398 -7.389 -22.248 1.00 93.44 414 LEU A C 1
ATOM 3237 O O . LEU A 1 414 ? 14.868 -7.881 -21.221 1.00 93.44 414 LEU A O 1
ATOM 3241 N N . ALA A 1 415 ? 13.705 -8.136 -23.117 1.00 85.81 415 ALA A N 1
ATOM 3242 C CA . ALA A 1 415 ? 13.322 -9.530 -22.866 1.00 85.81 415 ALA A CA 1
ATOM 3243 C C . ALA A 1 415 ? 14.522 -10.493 -22.715 1.00 85.81 415 ALA A C 1
ATOM 3245 O O . ALA A 1 415 ? 14.420 -11.520 -22.042 1.00 85.81 415 ALA A O 1
ATOM 3246 N N . ASP A 1 416 ? 15.682 -10.146 -23.281 1.00 86.69 416 ASP A N 1
ATOM 3247 C CA . ASP A 1 416 ? 16.935 -10.902 -23.171 1.00 86.69 416 ASP A CA 1
ATOM 3248 C C . ASP A 1 416 ? 17.519 -10.940 -21.746 1.00 86.69 416 ASP A C 1
ATOM 3250 O O . ASP A 1 416 ? 18.329 -11.817 -21.443 1.00 86.69 416 ASP A O 1
ATOM 3254 N N . PHE A 1 417 ? 17.047 -10.090 -20.825 1.00 87.44 417 PHE A N 1
ATOM 3255 C CA . PHE A 1 417 ? 17.393 -10.167 -19.398 1.00 87.44 417 PHE A CA 1
ATOM 3256 C C . PHE A 1 417 ? 16.561 -11.184 -18.598 1.00 87.44 417 PHE A C 1
ATOM 3258 O O . PHE A 1 417 ? 16.632 -11.200 -17.364 1.00 87.44 417 PHE A O 1
ATOM 3265 N N . ASN A 1 418 ? 15.839 -12.084 -19.280 1.00 79.88 418 ASN A N 1
ATOM 3266 C CA . ASN A 1 418 ? 15.067 -13.181 -18.682 1.00 79.88 418 ASN A CA 1
ATOM 3267 C C . ASN A 1 418 ? 13.904 -12.663 -17.804 1.00 79.88 418 ASN A C 1
ATOM 3269 O O . ASN A 1 418 ? 13.718 -13.106 -16.671 1.00 79.88 418 ASN A O 1
ATOM 3273 N N . LEU A 1 419 ? 13.141 -11.697 -18.334 1.00 77.19 419 LEU A N 1
ATOM 3274 C CA . LEU A 1 419 ? 11.988 -11.040 -17.688 1.00 77.19 419 LEU A CA 1
ATOM 3275 C C . LEU A 1 419 ? 10.674 -11.841 -17.850 1.00 77.19 419 LEU A C 1
ATOM 3277 O O . LEU A 1 419 ? 9.610 -11.274 -18.090 1.00 77.19 419 LEU A O 1
ATOM 3281 N N . PHE A 1 420 ? 10.740 -13.175 -17.786 1.00 62.91 420 PHE A N 1
ATOM 3282 C CA . PHE A 1 420 ? 9.608 -14.029 -18.159 1.00 62.91 420 PHE A CA 1
ATOM 3283 C C . PHE A 1 420 ? 8.564 -14.234 -17.048 1.00 62.91 420 PHE A C 1
ATOM 3285 O O . PHE A 1 420 ? 8.866 -14.309 -15.852 1.00 62.91 420 PHE A O 1
ATOM 3292 N N . PHE A 1 421 ? 7.324 -14.410 -17.497 1.00 62.41 421 PHE A N 1
ATOM 3293 C CA . PHE A 1 421 ? 6.108 -14.466 -16.703 1.00 62.41 421 PHE A CA 1
ATOM 3294 C C . PHE A 1 421 ? 5.314 -15.768 -16.872 1.00 62.41 421 PHE A C 1
ATOM 3296 O O . PHE A 1 421 ? 4.615 -16.170 -15.948 1.00 62.41 421 PHE A O 1
ATOM 3303 N N . GLU A 1 422 ? 5.397 -16.460 -18.016 1.00 51.56 422 GLU A N 1
ATOM 3304 C CA . GLU A 1 422 ? 4.498 -17.589 -18.291 1.00 51.56 422 GLU A CA 1
ATOM 3305 C C . GLU A 1 422 ? 5.205 -18.949 -18.454 1.00 51.56 422 GLU A C 1
ATOM 3307 O O . GLU A 1 422 ? 6.069 -19.155 -19.305 1.00 51.56 422 GLU A O 1
ATOM 3312 N N . SER A 1 423 ? 4.731 -19.932 -17.683 1.00 39.38 423 SER A N 1
ATOM 3313 C CA . SER A 1 423 ? 4.819 -21.390 -17.907 1.00 39.38 423 SER A CA 1
ATOM 3314 C C . SER A 1 423 ? 6.166 -22.132 -17.827 1.00 39.38 423 SER A C 1
ATOM 3316 O O . SER A 1 423 ? 6.139 -23.343 -17.606 1.00 39.38 423 SER A O 1
ATOM 3318 N N . PHE A 1 424 ? 7.335 -21.492 -17.943 1.00 37.91 424 PHE A N 1
ATOM 3319 C CA . PHE A 1 424 ? 8.612 -22.238 -18.021 1.00 37.91 424 PHE A CA 1
ATOM 3320 C C . PHE A 1 424 ? 9.133 -22.847 -16.702 1.00 37.91 424 PHE A C 1
ATOM 3322 O O . PHE A 1 424 ? 10.164 -23.524 -16.695 1.00 37.91 424 PHE A O 1
ATOM 3329 N N . ARG A 1 425 ? 8.426 -22.653 -15.584 1.00 44.72 425 ARG A N 1
ATOM 3330 C CA . ARG A 1 425 ? 8.776 -23.190 -14.262 1.00 44.72 425 ARG A CA 1
ATOM 3331 C C . ARG A 1 425 ? 7.644 -24.079 -13.732 1.00 44.72 425 ARG A C 1
ATOM 3333 O O . ARG A 1 425 ? 6.509 -23.647 -13.584 1.00 44.72 425 ARG A O 1
ATOM 3340 N N . GLN A 1 426 ? 7.963 -25.352 -13.482 1.00 38.75 426 GLN A N 1
ATOM 3341 C CA . GLN A 1 426 ? 6.995 -26.411 -13.144 1.00 38.75 426 GLN A CA 1
ATOM 3342 C C . GLN A 1 426 ? 6.657 -26.505 -11.641 1.00 38.75 426 GLN A C 1
ATOM 3344 O O . GLN A 1 426 ? 6.009 -27.465 -11.224 1.00 38.75 426 GLN A O 1
ATOM 3349 N N . ARG A 1 427 ? 7.121 -25.566 -10.803 1.00 44.94 427 ARG A N 1
ATOM 3350 C CA . ARG A 1 427 ? 6.918 -25.607 -9.344 1.00 44.94 427 ARG A CA 1
ATOM 3351 C C . ARG A 1 427 ? 5.843 -24.601 -8.915 1.00 44.94 427 ARG A C 1
ATOM 3353 O O . ARG A 1 427 ? 5.834 -23.488 -9.432 1.00 44.94 427 ARG A O 1
ATOM 3360 N N . PRO A 1 428 ? 4.984 -24.943 -7.937 1.00 40.22 428 PRO A N 1
ATOM 3361 C CA . PRO A 1 428 ? 3.926 -24.050 -7.454 1.00 40.22 428 PRO A CA 1
ATOM 3362 C C . PRO A 1 428 ? 4.437 -22.837 -6.648 1.00 40.22 428 PRO A C 1
ATOM 3364 O O . PRO A 1 428 ? 3.630 -21.982 -6.298 1.00 40.22 428 PRO A O 1
ATOM 3367 N N . ASP A 1 429 ? 5.742 -22.766 -6.356 1.00 48.75 429 ASP A N 1
ATOM 3368 C CA . ASP A 1 429 ? 6.390 -21.693 -5.586 1.00 48.75 429 ASP A CA 1
ATOM 3369 C C . ASP A 1 429 ? 7.265 -20.743 -6.442 1.00 48.75 429 ASP A C 1
ATOM 3371 O O . ASP A 1 429 ? 7.887 -19.833 -5.896 1.00 48.75 429 ASP A O 1
ATOM 3375 N N . ASP A 1 430 ? 7.380 -20.958 -7.760 1.00 56.34 430 ASP A N 1
ATOM 3376 C CA . ASP A 1 430 ? 8.219 -20.124 -8.639 1.00 56.34 430 ASP A CA 1
ATOM 3377 C C . ASP A 1 430 ? 7.471 -18.841 -9.062 1.00 56.34 430 ASP A C 1
ATOM 3379 O O . ASP A 1 430 ? 6.557 -18.897 -9.886 1.00 56.34 430 ASP A O 1
ATOM 3383 N N . TRP A 1 431 ? 7.875 -17.681 -8.527 1.00 60.31 431 TRP A N 1
ATOM 3384 C CA . TRP A 1 431 ? 7.312 -16.383 -8.925 1.00 60.31 431 TRP A CA 1
ATOM 3385 C C . TRP A 1 431 ? 7.864 -15.867 -10.263 1.00 60.31 431 TRP A C 1
ATOM 3387 O O . TRP A 1 431 ? 8.860 -16.361 -10.800 1.00 60.31 431 TRP A O 1
ATOM 3397 N N . THR A 1 432 ? 7.190 -14.855 -10.799 1.00 68.00 432 THR A N 1
ATOM 3398 C CA . THR A 1 432 ? 7.257 -14.432 -12.199 1.00 68.00 432 THR A CA 1
ATOM 3399 C C . THR A 1 432 ? 7.538 -12.933 -12.352 1.00 68.00 432 THR A C 1
ATOM 3401 O O . THR A 1 432 ? 7.230 -12.138 -11.464 1.00 68.00 432 THR A O 1
ATOM 3404 N N . SER A 1 433 ? 8.172 -12.546 -13.466 1.00 82.19 433 SER A N 1
ATOM 3405 C CA . SER A 1 433 ? 8.630 -11.171 -13.727 1.00 82.19 433 SER A CA 1
ATOM 3406 C C . SER A 1 433 ? 7.576 -10.322 -14.448 1.00 82.19 433 SER A C 1
ATOM 3408 O O . SER A 1 433 ? 6.887 -10.810 -15.343 1.00 82.19 433 SER A O 1
ATOM 3410 N N . PHE A 1 434 ? 7.462 -9.045 -14.079 1.00 92.56 434 PHE A N 1
ATOM 3411 C CA . PHE A 1 434 ? 6.507 -8.100 -14.657 1.00 92.56 434 PHE A CA 1
ATOM 3412 C C . PHE A 1 434 ? 7.130 -6.726 -14.948 1.00 92.56 434 PHE A C 1
ATOM 3414 O O . PHE A 1 434 ? 8.160 -6.363 -14.371 1.00 92.56 434 PHE A O 1
ATOM 3421 N N . ILE A 1 435 ? 6.464 -5.958 -15.818 1.00 96.50 435 ILE A N 1
ATOM 3422 C CA . ILE A 1 435 ? 6.566 -4.495 -15.868 1.00 96.50 435 ILE A CA 1
ATOM 3423 C C . ILE A 1 435 ? 5.455 -3.874 -15.013 1.00 96.50 435 ILE A C 1
ATOM 3425 O O . ILE A 1 435 ? 4.275 -4.184 -15.187 1.00 96.50 435 ILE A O 1
ATOM 3429 N N . GLU A 1 436 ? 5.855 -3.021 -14.078 1.00 97.75 436 GLU A N 1
ATOM 3430 C CA . GLU A 1 436 ? 5.003 -2.286 -13.147 1.00 97.75 436 GLU A CA 1
ATOM 3431 C C . GLU A 1 436 ? 4.720 -0.866 -13.647 1.00 97.75 436 GLU A C 1
ATOM 3433 O O . GLU A 1 436 ? 5.610 -0.180 -14.156 1.00 97.75 436 GLU A O 1
ATOM 3438 N N . GLU A 1 437 ? 3.441 -0.490 -13.546 1.00 98.31 437 GLU A N 1
ATOM 3439 C CA . GLU A 1 437 ? 2.829 0.759 -14.019 1.00 98.31 437 GLU A CA 1
ATOM 3440 C C . GLU A 1 437 ? 3.391 1.242 -15.373 1.00 98.31 437 GLU A C 1
ATOM 3442 O O . GLU A 1 437 ? 3.917 2.351 -15.467 1.00 98.31 437 GLU A O 1
ATOM 3447 N N . PRO A 1 438 ? 3.284 0.431 -16.451 1.00 98.12 438 PRO A N 1
ATOM 3448 C CA . PRO A 1 438 ? 3.830 0.759 -17.772 1.00 98.12 438 PRO A CA 1
ATOM 3449 C C . PRO A 1 438 ? 3.193 1.985 -18.446 1.00 98.12 438 PRO A C 1
ATOM 3451 O O . PRO A 1 438 ? 3.657 2.382 -19.508 1.00 98.12 438 PRO A O 1
ATOM 3454 N N . THR A 1 439 ? 2.108 2.536 -17.896 1.00 98.56 439 THR A N 1
ATOM 3455 C CA . THR A 1 439 ? 1.420 3.743 -18.379 1.00 98.56 439 THR A CA 1
ATOM 3456 C C . THR A 1 439 ? 0.504 4.302 -17.274 1.00 98.56 439 THR A C 1
ATOM 3458 O O . THR A 1 439 ? 0.518 3.807 -16.146 1.00 98.56 439 THR A O 1
ATOM 3461 N N . SER A 1 440 ? -0.314 5.313 -17.581 1.00 98.44 440 SER A N 1
ATOM 3462 C CA . SER A 1 440 ? -1.237 5.968 -16.640 1.00 98.44 440 SER A CA 1
ATOM 3463 C C . SER A 1 440 ? -2.109 4.981 -15.828 1.00 98.44 440 SER A C 1
ATOM 3465 O O . SER A 1 440 ? -2.755 4.110 -16.420 1.00 98.44 440 SER A O 1
ATOM 3467 N N . PRO A 1 441 ? -2.237 5.149 -14.495 1.00 97.56 441 PRO A N 1
ATOM 3468 C CA . PRO A 1 441 ? -2.949 4.218 -13.611 1.00 97.56 441 PRO A CA 1
ATOM 3469 C C . PRO A 1 441 ? -4.481 4.344 -13.711 1.00 97.56 441 PRO A C 1
ATOM 3471 O O . PRO A 1 441 ? -5.215 3.513 -13.173 1.00 97.56 441 PRO A O 1
ATOM 3474 N N . ASP A 1 442 ? -4.985 5.374 -14.406 1.00 98.19 442 ASP A N 1
ATOM 3475 C CA . ASP A 1 442 ? -6.391 5.474 -14.815 1.00 98.19 442 ASP A CA 1
ATOM 3476 C C . ASP A 1 442 ? -6.663 4.732 -16.153 1.00 98.19 442 ASP A C 1
ATOM 3478 O O . ASP A 1 442 ? -7.818 4.376 -16.413 1.00 98.19 442 ASP A O 1
ATOM 3482 N N . ASP A 1 443 ? -5.651 4.435 -16.993 1.00 98.69 443 ASP A N 1
ATOM 3483 C CA . ASP A 1 443 ? -5.855 3.761 -18.290 1.00 98.69 443 ASP A CA 1
ATOM 3484 C C . ASP A 1 443 ? -5.855 2.225 -18.193 1.00 98.69 443 ASP A C 1
ATOM 3486 O O . ASP A 1 443 ? -4.905 1.508 -18.531 1.00 98.69 443 ASP A O 1
ATOM 3490 N N . ILE A 1 444 ? -7.014 1.723 -17.776 1.00 98.88 444 ILE A N 1
ATOM 3491 C CA . ILE A 1 444 ? -7.392 0.305 -17.747 1.00 98.88 444 ILE A CA 1
ATOM 3492 C C . ILE A 1 444 ? -7.263 -0.372 -19.127 1.00 98.88 444 ILE A C 1
ATOM 3494 O O . ILE A 1 444 ? -6.946 -1.561 -19.207 1.00 98.88 444 ILE A O 1
ATOM 3498 N N . LEU A 1 445 ? -7.539 0.352 -20.218 1.00 98.88 445 LEU A N 1
ATOM 3499 C CA . LEU A 1 445 ? -7.571 -0.216 -21.571 1.00 98.88 445 LEU A CA 1
ATOM 3500 C C . LEU A 1 445 ? -6.175 -0.236 -22.202 1.00 98.88 445 LEU A C 1
ATOM 3502 O O . LEU A 1 445 ? -5.838 -1.196 -22.898 1.00 98.88 445 LEU A O 1
ATOM 3506 N N . GLY A 1 446 ? -5.355 0.771 -21.904 1.00 98.81 446 GLY A N 1
ATOM 3507 C CA . GLY A 1 446 ? -3.923 0.805 -22.168 1.00 98.81 446 GLY A CA 1
ATOM 3508 C C . GLY A 1 446 ? -3.210 -0.376 -21.526 1.00 98.81 446 GLY A C 1
ATOM 3509 O O . GLY A 1 446 ? -2.610 -1.172 -22.244 1.00 98.81 446 GLY A O 1
ATOM 3510 N N . HIS A 1 447 ? -3.376 -0.580 -20.214 1.00 98.88 447 HIS A N 1
ATOM 3511 C CA . HIS A 1 447 ? -2.822 -1.742 -19.504 1.00 98.88 447 HIS A CA 1
ATOM 3512 C C . HIS A 1 447 ? -3.223 -3.080 -20.158 1.00 98.88 447 HIS A C 1
ATOM 3514 O O . HIS A 1 447 ? -2.358 -3.908 -20.453 1.00 98.88 447 HIS A O 1
ATOM 3520 N N . ALA A 1 448 ? -4.502 -3.265 -20.514 1.00 98.81 448 ALA A N 1
ATOM 3521 C CA . ALA A 1 448 ? -4.964 -4.463 -21.225 1.00 98.81 448 ALA A CA 1
ATOM 3522 C C . ALA A 1 448 ? -4.362 -4.622 -22.638 1.00 98.81 448 ALA A C 1
ATOM 3524 O O . ALA A 1 448 ? -4.046 -5.742 -23.056 1.00 98.81 448 ALA A O 1
ATOM 3525 N N . LYS A 1 449 ? -4.164 -3.524 -23.382 1.00 98.81 449 LYS A N 1
ATOM 3526 C CA . LYS A 1 449 ? -3.496 -3.533 -24.694 1.00 98.81 449 LYS A CA 1
ATOM 3527 C C . LYS A 1 449 ? -2.009 -3.885 -24.558 1.00 98.81 449 LYS A C 1
ATOM 3529 O O . LYS A 1 449 ? -1.542 -4.745 -25.307 1.00 98.81 449 LYS A O 1
ATOM 3534 N N . ILE A 1 450 ? -1.306 -3.291 -23.588 1.00 98.69 450 ILE A N 1
ATOM 3535 C CA . ILE A 1 450 ? 0.105 -3.566 -23.270 1.00 98.69 450 ILE A CA 1
ATOM 3536 C C . ILE A 1 450 ? 0.265 -5.041 -22.910 1.00 98.69 450 ILE A C 1
ATOM 3538 O O . ILE A 1 450 ? 0.961 -5.767 -23.614 1.00 98.69 450 ILE A O 1
ATOM 3542 N N . ARG A 1 451 ? -0.459 -5.529 -21.896 1.00 97.31 451 ARG A N 1
ATOM 3543 C CA . ARG A 1 451 ? -0.393 -6.925 -21.439 1.00 97.31 451 ARG A CA 1
ATOM 3544 C C . ARG A 1 451 ? -0.601 -7.924 -22.576 1.00 97.31 451 ARG A C 1
ATOM 3546 O O . ARG A 1 451 ? 0.172 -8.867 -22.740 1.00 97.31 451 ARG A O 1
ATOM 3553 N N . LYS A 1 452 ? -1.618 -7.698 -23.411 1.00 97.88 452 LYS A N 1
ATOM 3554 C CA . LYS A 1 452 ? -1.908 -8.553 -24.570 1.00 97.88 452 LYS A CA 1
ATOM 3555 C C . LYS A 1 452 ? -0.771 -8.569 -25.600 1.00 97.88 452 LYS A C 1
ATOM 3557 O O . LYS A 1 452 ? -0.541 -9.610 -26.214 1.00 97.88 452 LYS A O 1
ATOM 3562 N N . ALA A 1 453 ? -0.087 -7.444 -25.801 1.00 97.62 453 ALA A N 1
ATOM 3563 C CA . ALA A 1 453 ? 1.032 -7.318 -26.732 1.00 97.62 453 ALA A CA 1
ATOM 3564 C C . ALA A 1 453 ? 2.373 -7.808 -26.151 1.00 97.62 453 ALA A C 1
ATOM 3566 O O . ALA A 1 453 ? 3.231 -8.245 -26.914 1.00 97.62 453 ALA A O 1
ATOM 3567 N N . LEU A 1 454 ? 2.539 -7.798 -24.823 1.00 94.50 454 LEU A N 1
ATOM 3568 C CA . LEU A 1 454 ? 3.729 -8.300 -24.127 1.00 94.50 454 LEU A CA 1
ATOM 3569 C C . LEU A 1 454 ? 3.693 -9.816 -23.856 1.00 94.50 454 LEU A C 1
ATOM 3571 O O . LEU A 1 454 ? 4.747 -10.453 -23.796 1.00 94.50 454 LEU A O 1
ATOM 3575 N N . LYS A 1 455 ? 2.501 -10.430 -23.802 1.00 91.19 455 LYS A N 1
ATOM 3576 C CA . LYS A 1 455 ? 2.318 -11.884 -23.618 1.00 91.19 455 LYS A CA 1
ATOM 3577 C C . LYS A 1 455 ? 3.153 -12.786 -24.558 1.00 91.19 455 LYS A C 1
ATOM 3579 O O . LYS A 1 455 ? 3.656 -13.791 -24.066 1.00 91.19 455 LYS A O 1
ATOM 3584 N N . PRO A 1 456 ? 3.369 -12.490 -25.860 1.00 90.12 456 PRO A N 1
ATOM 3585 C CA . PRO A 1 456 ? 4.225 -13.308 -26.735 1.00 90.12 456 PRO A CA 1
ATOM 3586 C C . PRO A 1 456 ? 5.711 -13.312 -26.347 1.00 90.12 456 PRO A C 1
ATOM 3588 O O . PRO A 1 456 ? 6.410 -14.280 -26.632 1.00 90.12 456 PRO A O 1
ATOM 3591 N N . TYR A 1 457 ? 6.181 -12.257 -25.677 1.00 87.88 457 TYR A N 1
ATOM 3592 C CA . TYR A 1 457 ? 7.512 -12.183 -25.060 1.00 87.88 457 TYR A CA 1
ATOM 3593 C C . TYR A 1 457 ? 7.518 -12.785 -23.651 1.00 87.88 457 TYR A C 1
ATOM 3595 O O . TYR A 1 457 ? 8.553 -12.822 -22.995 1.00 87.88 457 TYR A O 1
ATOM 3603 N N . GLY A 1 458 ? 6.352 -13.230 -23.177 1.00 84.88 458 GLY A N 1
ATOM 3604 C CA . GLY A 1 458 ? 6.137 -13.700 -21.826 1.00 84.88 458 GLY A CA 1
ATOM 3605 C C . GLY A 1 458 ? 6.409 -12.633 -20.774 1.00 84.88 458 GLY A C 1
ATOM 3606 O O . GLY A 1 458 ? 6.856 -13.019 -19.713 1.00 84.88 458 GLY A O 1
ATOM 3607 N N . ILE A 1 459 ? 6.186 -11.339 -21.022 1.00 89.44 459 ILE A N 1
ATOM 3608 C CA . ILE A 1 459 ? 6.336 -10.297 -19.987 1.00 89.44 459 ILE A CA 1
ATOM 3609 C C . ILE A 1 459 ? 4.948 -9.980 -19.414 1.00 89.44 459 ILE A C 1
ATOM 3611 O O . ILE A 1 459 ? 4.027 -9.662 -20.169 1.00 89.44 459 ILE A O 1
ATOM 3615 N N . GLY A 1 460 ? 4.792 -10.109 -18.093 1.00 92.88 460 GLY A N 1
ATOM 3616 C CA . GLY A 1 460 ? 3.544 -9.811 -17.383 1.00 92.88 460 GLY A CA 1
ATOM 3617 C C . GLY A 1 460 ? 3.396 -8.323 -17.070 1.00 92.88 460 GLY A C 1
ATOM 3618 O O . GLY A 1 460 ? 4.384 -7.588 -17.052 1.00 92.88 460 GLY A O 1
ATOM 3619 N N . VAL A 1 461 ? 2.169 -7.875 -16.800 1.00 97.06 461 VAL A N 1
ATOM 3620 C CA . VAL A 1 461 ? 1.877 -6.477 -16.429 1.00 97.06 461 VAL A CA 1
ATOM 3621 C C . VAL A 1 461 ? 1.372 -6.390 -14.994 1.00 97.06 461 VAL A C 1
ATOM 3623 O O . VAL A 1 461 ? 0.530 -7.184 -14.577 1.00 97.06 461 VAL A O 1
ATOM 3626 N N . ALA A 1 462 ? 1.851 -5.402 -14.247 1.00 97.50 462 ALA A N 1
ATOM 3627 C CA . ALA A 1 462 ? 1.434 -5.132 -12.880 1.00 97.50 462 ALA A CA 1
ATOM 3628 C C . ALA A 1 462 ? 1.112 -3.638 -12.686 1.00 97.50 462 ALA A C 1
ATOM 3630 O O . ALA A 1 462 ? 1.643 -2.776 -13.384 1.00 97.50 462 ALA A O 1
ATOM 3631 N N . THR A 1 463 ? 0.167 -3.336 -11.796 1.00 98.50 463 THR A N 1
ATOM 3632 C CA . THR A 1 463 ? -0.225 -1.964 -11.419 1.00 98.50 463 THR A CA 1
ATOM 3633 C C . THR A 1 463 ? -1.059 -1.997 -10.140 1.00 98.50 463 THR A C 1
ATOM 3635 O O . THR A 1 463 ? -1.682 -3.020 -9.815 1.00 98.50 463 THR A O 1
ATOM 3638 N N . GLY A 1 464 ? -1.088 -0.883 -9.406 1.00 97.56 464 GLY A N 1
ATOM 3639 C CA . GLY A 1 464 ? -2.010 -0.719 -8.289 1.00 97.56 464 GLY A CA 1
ATOM 3640 C C . GLY A 1 464 ? -1.666 0.395 -7.304 1.00 97.56 464 GLY A C 1
ATOM 3641 O O . GLY A 1 464 ? -2.582 0.894 -6.649 1.00 97.56 464 GLY A O 1
ATOM 3642 N N . GLU A 1 465 ? -0.403 0.824 -7.223 1.00 96.75 465 GLU A N 1
ATOM 3643 C CA . GLU A 1 465 ? 0.056 1.799 -6.221 1.00 96.75 465 GLU A CA 1
ATOM 3644 C C . GLU A 1 465 ? -0.647 3.160 -6.347 1.00 96.75 465 GLU A C 1
ATOM 3646 O O . GLU A 1 465 ? -0.941 3.820 -5.343 1.00 96.75 465 GLU A O 1
ATOM 3651 N N . HIS A 1 466 ? -1.020 3.545 -7.571 1.00 97.25 466 HIS A N 1
ATOM 3652 C CA . HIS A 1 466 ? -1.788 4.755 -7.862 1.00 97.25 466 HIS A CA 1
ATOM 3653 C C . HIS A 1 466 ? -3.253 4.501 -8.266 1.00 97.25 466 HIS A C 1
ATOM 3655 O O . HIS A 1 466 ? -4.013 5.454 -8.464 1.00 97.25 466 HIS A O 1
ATOM 3661 N N . VAL A 1 467 ? -3.706 3.243 -8.309 1.00 97.75 467 VAL A N 1
ATOM 3662 C CA . VAL A 1 467 ? -5.094 2.891 -8.654 1.00 97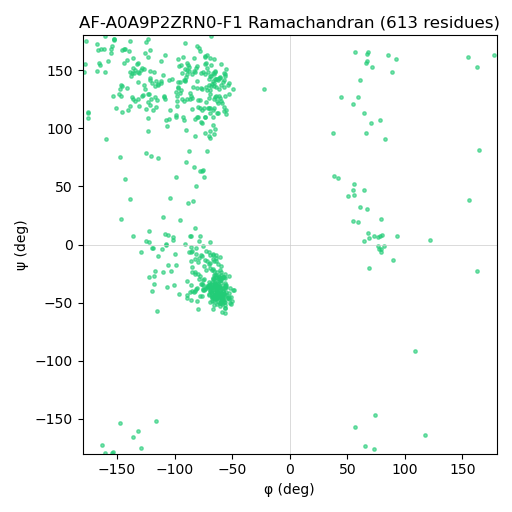.75 467 VAL A CA 1
ATOM 3663 C C . VAL A 1 467 ? -6.041 3.338 -7.540 1.00 97.75 467 VAL A C 1
ATOM 3665 O O . VAL A 1 467 ? -6.029 2.816 -6.426 1.00 97.75 467 VAL A O 1
ATOM 3668 N N . ASN A 1 468 ? -6.899 4.314 -7.850 1.00 94.88 468 ASN A N 1
ATOM 3669 C CA . ASN A 1 468 ? -7.645 5.049 -6.828 1.00 94.88 468 ASN A CA 1
ATOM 3670 C C . ASN A 1 468 ? -8.538 4.169 -5.932 1.00 94.88 468 ASN A C 1
ATOM 3672 O O . ASN A 1 468 ? -8.580 4.394 -4.731 1.00 94.88 468 ASN A O 1
ATOM 3676 N N . ASN A 1 469 ? -9.305 3.211 -6.467 1.00 97.69 469 ASN A N 1
ATOM 3677 C CA . ASN A 1 469 ? -10.354 2.530 -5.687 1.00 97.69 469 ASN A CA 1
ATOM 3678 C C . ASN A 1 469 ? -10.697 1.111 -6.176 1.00 97.69 469 ASN A C 1
ATOM 3680 O O . ASN A 1 469 ? -10.325 0.686 -7.272 1.00 97.69 469 ASN A O 1
ATOM 3684 N N . ARG A 1 470 ? -11.506 0.395 -5.382 1.00 98.31 470 ARG A N 1
ATOM 3685 C CA . ARG A 1 470 ? -11.995 -0.966 -5.682 1.00 98.31 470 ARG A CA 1
ATOM 3686 C C . ARG A 1 470 ? -12.806 -1.097 -6.975 1.00 98.31 470 ARG A C 1
ATOM 3688 O O . ARG A 1 470 ? -12.870 -2.190 -7.527 1.00 98.31 470 ARG A O 1
ATOM 3695 N N . VAL A 1 471 ? -13.420 -0.023 -7.478 1.00 98.56 471 VAL A N 1
ATOM 3696 C CA . VAL A 1 471 ? -14.157 -0.045 -8.756 1.00 98.56 471 VAL A CA 1
ATOM 3697 C C . VAL A 1 471 ? -13.181 -0.062 -9.930 1.00 98.56 471 VAL A C 1
ATOM 3699 O O . VAL A 1 471 ? -13.391 -0.822 -10.871 1.00 98.56 471 VAL A O 1
ATOM 3702 N N . MET A 1 472 ? -12.077 0.684 -9.842 1.00 98.56 472 MET A N 1
ATOM 3703 C CA . MET A 1 472 ? -10.996 0.612 -10.827 1.00 98.56 472 MET A CA 1
ATOM 3704 C C . MET A 1 472 ? -10.297 -0.748 -10.791 1.00 98.56 472 MET A C 1
ATOM 3706 O O . MET A 1 472 ? -10.166 -1.364 -11.840 1.00 98.56 472 MET A O 1
ATOM 3710 N N . PHE A 1 473 ? -9.962 -1.284 -9.610 1.00 98.81 473 PHE A N 1
ATOM 3711 C CA . PHE A 1 473 ? -9.436 -2.655 -9.506 1.00 98.81 473 PHE A CA 1
ATOM 3712 C C . PHE A 1 473 ? -10.404 -3.705 -10.075 1.00 98.81 473 PHE A C 1
ATOM 3714 O O . PHE A 1 473 ? -9.980 -4.607 -10.793 1.00 98.81 473 PHE A O 1
ATOM 3721 N N . LYS A 1 474 ? -11.715 -3.562 -9.843 1.00 98.88 474 LYS A N 1
ATOM 3722 C CA . LYS A 1 474 ? -12.736 -4.406 -10.480 1.00 98.88 474 LYS A CA 1
ATOM 3723 C C . LYS A 1 474 ? -12.693 -4.299 -12.011 1.00 98.88 474 LYS A C 1
ATOM 3725 O O . LYS A 1 474 ? -12.731 -5.327 -12.677 1.00 98.88 474 LYS A O 1
ATOM 3730 N N . GLN A 1 475 ? -12.598 -3.090 -12.570 1.00 98.94 475 GLN A N 1
ATOM 3731 C CA . GLN A 1 475 ? -12.527 -2.878 -14.021 1.00 98.94 475 GLN A CA 1
ATOM 3732 C C . GLN A 1 475 ? -11.226 -3.414 -14.631 1.00 98.94 475 GLN A C 1
ATOM 3734 O O . GLN A 1 475 ? -11.275 -4.054 -15.676 1.00 98.94 475 GLN A O 1
ATOM 3739 N N . LEU A 1 476 ? -10.087 -3.209 -13.964 1.00 98.88 476 LEU A N 1
ATOM 3740 C CA . LEU A 1 476 ? -8.790 -3.775 -14.332 1.00 98.88 476 LEU A CA 1
ATOM 3741 C C . LEU A 1 476 ? -8.851 -5.312 -14.420 1.00 98.88 476 LEU A C 1
ATOM 3743 O O . LEU A 1 476 ? -8.388 -5.896 -15.397 1.00 98.88 476 LEU A O 1
ATOM 3747 N N . LEU A 1 477 ? -9.493 -5.968 -13.448 1.00 98.88 477 LEU A N 1
ATOM 3748 C CA . LEU A 1 477 ? -9.707 -7.419 -13.456 1.00 98.88 477 LEU A CA 1
ATOM 3749 C C . LEU A 1 477 ? -10.726 -7.864 -14.526 1.00 98.88 477 LEU A C 1
ATOM 3751 O O . LEU A 1 477 ? -10.480 -8.833 -15.238 1.00 98.88 477 LEU A O 1
ATOM 3755 N N . GLN A 1 478 ? -11.841 -7.140 -14.695 1.00 98.88 478 GLN A N 1
ATOM 3756 C CA . GLN A 1 478 ? -12.855 -7.404 -15.732 1.00 98.88 478 GLN A CA 1
ATOM 3757 C C . GLN A 1 478 ? -12.330 -7.214 -17.167 1.00 98.88 478 GLN A C 1
ATOM 3759 O O . GLN A 1 478 ? -12.862 -7.829 -18.088 1.00 98.88 478 GLN A O 1
ATOM 3764 N N . ALA A 1 479 ? -11.313 -6.371 -17.362 1.00 98.81 479 ALA A N 1
ATOM 3765 C CA . ALA A 1 479 ? -10.650 -6.135 -18.644 1.00 98.81 479 ALA A CA 1
ATOM 3766 C C . ALA A 1 479 ? -9.440 -7.059 -18.891 1.00 98.81 479 ALA A C 1
ATOM 3768 O O . ALA A 1 479 ? -8.787 -6.926 -19.924 1.00 98.81 479 ALA A O 1
ATOM 3769 N N . GLU A 1 480 ? -9.126 -7.963 -17.952 1.00 98.38 480 GLU A N 1
ATOM 3770 C CA . GLU A 1 480 ? -7.895 -8.765 -17.942 1.00 98.38 480 GLU A CA 1
ATOM 3771 C C . GLU A 1 480 ? -6.624 -7.899 -18.118 1.00 98.38 480 GLU A C 1
ATOM 3773 O O . GLU A 1 480 ? -5.717 -8.246 -18.875 1.00 98.38 480 GLU A O 1
ATOM 3778 N N . ALA A 1 481 ? -6.567 -6.738 -17.456 1.00 98.62 481 ALA A N 1
ATOM 3779 C CA . ALA A 1 481 ? -5.571 -5.696 -17.721 1.00 98.62 481 ALA A CA 1
ATOM 3780 C C . ALA A 1 481 ? -4.185 -5.934 -17.092 1.00 98.62 481 ALA A C 1
ATOM 3782 O O . ALA A 1 481 ? -3.219 -5.283 -17.481 1.00 98.62 481 ALA A O 1
ATOM 3783 N N . LEU A 1 482 ? -4.081 -6.861 -16.137 1.00 97.06 482 LEU A N 1
ATOM 3784 C CA . LEU A 1 482 ? -2.874 -7.146 -15.356 1.00 97.06 482 LEU A CA 1
ATOM 3785 C C . LEU A 1 482 ? -2.735 -8.641 -15.048 1.00 97.06 482 LEU A C 1
ATOM 3787 O O . LEU A 1 482 ? -3.685 -9.415 -15.182 1.00 97.06 482 LEU A O 1
ATOM 3791 N N . ASP A 1 483 ? -1.555 -9.004 -14.560 1.00 95.38 483 ASP A N 1
ATOM 3792 C CA . ASP A 1 483 ? -1.191 -10.323 -14.059 1.00 95.38 483 ASP A CA 1
ATOM 3793 C C . ASP A 1 483 ? -0.829 -10.337 -12.562 1.00 95.38 483 ASP A C 1
ATOM 3795 O O . ASP A 1 483 ? -0.933 -11.387 -11.929 1.00 95.38 483 ASP A O 1
ATOM 3799 N N 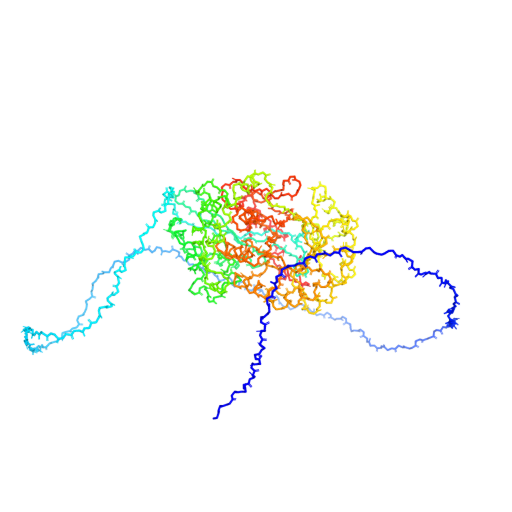. ALA A 1 484 ? -0.432 -9.198 -11.981 1.00 95.31 484 ALA A N 1
ATOM 3800 C CA . ALA A 1 484 ? -0.155 -9.043 -10.548 1.00 95.31 484 ALA A CA 1
ATOM 3801 C C . ALA A 1 484 ? -0.748 -7.727 -10.013 1.00 95.31 484 ALA A C 1
ATOM 3803 O O . ALA A 1 484 ? -0.534 -6.660 -10.588 1.00 95.31 484 ALA A O 1
ATOM 3804 N N . LEU A 1 485 ? -1.544 -7.808 -8.940 1.00 97.62 485 LEU A N 1
ATOM 3805 C CA . LEU A 1 485 ? -2.358 -6.696 -8.440 1.00 97.62 485 LEU A CA 1
ATOM 3806 C C . LEU A 1 485 ? -1.671 -5.998 -7.266 1.00 97.62 485 LEU A C 1
ATOM 3808 O O . LEU A 1 485 ? -1.604 -6.545 -6.163 1.00 97.62 485 LEU A O 1
ATOM 3812 N N . GLN A 1 486 ? -1.196 -4.774 -7.485 1.00 97.31 486 GLN A N 1
ATOM 3813 C CA . GLN A 1 486 ? -0.303 -4.085 -6.551 1.00 97.31 486 GLN A CA 1
ATOM 3814 C C . GLN A 1 486 ? -1.042 -3.090 -5.665 1.00 97.31 486 GLN A C 1
ATOM 3816 O O . GLN A 1 486 ? -0.772 -1.895 -5.668 1.00 97.31 486 GLN A O 1
ATOM 3821 N N . LEU A 1 487 ? -2.028 -3.590 -4.918 1.00 96.25 487 LEU A N 1
ATOM 3822 C CA . LEU A 1 487 ? -2.754 -2.771 -3.948 1.00 96.25 487 LEU A CA 1
ATOM 3823 C C . LEU A 1 487 ? -1.793 -2.112 -2.949 1.00 96.25 487 LEU A C 1
ATOM 3825 O O . LEU A 1 487 ? -0.752 -2.665 -2.600 1.00 96.25 487 LEU A O 1
ATOM 3829 N N . ASP A 1 488 ? -2.202 -0.954 -2.452 1.00 95.44 488 ASP A N 1
ATOM 3830 C CA . ASP A 1 488 ? -1.410 -0.099 -1.577 1.00 95.44 488 ASP A CA 1
ATOM 3831 C C . ASP A 1 488 ? -2.215 0.200 -0.297 1.00 95.44 488 ASP A C 1
ATOM 3833 O O . ASP A 1 488 ? -3.421 0.487 -0.344 1.00 95.44 488 ASP A O 1
ATOM 3837 N N . ALA A 1 489 ? -1.560 0.072 0.863 1.00 95.69 489 ALA A N 1
ATOM 3838 C CA . ALA A 1 489 ? -2.194 0.190 2.179 1.00 95.69 489 ALA A CA 1
ATOM 3839 C C . ALA A 1 489 ? -2.667 1.610 2.527 1.00 95.69 489 ALA A C 1
ATOM 3841 O O . ALA A 1 489 ? -3.443 1.778 3.476 1.00 95.69 489 ALA A O 1
ATOM 3842 N N . LEU A 1 490 ? -2.185 2.614 1.794 1.00 95.94 490 LEU A N 1
ATOM 3843 C CA . LEU A 1 490 ? -2.292 4.043 2.076 1.00 95.94 490 LEU A CA 1
ATOM 3844 C C . LEU A 1 490 ? -3.088 4.778 0.971 1.00 95.94 490 LEU A C 1
ATOM 3846 O O . LEU A 1 490 ? -3.788 5.745 1.268 1.00 95.94 490 LEU A O 1
ATOM 3850 N N . ARG A 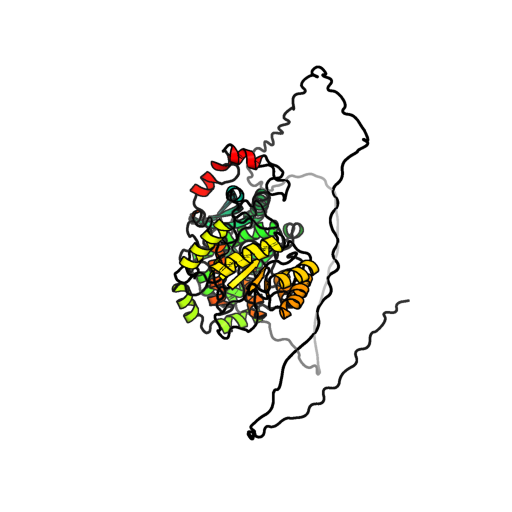1 491 ? -3.090 4.259 -0.267 1.00 96.31 491 ARG A N 1
ATOM 3851 C CA . ARG A 1 491 ? -3.894 4.720 -1.417 1.00 96.31 491 ARG A CA 1
ATOM 3852 C C . ARG A 1 491 ? -5.395 4.507 -1.238 1.00 96.31 491 ARG A C 1
ATOM 3854 O O . ARG A 1 491 ? -6.189 5.435 -1.395 1.00 96.31 491 ARG A O 1
ATOM 3861 N N . LEU A 1 492 ? -5.786 3.260 -0.969 1.00 96.88 492 LEU A N 1
ATOM 3862 C CA . LEU A 1 492 ? -7.185 2.842 -0.851 1.00 96.88 492 LEU A CA 1
ATOM 3863 C C . LEU A 1 492 ? -7.807 3.391 0.437 1.00 96.88 492 LEU A C 1
ATOM 3865 O O . LEU A 1 492 ? -7.096 3.768 1.357 1.00 96.88 492 LEU A O 1
ATOM 3869 N N . SER A 1 493 ? -9.135 3.421 0.565 1.00 95.25 493 SER A N 1
ATOM 3870 C CA . SER A 1 493 ? -9.812 3.965 1.759 1.00 95.25 493 SER A CA 1
ATOM 3871 C C . SER A 1 493 ? -9.805 3.012 2.967 1.00 95.25 493 SER A C 1
ATOM 3873 O O . SER A 1 493 ? -10.844 2.570 3.463 1.00 95.25 493 SER A O 1
ATOM 3875 N N . GLY A 1 494 ? -8.597 2.720 3.451 1.00 96.50 494 GLY A N 1
ATOM 3876 C CA . GLY A 1 494 ? -8.300 1.855 4.585 1.00 96.50 494 GLY A CA 1
ATOM 3877 C C . GLY A 1 494 ? -8.682 0.391 4.362 1.00 96.50 494 GLY A C 1
ATOM 3878 O O . GLY A 1 494 ? -9.120 -0.020 3.282 1.00 96.50 494 GLY A O 1
ATOM 3879 N N . MET A 1 495 ? -8.551 -0.415 5.418 1.00 98.06 495 MET A N 1
ATOM 3880 C CA . MET A 1 495 ? -8.788 -1.863 5.326 1.00 98.06 495 MET A CA 1
ATOM 3881 C C . MET A 1 495 ? -10.190 -2.249 4.828 1.00 98.06 495 MET A C 1
ATOM 3883 O O . MET A 1 495 ? -10.331 -3.266 4.158 1.00 98.06 495 MET A O 1
ATOM 3887 N N . ASN A 1 496 ? -11.214 -1.418 5.051 1.00 98.44 496 ASN A N 1
ATOM 3888 C CA . ASN A 1 496 ? -12.570 -1.637 4.525 1.00 98.44 496 ASN A CA 1
ATOM 3889 C C . ASN A 1 496 ? -12.610 -1.803 2.996 1.00 98.44 496 ASN A C 1
ATOM 3891 O O . ASN A 1 496 ? -13.399 -2.592 2.476 1.00 98.44 496 ASN A O 1
ATOM 3895 N N . GLU A 1 497 ? -11.766 -1.060 2.278 1.00 98.44 497 GLU A N 1
ATOM 3896 C CA . GLU A 1 497 ? -11.654 -1.151 0.827 1.00 98.44 497 GLU A CA 1
ATOM 3897 C C . GLU A 1 497 ? -10.668 -2.246 0.402 1.00 98.44 497 GLU A C 1
ATOM 3899 O O . GLU A 1 497 ? -10.976 -3.023 -0.503 1.00 98.44 497 GLU A O 1
ATOM 3904 N N . ILE A 1 498 ? -9.538 -2.380 1.100 1.00 98.75 498 ILE A N 1
ATOM 3905 C CA . ILE A 1 498 ? -8.519 -3.405 0.822 1.00 98.75 498 ILE A CA 1
ATOM 3906 C C . ILE A 1 498 ? -9.115 -4.820 0.894 1.00 98.75 498 ILE A C 1
ATOM 3908 O O . ILE A 1 498 ? -8.929 -5.597 -0.039 1.00 98.75 498 ILE A O 1
ATOM 3912 N N . LEU A 1 499 ? -9.916 -5.142 1.921 1.00 98.88 499 LEU A N 1
ATOM 3913 C CA . LEU A 1 499 ? -10.579 -6.454 2.038 1.00 98.88 499 LEU A CA 1
ATOM 3914 C C . LEU A 1 499 ? -11.489 -6.778 0.834 1.00 98.88 499 LEU A C 1
ATOM 3916 O O . LEU A 1 499 ? -11.667 -7.947 0.492 1.00 98.88 499 LEU A O 1
ATOM 3920 N N . SER A 1 500 ? -12.041 -5.760 0.166 1.00 98.75 500 SER A N 1
ATOM 3921 C CA . SER A 1 500 ? -12.835 -5.942 -1.057 1.00 98.75 500 SER A CA 1
ATOM 3922 C C . SER A 1 500 ? -11.970 -6.211 -2.292 1.00 98.75 500 SER A C 1
ATOM 3924 O O . SER A 1 500 ? -12.354 -7.008 -3.146 1.00 98.75 500 SER A O 1
ATOM 3926 N N . VAL A 1 501 ? -10.781 -5.605 -2.359 1.00 98.88 501 VAL A N 1
ATOM 3927 C CA . VAL A 1 501 ? -9.810 -5.814 -3.442 1.00 98.88 501 VAL A CA 1
ATOM 3928 C C . VAL A 1 501 ? -9.153 -7.192 -3.328 1.00 98.88 501 VAL A C 1
ATOM 3930 O O . VAL A 1 501 ? -9.024 -7.864 -4.347 1.00 98.88 501 VAL A O 1
ATOM 3933 N N . LEU A 1 502 ? -8.859 -7.676 -2.111 1.00 98.88 502 LEU A N 1
ATOM 3934 C CA . LEU A 1 502 ? -8.418 -9.063 -1.882 1.00 98.88 502 LEU A CA 1
ATOM 3935 C C . LEU A 1 502 ? -9.442 -10.078 -2.418 1.00 98.88 502 LEU A C 1
ATOM 3937 O O . LEU A 1 502 ? -9.092 -10.995 -3.158 1.00 98.88 502 LEU A O 1
ATOM 3941 N N . LEU A 1 503 ? -10.727 -9.891 -2.095 1.00 98.88 503 LEU A N 1
ATOM 3942 C CA . LEU A 1 503 ? -11.804 -10.761 -2.579 1.00 98.88 503 LEU A CA 1
ATOM 3943 C C . LEU A 1 503 ? -11.968 -10.714 -4.105 1.00 98.88 503 LEU A C 1
ATOM 3945 O O . LEU A 1 503 ? -12.207 -11.752 -4.721 1.00 98.88 503 LEU A O 1
ATOM 3949 N N . LEU A 1 504 ? -11.831 -9.537 -4.724 1.00 98.88 504 LEU A N 1
ATOM 3950 C CA . LEU A 1 504 ? -11.845 -9.398 -6.183 1.00 98.88 504 LEU A CA 1
ATOM 3951 C C . LEU A 1 504 ? -10.660 -10.137 -6.821 1.00 98.88 504 LEU A C 1
ATOM 3953 O O . LEU A 1 504 ? -10.873 -10.964 -7.705 1.00 98.88 504 LEU A O 1
ATOM 3957 N N . ALA A 1 505 ? -9.436 -9.902 -6.344 1.00 98.62 505 ALA A N 1
ATOM 3958 C CA . ALA A 1 505 ? -8.229 -10.562 -6.836 1.00 98.62 505 ALA A CA 1
ATOM 3959 C C . ALA A 1 505 ? -8.354 -12.095 -6.748 1.00 98.62 505 ALA A C 1
ATOM 3961 O O . ALA A 1 505 ? -8.217 -12.798 -7.752 1.00 98.62 505 ALA A O 1
ATOM 3962 N N . ALA A 1 506 ? -8.763 -12.607 -5.580 1.00 98.38 506 ALA A N 1
ATOM 3963 C CA . ALA A 1 506 ? -9.003 -14.029 -5.357 1.00 98.38 506 ALA A CA 1
ATOM 3964 C C . ALA A 1 506 ? -10.119 -14.609 -6.250 1.00 98.38 506 ALA A C 1
ATOM 3966 O O . ALA A 1 506 ? -9.980 -15.740 -6.717 1.00 98.38 506 ALA A O 1
ATOM 3967 N N . LYS A 1 507 ? -11.199 -13.859 -6.537 1.00 98.50 507 LYS A N 1
ATOM 3968 C CA . LYS A 1 507 ? -12.284 -14.320 -7.427 1.00 98.50 507 LYS A CA 1
ATOM 3969 C C . LYS A 1 507 ? -11.835 -14.424 -8.886 1.00 98.50 507 LYS A C 1
ATOM 3971 O O . LYS A 1 507 ? -12.223 -15.365 -9.573 1.00 98.50 507 LYS A O 1
ATOM 3976 N N . PHE A 1 508 ? -11.029 -13.471 -9.351 1.00 98.38 508 PHE A N 1
ATOM 3977 C CA . PHE A 1 508 ? -10.496 -13.445 -10.718 1.00 98.38 508 PHE A CA 1
ATOM 3978 C C . PHE A 1 508 ? -9.215 -14.285 -10.879 1.00 98.38 508 PHE A C 1
ATOM 3980 O O . PHE A 1 508 ? -8.745 -14.481 -11.996 1.00 98.38 508 PHE A O 1
ATOM 3987 N N . GLY A 1 509 ? -8.670 -14.829 -9.786 1.00 96.00 509 GLY A N 1
ATOM 3988 C CA . GLY A 1 509 ? -7.496 -15.706 -9.790 1.00 96.00 509 GLY A CA 1
ATOM 3989 C C . GLY A 1 509 ? -6.149 -14.982 -9.903 1.00 96.00 509 GLY A C 1
ATOM 3990 O O . GLY A 1 509 ? -5.129 -15.655 -10.049 1.00 96.00 509 GLY A O 1
ATOM 3991 N N . VAL A 1 510 ? -6.143 -13.651 -9.810 1.00 95.94 510 VAL A N 1
ATOM 3992 C CA . VAL A 1 510 ? -4.953 -12.795 -9.917 1.00 95.94 510 VAL A CA 1
ATOM 3993 C C . VAL A 1 510 ? -4.290 -12.658 -8.537 1.00 95.94 510 VAL A C 1
ATOM 3995 O O . VAL A 1 510 ? -4.992 -12.365 -7.567 1.00 95.94 510 VAL A O 1
ATOM 3998 N N . PRO A 1 511 ? -2.969 -12.873 -8.399 1.00 94.38 511 PRO A N 1
ATOM 3999 C CA . PRO A 1 511 ? -2.264 -12.680 -7.135 1.00 94.38 511 PRO A CA 1
ATOM 4000 C C . PRO A 1 511 ? -2.168 -11.199 -6.744 1.00 94.38 511 PRO A C 1
ATOM 4002 O O . PRO A 1 511 ? -1.973 -10.329 -7.593 1.00 94.38 511 PRO A O 1
ATOM 4005 N N . ILE A 1 512 ? -2.240 -10.925 -5.440 1.00 94.69 512 ILE A N 1
ATOM 4006 C CA . ILE A 1 512 ? -1.957 -9.601 -4.870 1.00 94.69 512 ILE A CA 1
ATOM 4007 C C . ILE A 1 512 ? -0.470 -9.488 -4.532 1.00 94.69 512 ILE A C 1
ATOM 4009 O O . ILE A 1 512 ? 0.053 -10.332 -3.814 1.00 94.69 512 ILE A O 1
ATOM 4013 N N . VAL A 1 513 ? 0.214 -8.468 -5.046 1.00 95.81 513 VAL A N 1
ATOM 4014 C CA . VAL A 1 513 ? 1.649 -8.204 -4.821 1.00 95.81 513 VAL A CA 1
ATOM 4015 C C . VAL A 1 513 ? 1.771 -6.782 -4.274 1.00 95.81 513 VAL A C 1
ATOM 4017 O O . VAL A 1 513 ? 1.993 -5.858 -5.052 1.00 95.81 513 VAL A O 1
ATOM 4020 N N . PRO A 1 514 ? 1.497 -6.548 -2.976 1.00 95.38 514 PRO A N 1
ATOM 4021 C CA . PRO A 1 514 ? 1.237 -5.198 -2.497 1.00 95.38 514 PRO A CA 1
ATOM 4022 C C . PRO A 1 514 ? 2.468 -4.299 -2.598 1.00 95.38 514 PRO A C 1
ATOM 4024 O O . PRO A 1 514 ? 3.581 -4.719 -2.272 1.00 95.38 514 PRO A O 1
ATOM 4027 N N . HIS A 1 515 ? 2.234 -3.056 -3.010 1.00 94.94 515 HIS A N 1
ATOM 4028 C CA . HIS A 1 515 ? 3.244 -2.005 -3.019 1.00 94.94 515 HIS A CA 1
ATOM 4029 C C . HIS A 1 515 ? 3.700 -1.699 -1.582 1.00 94.94 515 HIS A C 1
ATOM 4031 O O . HIS A 1 515 ? 2.904 -1.759 -0.638 1.00 94.94 515 HIS A O 1
ATOM 4037 N N . SER A 1 516 ? 4.987 -1.415 -1.377 1.00 90.50 516 SER A N 1
ATOM 4038 C CA . SER A 1 516 ? 5.546 -0.968 -0.089 1.00 90.50 516 SER A CA 1
ATOM 4039 C C . SER A 1 516 ? 6.716 0.015 -0.222 1.00 90.50 516 SER A C 1
ATOM 4041 O O . SER A 1 516 ? 7.469 0.203 0.731 1.00 90.50 516 SER A O 1
ATOM 4043 N N . GLY A 1 517 ? 6.842 0.707 -1.356 1.00 80.06 517 GLY A N 1
ATOM 4044 C CA . GLY A 1 517 ? 7.718 1.868 -1.493 1.00 80.06 517 GLY A CA 1
ATOM 4045 C C . GLY A 1 517 ? 7.207 3.070 -0.695 1.00 80.06 517 GLY A C 1
ATOM 4046 O O . GLY A 1 517 ? 6.427 3.872 -1.198 1.00 80.06 517 GLY A O 1
ATOM 4047 N N . GLY A 1 518 ? 7.644 3.214 0.560 1.00 86.12 518 GLY A N 1
ATOM 4048 C CA . GLY A 1 518 ? 7.343 4.399 1.372 1.00 86.12 518 GLY A CA 1
ATOM 4049 C C . GLY A 1 518 ? 7.371 4.156 2.881 1.00 86.12 518 GLY A C 1
ATOM 4050 O O . GLY A 1 518 ? 7.274 3.027 3.361 1.00 86.12 518 GLY A O 1
ATOM 4051 N N . ALA A 1 519 ? 7.481 5.242 3.650 1.00 92.06 519 ALA A N 1
ATOM 4052 C CA . ALA A 1 519 ? 7.533 5.180 5.111 1.00 92.06 519 ALA A CA 1
ATOM 4053 C C . ALA A 1 519 ? 6.276 4.521 5.706 1.00 92.06 519 ALA A C 1
ATOM 4055 O O . ALA A 1 519 ? 5.161 5.002 5.503 1.00 92.06 519 ALA A O 1
ATOM 4056 N N . GLY A 1 520 ? 6.457 3.453 6.485 1.00 93.62 520 GLY A N 1
ATOM 4057 C CA . GLY A 1 520 ? 5.367 2.787 7.199 1.00 93.62 520 GLY A CA 1
ATOM 4058 C C . GLY A 1 520 ? 4.469 1.905 6.337 1.00 93.62 520 GLY A C 1
ATOM 4059 O O . GLY A 1 520 ? 3.439 1.448 6.825 1.00 93.62 520 GLY A O 1
ATOM 4060 N N . MET A 1 521 ? 4.783 1.688 5.056 1.00 94.75 521 MET A N 1
ATOM 4061 C CA . MET A 1 521 ? 3.892 0.913 4.194 1.00 94.75 521 MET A CA 1
ATOM 4062 C C . MET A 1 521 ? 4.117 -0.593 4.310 1.00 94.75 521 MET A C 1
ATOM 4064 O O . MET A 1 521 ? 3.140 -1.334 4.402 1.00 94.75 521 MET A O 1
ATOM 4068 N N . THR A 1 522 ? 5.370 -1.044 4.413 1.00 95.38 522 THR A N 1
ATOM 4069 C CA . THR A 1 522 ? 5.710 -2.449 4.691 1.00 95.38 522 THR A CA 1
ATOM 4070 C C . THR A 1 522 ? 5.084 -2.918 6.008 1.00 95.38 522 THR A C 1
ATOM 4072 O O . THR A 1 522 ? 4.538 -4.021 6.086 1.00 95.38 522 THR A O 1
ATOM 4075 N N . GLU A 1 523 ? 5.089 -2.050 7.027 1.00 97.25 523 GLU A N 1
ATOM 4076 C CA . GLU A 1 523 ? 4.423 -2.246 8.315 1.00 97.25 523 GLU A CA 1
ATOM 4077 C C . GLU A 1 523 ? 2.961 -2.654 8.112 1.00 97.25 523 GLU A C 1
ATOM 4079 O O . GLU A 1 523 ? 2.558 -3.696 8.621 1.00 97.25 523 GLU A O 1
ATOM 4084 N N . LEU A 1 524 ? 2.180 -1.919 7.312 1.00 97.88 524 LEU A N 1
ATOM 4085 C CA . LEU A 1 524 ? 0.768 -2.232 7.067 1.00 97.88 524 LEU A CA 1
ATOM 4086 C C . LEU A 1 524 ? 0.584 -3.391 6.065 1.00 97.88 524 LEU A C 1
ATOM 4088 O O . LEU A 1 524 ? -0.210 -4.305 6.312 1.00 97.88 524 LEU A O 1
ATOM 4092 N N . CYS A 1 525 ? 1.321 -3.405 4.954 1.00 97.38 525 CYS A N 1
ATOM 4093 C CA . CYS A 1 525 ? 1.195 -4.418 3.901 1.00 97.38 525 CYS A CA 1
ATOM 4094 C C . CYS A 1 525 ? 1.606 -5.830 4.354 1.00 97.38 525 CYS A C 1
ATOM 4096 O O . CYS A 1 525 ? 1.082 -6.816 3.822 1.00 97.38 525 CYS A O 1
ATOM 4098 N N . SER A 1 526 ? 2.436 -5.955 5.397 1.00 96.88 526 SER A N 1
ATOM 4099 C CA . SER A 1 526 ? 2.708 -7.232 6.073 1.00 96.88 526 SER A CA 1
ATOM 4100 C C . SER A 1 526 ? 1.436 -7.853 6.677 1.00 96.88 526 SER A C 1
ATOM 4102 O O . SER A 1 526 ? 1.195 -9.057 6.520 1.00 96.88 526 SER A O 1
ATOM 4104 N N . HIS A 1 527 ? 0.552 -7.044 7.284 1.00 98.62 527 HIS A N 1
ATOM 4105 C CA . HIS A 1 527 ? -0.750 -7.513 7.765 1.00 98.62 527 HIS A CA 1
ATOM 4106 C C . HIS A 1 527 ? -1.651 -7.901 6.588 1.00 98.62 527 HIS A C 1
ATOM 4108 O O . HIS A 1 527 ? -2.292 -8.947 6.653 1.00 98.62 527 HIS A O 1
ATOM 4114 N N . ILE A 1 528 ? -1.701 -7.094 5.519 1.00 98.50 528 ILE A N 1
ATOM 4115 C CA . ILE A 1 528 ? -2.580 -7.339 4.360 1.00 98.50 528 ILE A CA 1
ATOM 4116 C C . ILE A 1 528 ? -2.225 -8.661 3.673 1.00 98.50 528 ILE A C 1
ATOM 4118 O O . ILE A 1 528 ? -3.096 -9.505 3.467 1.00 98.50 528 ILE A O 1
ATOM 4122 N N . SER A 1 529 ? -0.942 -8.874 3.387 1.00 98.12 529 SER A N 1
ATOM 4123 C CA . SER A 1 529 ? -0.441 -10.094 2.742 1.00 98.12 529 SER A CA 1
ATOM 4124 C C . SER A 1 529 ? -0.662 -11.330 3.622 1.00 98.12 529 SER A C 1
ATOM 4126 O O . SER A 1 529 ? -1.018 -12.402 3.133 1.00 98.12 529 SER A O 1
ATOM 4128 N N . THR A 1 530 ? -0.537 -11.175 4.947 1.00 98.50 530 THR A N 1
ATOM 4129 C CA . THR A 1 530 ? -0.853 -12.246 5.904 1.00 98.50 530 THR A CA 1
ATOM 4130 C C . THR A 1 530 ? -2.363 -12.530 5.963 1.00 98.50 530 THR A C 1
ATOM 4132 O O . THR A 1 530 ? -2.752 -13.693 6.057 1.00 98.50 530 THR A O 1
ATOM 4135 N N . ILE A 1 531 ? -3.231 -11.513 5.860 1.00 98.75 531 ILE A N 1
ATOM 4136 C CA . ILE A 1 531 ? -4.693 -11.690 5.755 1.00 98.75 531 ILE A CA 1
ATOM 4137 C C . ILE A 1 531 ? -5.053 -12.443 4.475 1.00 98.75 531 ILE A C 1
ATOM 4139 O O . ILE A 1 531 ? -5.848 -13.377 4.543 1.00 98.75 531 ILE A O 1
ATOM 4143 N N . ASP A 1 532 ? -4.476 -12.080 3.330 1.00 98.69 532 ASP A N 1
ATOM 4144 C CA . ASP A 1 532 ? -4.768 -12.753 2.063 1.00 98.69 532 ASP A CA 1
ATOM 4145 C C . ASP A 1 532 ? -4.404 -14.244 2.113 1.00 98.69 532 ASP A C 1
ATOM 4147 O O . ASP A 1 532 ? -5.270 -15.101 1.904 1.00 98.69 532 ASP A O 1
ATOM 4151 N N . PHE A 1 533 ? -3.164 -14.557 2.508 1.00 98.38 533 PHE A N 1
ATOM 4152 C CA . PHE A 1 533 ? -2.692 -15.933 2.661 1.00 98.38 533 PHE A CA 1
ATOM 4153 C C . PHE A 1 533 ? -3.541 -16.730 3.660 1.00 98.38 533 PHE A C 1
ATOM 4155 O O . PHE A 1 533 ? -3.956 -17.853 3.374 1.00 98.38 533 PHE A O 1
ATOM 4162 N N . VAL A 1 534 ? -3.824 -16.178 4.844 1.00 98.56 534 VAL A N 1
ATOM 4163 C CA . VAL A 1 534 ? -4.554 -16.910 5.890 1.00 98.56 534 VAL A CA 1
ATOM 4164 C C . VAL A 1 534 ? -6.045 -17.039 5.565 1.00 98.56 534 VAL A C 1
ATOM 4166 O O . VAL A 1 534 ? -6.614 -18.099 5.825 1.00 98.56 534 VAL A O 1
ATOM 4169 N N . VAL A 1 535 ? -6.686 -16.010 5.005 1.00 98.56 535 VAL A N 1
ATOM 4170 C CA . VAL A 1 535 ? -8.155 -15.860 5.004 1.00 98.56 535 VAL A CA 1
ATOM 4171 C C . VAL A 1 535 ? -8.786 -15.859 3.604 1.00 98.56 535 VAL A C 1
ATOM 4173 O O . VAL A 1 535 ? -9.901 -16.357 3.472 1.00 98.56 535 VAL A O 1
ATOM 4176 N N . VAL A 1 536 ? -8.127 -15.318 2.568 1.00 98.62 536 VAL A N 1
ATOM 4177 C CA . VAL A 1 536 ? -8.812 -14.931 1.311 1.00 98.62 536 VAL A CA 1
ATOM 4178 C C . VAL A 1 536 ? -8.378 -15.740 0.084 1.00 98.62 536 VAL A C 1
ATOM 4180 O O . VAL A 1 536 ? -9.222 -16.376 -0.552 1.00 98.62 536 VAL A O 1
ATOM 4183 N N . SER A 1 537 ? -7.090 -15.752 -0.265 1.00 96.81 537 SER A N 1
ATOM 4184 C CA . SER A 1 537 ? -6.583 -16.510 -1.420 1.00 96.81 537 SER A CA 1
ATOM 4185 C C . SER A 1 537 ? -6.188 -17.941 -1.059 1.00 96.81 537 SER A C 1
ATOM 4187 O O . SER A 1 537 ? -6.296 -18.846 -1.892 1.00 96.81 537 SER A O 1
ATOM 4189 N N . GLY A 1 538 ? -5.729 -18.157 0.178 1.00 95.62 538 GLY A N 1
ATOM 4190 C CA . GLY A 1 538 ? -5.143 -19.422 0.623 1.00 95.62 538 GLY A CA 1
ATOM 4191 C C . GLY A 1 538 ? -3.778 -19.742 -0.006 1.00 95.62 538 GLY A C 1
ATOM 4192 O O . GLY A 1 538 ? -3.259 -20.840 0.203 1.00 95.62 538 GLY A O 1
ATOM 4193 N N . LYS A 1 539 ? -3.203 -18.812 -0.781 1.00 92.44 539 LYS A N 1
ATOM 4194 C CA . LYS A 1 539 ? -1.985 -18.980 -1.587 1.00 92.44 539 LYS A CA 1
ATOM 4195 C C . LYS A 1 539 ? -0.897 -18.026 -1.112 1.00 92.44 539 LYS A C 1
ATOM 4197 O O . LYS A 1 539 ? -1.191 -16.928 -0.651 1.00 92.44 539 LYS A O 1
ATOM 4202 N N . LYS A 1 540 ? 0.368 -18.432 -1.236 1.00 90.44 540 LYS A N 1
ATOM 4203 C CA . LYS A 1 540 ? 1.489 -17.506 -1.037 1.00 90.44 540 LYS A CA 1
ATOM 4204 C C . LYS A 1 540 ? 1.516 -16.480 -2.168 1.00 90.44 540 LYS A C 1
ATOM 4206 O O . LYS A 1 540 ? 1.238 -16.823 -3.315 1.00 90.44 540 LYS A O 1
ATOM 4211 N N . SER A 1 541 ? 1.908 -15.262 -1.826 1.00 89.81 541 SER A N 1
ATOM 4212 C CA . SER A 1 541 ? 2.270 -14.204 -2.764 1.00 89.81 541 SER A CA 1
ATOM 4213 C C . SER A 1 541 ? 3.457 -13.423 -2.209 1.00 89.81 541 SER A C 1
ATOM 4215 O O . SER A 1 541 ? 3.705 -13.479 -1.001 1.00 89.81 541 SER A O 1
ATOM 4217 N N . ILE A 1 542 ? 4.199 -12.730 -3.071 1.00 93.12 542 ILE A N 1
ATOM 4218 C CA . ILE A 1 542 ? 5.343 -11.914 -2.651 1.00 93.12 542 ILE A CA 1
ATOM 4219 C C . ILE A 1 542 ? 4.896 -10.514 -2.207 1.00 93.12 542 ILE A C 1
ATOM 4221 O O . ILE A 1 542 ? 3.951 -9.952 -2.759 1.00 93.12 542 ILE A O 1
ATOM 4225 N N . LEU A 1 543 ? 5.602 -9.948 -1.230 1.00 95.06 543 LEU A N 1
ATOM 4226 C CA . LEU A 1 543 ? 5.420 -8.579 -0.744 1.00 95.06 543 LEU A CA 1
ATOM 4227 C C . LEU A 1 543 ? 6.712 -7.772 -0.926 1.00 95.06 543 LEU A C 1
ATOM 4229 O O . LEU A 1 543 ? 7.809 -8.275 -0.667 1.00 95.06 543 LEU A O 1
ATOM 4233 N N . GLU A 1 544 ? 6.584 -6.517 -1.341 1.00 94.88 544 GLU A N 1
ATOM 4234 C CA . GLU A 1 544 ? 7.717 -5.609 -1.499 1.00 94.88 544 GLU A CA 1
ATOM 4235 C C . GLU A 1 544 ? 8.432 -5.324 -0.170 1.00 94.88 544 GLU A C 1
ATOM 4237 O O . GLU A 1 544 ? 7.810 -5.202 0.884 1.00 94.88 544 GLU A O 1
ATOM 4242 N N . TYR A 1 545 ? 9.757 -5.213 -0.220 1.00 93.19 545 TYR A N 1
ATOM 4243 C CA . TYR A 1 545 ? 10.595 -4.781 0.889 1.00 93.19 545 TYR A CA 1
ATOM 4244 C C . TYR A 1 545 ? 11.509 -3.634 0.449 1.00 93.19 545 TYR A C 1
ATOM 4246 O O . TYR A 1 545 ? 12.242 -3.740 -0.543 1.00 93.19 545 TYR A O 1
ATOM 4254 N N . THR A 1 546 ? 11.491 -2.553 1.229 1.00 88.94 546 THR A N 1
ATOM 4255 C CA . THR A 1 546 ? 12.420 -1.428 1.105 1.00 88.94 546 THR A CA 1
ATOM 4256 C C . THR A 1 546 ? 13.006 -1.098 2.470 1.00 88.94 546 THR A C 1
ATOM 4258 O O . THR A 1 546 ? 12.268 -0.721 3.373 1.00 88.94 546 THR A O 1
ATOM 4261 N N . ASP A 1 547 ? 14.322 -1.205 2.594 1.00 84.56 547 ASP A N 1
ATOM 4262 C CA . ASP A 1 547 ? 15.104 -1.065 3.831 1.00 84.56 547 ASP A CA 1
ATOM 4263 C C . ASP A 1 547 ? 15.247 0.401 4.310 1.00 84.56 547 ASP A C 1
ATOM 4265 O O . ASP A 1 547 ? 16.351 0.937 4.386 1.00 84.56 547 ASP A O 1
ATOM 4269 N N . HIS A 1 548 ? 14.128 1.099 4.551 1.00 85.94 548 HIS A N 1
ATOM 4270 C CA . HIS A 1 548 ? 14.121 2.530 4.890 1.00 85.94 548 HIS A CA 1
ATOM 4271 C C . HIS A 1 548 ? 13.007 2.906 5.881 1.00 85.94 548 HIS A C 1
ATOM 4273 O O . HIS A 1 548 ? 11.846 2.554 5.683 1.00 85.94 548 HIS A O 1
ATOM 4279 N N . LEU A 1 549 ? 13.337 3.728 6.884 1.00 92.81 549 LEU A N 1
ATOM 4280 C CA . LEU A 1 549 ? 12.406 4.389 7.813 1.00 92.81 549 LEU A CA 1
ATOM 4281 C C . LEU A 1 549 ? 11.587 3.466 8.736 1.00 92.81 549 LEU A C 1
ATOM 4283 O O . LEU A 1 549 ? 10.823 3.976 9.558 1.00 92.81 549 LEU A O 1
ATOM 4287 N N . HIS A 1 550 ? 11.791 2.145 8.697 1.00 95.62 550 HIS A N 1
ATOM 4288 C CA . HIS A 1 550 ? 11.267 1.200 9.694 1.00 95.62 550 HIS A CA 1
ATOM 4289 C C . HIS A 1 550 ? 11.624 1.634 11.121 1.00 95.62 550 HIS A C 1
ATOM 4291 O O . HIS A 1 550 ? 10.814 1.550 12.043 1.00 95.62 550 HIS A O 1
ATOM 4297 N N . GLU A 1 551 ? 12.824 2.184 11.310 1.00 96.00 551 GLU A N 1
ATOM 4298 C CA . GLU A 1 551 ? 13.315 2.690 12.584 1.00 96.00 551 GLU A CA 1
ATOM 4299 C C . GLU A 1 551 ? 12.455 3.818 13.186 1.00 96.00 551 GLU A C 1
ATOM 4301 O O . GLU A 1 551 ? 12.519 4.026 14.398 1.00 96.00 551 GLU A O 1
ATOM 4306 N N . ALA A 1 552 ? 11.604 4.490 12.402 1.00 96.94 552 ALA A N 1
ATOM 4307 C CA . ALA A 1 552 ? 10.644 5.472 12.907 1.00 96.94 552 ALA A CA 1
ATOM 4308 C C . ALA A 1 552 ? 9.461 4.837 13.667 1.00 96.94 552 ALA A C 1
ATOM 4310 O O . ALA A 1 552 ? 8.832 5.503 14.494 1.00 96.94 552 ALA A O 1
ATOM 4311 N N . PHE A 1 553 ? 9.161 3.559 13.425 1.00 98.06 553 PHE A N 1
ATOM 4312 C CA . PHE A 1 553 ? 7.990 2.869 13.965 1.00 98.06 553 PHE A CA 1
ATOM 4313 C C . PHE A 1 553 ? 8.302 2.130 15.269 1.00 98.06 553 PHE A C 1
ATOM 4315 O O . PHE A 1 553 ? 9.409 1.637 15.499 1.00 98.06 553 PHE A O 1
ATOM 4322 N N . VAL A 1 554 ? 7.309 2.064 16.158 1.00 98.19 554 VAL A N 1
ATOM 4323 C CA . VAL A 1 554 ? 7.376 1.332 17.436 1.00 98.19 554 VAL A CA 1
ATOM 4324 C C . VAL A 1 554 ? 7.387 -0.179 17.195 1.00 98.19 554 VAL A C 1
ATOM 4326 O O . VAL A 1 554 ? 8.085 -0.904 17.899 1.00 98.19 554 VAL A O 1
ATOM 4329 N N . ASN A 1 555 ? 6.652 -0.635 16.177 1.00 97.06 555 ASN A N 1
ATOM 4330 C CA . ASN A 1 555 ? 6.576 -2.028 15.740 1.00 97.06 555 ASN A CA 1
ATOM 4331 C C . ASN A 1 555 ? 7.042 -2.111 14.271 1.00 97.06 555 ASN A C 1
ATOM 4333 O O . ASN A 1 555 ? 6.194 -2.158 13.381 1.00 97.06 555 ASN A O 1
ATOM 4337 N N . PRO A 1 556 ? 8.361 -2.039 14.004 1.00 96.69 556 PRO A N 1
ATOM 4338 C CA . PRO A 1 556 ? 8.904 -1.997 12.646 1.00 96.69 556 PRO A CA 1
ATOM 4339 C C . PRO A 1 556 ? 8.631 -3.286 11.864 1.00 96.69 556 PRO A C 1
ATOM 4341 O O . PRO A 1 556 ? 8.627 -4.382 12.435 1.00 96.69 556 PRO A O 1
ATOM 4344 N N . ALA A 1 557 ? 8.496 -3.169 10.543 1.00 94.81 557 ALA A N 1
ATOM 4345 C CA . ALA A 1 557 ? 8.596 -4.320 9.656 1.00 94.81 557 ALA A CA 1
ATOM 4346 C C . ALA A 1 557 ? 10.019 -4.909 9.697 1.00 94.81 557 ALA A C 1
ATOM 4348 O O . ALA A 1 557 ? 11.006 -4.203 9.905 1.00 94.81 557 ALA A O 1
ATOM 4349 N N . SER A 1 558 ? 10.140 -6.225 9.512 1.00 93.44 558 SER A N 1
ATOM 4350 C CA . SER A 1 558 ? 11.443 -6.901 9.461 1.00 93.44 558 SER A CA 1
ATOM 4351 C C . SER A 1 558 ? 11.374 -8.235 8.718 1.00 93.44 558 SER A C 1
ATOM 4353 O O . SER A 1 558 ? 10.305 -8.849 8.622 1.00 93.44 558 SER A O 1
ATOM 4355 N N . MET A 1 559 ? 12.521 -8.694 8.217 1.00 94.38 559 MET A N 1
ATOM 4356 C CA . MET A 1 559 ? 12.649 -9.942 7.465 1.00 94.38 559 MET A CA 1
ATOM 4357 C C . MET A 1 559 ? 13.112 -11.107 8.353 1.00 94.38 559 MET A C 1
ATOM 4359 O O . MET A 1 559 ? 13.992 -10.970 9.200 1.00 94.38 559 MET A O 1
ATOM 4363 N N . ALA A 1 560 ? 12.527 -12.277 8.122 1.00 93.00 560 ALA A N 1
ATOM 4364 C CA . ALA A 1 560 ? 12.917 -13.569 8.666 1.00 93.00 560 ALA A CA 1
ATOM 4365 C C . ALA A 1 560 ? 13.794 -14.355 7.660 1.00 93.00 560 ALA A C 1
ATOM 4367 O O . ALA A 1 560 ? 13.748 -14.079 6.455 1.00 93.00 560 ALA A O 1
ATOM 4368 N N . PRO A 1 561 ? 14.574 -15.359 8.121 1.00 86.12 561 PRO A N 1
ATOM 4369 C CA . PRO A 1 561 ? 15.483 -16.129 7.269 1.00 86.12 561 PRO A CA 1
ATOM 4370 C C . PRO A 1 561 ? 14.818 -16.739 6.028 1.00 86.12 561 PRO A C 1
ATOM 4372 O O . PRO A 1 561 ? 13.719 -17.288 6.099 1.00 86.12 561 PRO A O 1
ATOM 4375 N N . GLY A 1 562 ? 15.517 -16.679 4.890 1.00 84.69 562 GLY A N 1
ATOM 4376 C CA . GLY A 1 562 ? 14.969 -17.080 3.589 1.00 84.69 562 GLY A CA 1
ATOM 4377 C C . GLY A 1 562 ? 14.066 -16.021 2.945 1.00 84.69 562 GLY A C 1
ATOM 4378 O O . GLY A 1 562 ? 13.230 -16.376 2.116 1.00 84.69 562 GLY A O 1
ATOM 4379 N N . SER A 1 563 ? 14.228 -14.754 3.345 1.00 91.88 563 SER A N 1
ATOM 4380 C CA . SER A 1 563 ? 13.517 -13.580 2.821 1.00 91.88 563 SER A CA 1
ATOM 4381 C C . SER A 1 563 ? 11.996 -13.704 2.893 1.00 91.88 563 SER A C 1
ATOM 4383 O O . SER A 1 563 ? 11.292 -13.488 1.910 1.00 91.88 563 SER A O 1
ATOM 4385 N N . TYR A 1 564 ? 11.482 -14.031 4.078 1.00 94.69 564 TYR A N 1
ATOM 4386 C CA . TYR A 1 564 ? 10.061 -13.899 4.405 1.00 94.69 564 TYR A CA 1
ATOM 4387 C C . TYR A 1 564 ? 9.834 -12.655 5.258 1.00 94.69 564 TYR A C 1
ATOM 4389 O O . TYR A 1 564 ? 10.634 -12.366 6.140 1.00 94.69 564 TYR A O 1
ATOM 4397 N N . HIS A 1 565 ? 8.733 -11.941 5.052 1.00 95.94 565 HIS A N 1
ATOM 4398 C CA . HIS A 1 565 ? 8.302 -10.902 5.985 1.00 95.94 565 HIS A CA 1
ATOM 4399 C C . HIS A 1 565 ? 7.885 -11.543 7.311 1.00 95.94 565 HIS A C 1
ATOM 4401 O O . HIS A 1 565 ? 7.211 -12.579 7.335 1.00 95.94 565 HIS A O 1
ATOM 4407 N N . THR A 1 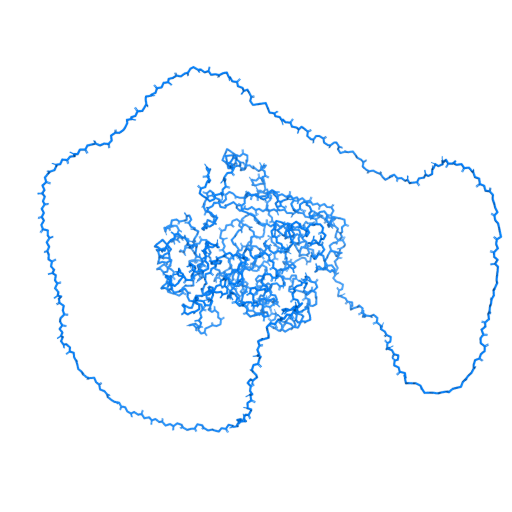566 ? 8.278 -10.930 8.426 1.00 96.06 566 THR A N 1
ATOM 4408 C CA . THR A 1 566 ? 7.770 -11.323 9.745 1.00 96.06 566 THR A CA 1
ATOM 4409 C C . THR A 1 566 ? 6.273 -11.027 9.842 1.00 96.06 566 THR A C 1
ATOM 4411 O O . THR A 1 566 ? 5.807 -9.973 9.415 1.00 96.06 566 THR A O 1
ATOM 4414 N N . SER A 1 567 ? 5.491 -11.956 10.397 1.00 96.44 567 SER A N 1
ATOM 4415 C CA . SER A 1 567 ? 4.077 -11.707 10.686 1.00 96.44 567 SER A CA 1
ATOM 4416 C C . SER A 1 567 ? 3.972 -10.894 11.985 1.00 96.44 567 SER A C 1
ATOM 4418 O O . SER A 1 567 ? 4.392 -11.399 13.030 1.00 96.44 567 SER A O 1
ATOM 4420 N N . PRO A 1 568 ? 3.411 -9.666 11.974 1.00 97.44 568 PRO A N 1
ATOM 4421 C CA . PRO A 1 568 ? 3.427 -8.787 13.145 1.00 97.44 568 PRO A CA 1
ATOM 4422 C C . PRO A 1 568 ? 2.770 -9.417 14.373 1.00 97.44 568 PRO A C 1
ATOM 4424 O O . PRO A 1 568 ? 1.732 -10.068 14.257 1.00 97.44 568 PRO A O 1
ATOM 4427 N N . THR A 1 569 ? 3.353 -9.222 15.554 1.00 97.00 569 THR A N 1
ATOM 4428 C CA . THR A 1 569 ? 2.897 -9.854 16.809 1.00 97.00 569 THR A CA 1
ATOM 4429 C C . THR A 1 569 ? 2.256 -8.876 17.794 1.00 97.00 569 THR A C 1
ATOM 4431 O O . THR A 1 569 ? 1.457 -9.297 18.631 1.00 97.00 569 THR A O 1
ATOM 4434 N N . ALA A 1 570 ? 2.577 -7.584 17.698 1.00 98.00 570 ALA A N 1
ATOM 4435 C CA . ALA A 1 570 ? 2.094 -6.551 18.608 1.00 98.00 570 ALA A CA 1
ATOM 4436 C C . ALA A 1 570 ? 0.619 -6.166 18.349 1.00 98.00 570 ALA A C 1
ATOM 4438 O O . ALA A 1 570 ? 0.175 -6.194 17.199 1.00 98.00 570 ALA A O 1
ATOM 4439 N N . PRO A 1 571 ? -0.156 -5.771 19.379 1.00 98.50 571 PRO A N 1
ATOM 4440 C CA . PRO A 1 571 ? -1.512 -5.262 19.193 1.00 98.50 571 PRO A CA 1
ATOM 4441 C C . PRO A 1 571 ? -1.563 -3.983 18.348 1.00 98.50 571 PRO A C 1
ATOM 4443 O O . PRO A 1 571 ? -0.811 -3.047 18.609 1.00 98.50 571 PRO A O 1
ATOM 4446 N N . GLY A 1 572 ? -2.487 -3.923 17.385 1.00 98.44 572 GLY A N 1
ATOM 4447 C CA . GLY A 1 572 ? -2.648 -2.771 16.487 1.00 98.44 572 GLY A CA 1
ATOM 4448 C C . GLY A 1 572 ? -2.415 -3.086 15.010 1.00 98.44 572 GLY A C 1
ATOM 4449 O O . GLY A 1 572 ? -2.421 -4.248 14.595 1.00 98.44 572 GLY A O 1
ATOM 4450 N N . TYR A 1 573 ? -2.223 -2.037 14.211 1.00 98.62 573 TYR A N 1
ATOM 4451 C CA . TYR A 1 573 ? -1.926 -2.110 12.772 1.00 98.62 573 TYR A CA 1
ATOM 4452 C C . TYR A 1 573 ? -0.482 -1.673 12.445 1.00 98.62 573 TYR A C 1
ATOM 4454 O O . TYR A 1 573 ? -0.192 -1.244 11.335 1.00 98.62 573 TYR A O 1
ATOM 4462 N N . SER A 1 574 ? 0.426 -1.757 13.425 1.00 98.38 574 SER A N 1
ATOM 4463 C CA . SER A 1 574 ? 1.838 -1.337 13.305 1.00 98.38 574 SER A CA 1
ATOM 4464 C C . SER A 1 574 ? 2.030 0.149 12.939 1.00 98.38 574 SER A C 1
ATOM 4466 O O . SER A 1 574 ? 3.100 0.574 12.522 1.00 98.38 574 SER A O 1
ATOM 4468 N N . THR A 1 575 ? 0.995 0.962 13.166 1.00 98.31 575 THR A N 1
ATOM 4469 C CA . THR A 1 575 ? 0.882 2.375 12.772 1.00 98.31 575 THR A CA 1
ATOM 4470 C C . THR A 1 575 ? 1.575 3.373 13.705 1.00 98.31 575 THR A C 1
ATOM 4472 O O . THR A 1 575 ? 1.631 4.559 13.388 1.00 98.31 575 THR A O 1
ATOM 4475 N N . ASP A 1 576 ? 2.070 2.941 14.867 1.00 98.44 576 ASP A N 1
ATOM 4476 C CA . ASP A 1 576 ? 2.628 3.839 15.884 1.00 98.44 576 ASP A CA 1
ATOM 4477 C C . ASP A 1 576 ? 4.045 4.315 15.531 1.00 98.44 576 ASP A C 1
ATOM 4479 O O . ASP A 1 576 ? 4.986 3.521 15.492 1.00 98.44 576 ASP A O 1
ATOM 4483 N N . VAL A 1 577 ? 4.210 5.627 15.348 1.00 98.38 577 VAL A N 1
ATOM 4484 C CA . VAL A 1 577 ? 5.510 6.300 15.159 1.00 98.38 577 VAL A CA 1
ATOM 4485 C C . VAL A 1 577 ? 6.080 6.769 16.505 1.00 98.38 577 VAL A C 1
ATOM 4487 O O . VAL A 1 577 ? 5.347 7.257 17.368 1.00 98.38 577 VAL A O 1
ATOM 4490 N N . LYS A 1 578 ? 7.401 6.649 16.687 1.00 98.38 578 LYS A N 1
ATOM 4491 C CA . LYS A 1 578 ? 8.138 7.092 17.884 1.00 98.38 578 LYS A CA 1
ATOM 4492 C C . LYS A 1 578 ? 8.192 8.622 17.983 1.00 98.38 578 LYS A C 1
ATOM 4494 O O . LYS A 1 578 ? 8.492 9.306 17.006 1.00 98.38 578 LYS A O 1
ATOM 4499 N N . GLU A 1 579 ? 7.993 9.167 19.186 1.00 97.31 579 GLU A N 1
ATOM 4500 C CA . GLU A 1 579 ? 7.888 10.625 19.399 1.00 97.31 579 GLU A CA 1
ATOM 4501 C C . GLU A 1 579 ? 9.145 11.413 18.979 1.00 97.31 579 GLU A C 1
ATOM 4503 O O . GLU A 1 579 ? 9.047 12.543 18.502 1.00 97.31 579 GLU A O 1
ATOM 4508 N N . GLU A 1 580 ? 10.327 10.798 19.071 1.00 98.06 580 GLU A N 1
ATOM 4509 C CA . GLU A 1 580 ? 11.599 11.390 18.631 1.00 98.06 580 GLU A CA 1
ATOM 4510 C C . GLU A 1 580 ? 11.621 11.744 17.129 1.00 98.06 580 GLU A C 1
ATOM 4512 O O . GLU A 1 580 ? 12.250 12.730 16.737 1.00 98.06 580 GLU A O 1
ATOM 4517 N N . TYR A 1 581 ? 10.873 11.012 16.292 1.00 98.19 581 TYR A N 1
ATOM 4518 C CA . TYR A 1 581 ? 10.764 11.305 14.863 1.00 98.19 581 TYR A CA 1
ATOM 4519 C C . TYR A 1 581 ? 9.850 12.500 14.604 1.00 98.19 581 TYR A C 1
ATOM 4521 O O . TYR A 1 581 ? 10.177 13.303 13.738 1.00 98.19 581 TYR A O 1
ATOM 4529 N N . PHE A 1 582 ? 8.789 12.720 15.388 1.00 98.12 582 PHE A N 1
ATOM 4530 C CA . PHE A 1 582 ? 8.029 13.973 15.302 1.00 98.12 582 PHE A CA 1
ATOM 4531 C C . PHE A 1 582 ? 8.865 15.167 15.785 1.00 98.12 582 PHE A C 1
ATOM 4533 O O . PHE A 1 582 ? 8.972 16.166 15.076 1.00 98.12 582 PHE A O 1
ATOM 4540 N N . ALA A 1 583 ? 9.558 15.041 16.922 1.00 98.19 583 ALA A N 1
ATOM 4541 C CA . ALA A 1 583 ? 10.442 16.094 17.437 1.00 98.19 583 ALA A CA 1
ATOM 4542 C C . ALA A 1 583 ? 11.536 16.519 16.429 1.00 98.19 583 ALA A C 1
ATOM 4544 O O . ALA A 1 583 ? 11.969 17.677 16.421 1.00 98.19 583 ALA A O 1
ATOM 4545 N N . LYS A 1 584 ? 11.963 15.603 15.548 1.00 98.31 584 LYS A N 1
ATOM 4546 C CA . LYS A 1 584 ? 12.926 15.864 14.470 1.00 98.31 584 LYS A CA 1
ATOM 4547 C C . LYS A 1 584 ? 12.280 16.324 13.155 1.00 98.31 584 LYS A C 1
ATOM 4549 O O . LYS A 1 584 ? 12.788 17.262 12.545 1.00 98.31 584 LYS A O 1
ATOM 4554 N N . PHE A 1 585 ? 11.180 15.704 12.730 1.00 98.25 585 PHE A N 1
ATOM 4555 C CA . PHE A 1 585 ? 10.673 15.740 11.350 1.00 98.25 585 PHE A CA 1
ATOM 4556 C C . PHE A 1 585 ? 9.211 16.215 11.186 1.00 98.25 585 PHE A C 1
ATOM 4558 O O . PHE A 1 585 ? 8.705 16.236 10.063 1.00 98.25 585 PHE A O 1
ATOM 4565 N N . GLU A 1 586 ? 8.511 16.614 12.254 1.00 98.00 586 GLU A N 1
ATOM 4566 C CA . GLU A 1 586 ? 7.166 17.206 12.146 1.00 98.00 586 GLU A CA 1
ATOM 4567 C C . GLU A 1 586 ? 7.242 18.565 11.425 1.00 98.00 586 GLU A C 1
ATOM 4569 O O . GLU A 1 586 ? 7.906 19.490 11.884 1.00 98.00 586 GLU A O 1
ATOM 4574 N N . CYS A 1 587 ? 6.609 18.711 10.266 1.00 96.75 587 CYS A N 1
ATOM 4575 C CA . CYS A 1 587 ? 6.737 19.892 9.421 1.00 96.75 587 CYS A CA 1
ATOM 4576 C C . CYS A 1 587 ? 5.786 21.023 9.873 1.00 96.75 587 CYS A C 1
ATOM 4578 O O . CYS A 1 587 ? 4.610 20.761 10.134 1.00 96.75 587 CYS A O 1
ATOM 4580 N N . PRO A 1 588 ? 6.229 22.297 9.954 1.00 95.75 588 PRO A N 1
ATOM 4581 C CA . PRO A 1 588 ? 7.598 22.821 9.817 1.00 95.75 588 PRO A CA 1
ATOM 4582 C C . PRO A 1 588 ? 8.311 22.996 11.182 1.00 95.75 588 PRO A C 1
ATOM 4584 O O . PRO A 1 588 ? 9.194 23.839 11.331 1.00 95.75 588 PRO A O 1
ATOM 4587 N N . GLN A 1 589 ? 7.868 22.297 12.234 1.00 96.56 589 GLN A N 1
ATOM 4588 C CA . GLN A 1 589 ? 8.218 22.607 13.628 1.00 96.56 589 GLN A CA 1
ATOM 4589 C C . GLN A 1 589 ? 9.346 21.754 14.234 1.00 96.56 589 GLN A C 1
ATOM 4591 O O . GLN A 1 589 ? 9.914 22.163 15.251 1.00 96.56 589 GLN A O 1
ATOM 4596 N N . GLY A 1 590 ? 9.678 20.613 13.635 1.00 97.88 590 GLY A N 1
ATOM 4597 C CA . GLY A 1 590 ? 10.743 19.709 14.057 1.00 97.88 590 GLY A CA 1
ATOM 4598 C C . GLY A 1 590 ? 12.141 20.292 13.841 1.00 97.88 590 GLY A C 1
ATOM 4599 O O . GLY A 1 590 ? 12.338 21.235 13.069 1.00 97.88 590 GLY A O 1
ATOM 4600 N N . SER A 1 591 ? 13.133 19.735 14.538 1.00 98.38 591 SER A N 1
ATOM 4601 C CA . SER A 1 591 ? 14.504 20.265 14.532 1.00 98.38 591 SER A CA 1
ATOM 4602 C C . SER A 1 591 ? 15.188 20.235 13.159 1.00 98.38 591 SER A C 1
ATOM 4604 O O . SER A 1 591 ? 15.997 21.119 12.881 1.00 98.38 591 SER A O 1
ATOM 4606 N N . PHE A 1 592 ? 14.836 19.294 12.273 1.00 97.94 592 PHE A N 1
ATOM 4607 C CA . PHE A 1 592 ? 15.315 19.294 10.888 1.00 97.94 592 PHE A CA 1
ATOM 4608 C C . PHE A 1 592 ? 14.714 20.456 10.085 1.00 97.94 592 PHE A C 1
ATOM 4610 O O . PHE A 1 592 ? 15.457 21.224 9.478 1.00 97.94 592 PHE A O 1
ATOM 4617 N N . TRP A 1 593 ? 13.392 20.641 10.130 1.00 97.12 593 TRP A N 1
ATOM 4618 C CA . TRP A 1 593 ? 12.687 21.674 9.355 1.00 97.12 593 TRP A CA 1
ATOM 4619 C C . TRP A 1 593 ? 13.015 23.110 9.787 1.00 97.12 593 TRP A C 1
ATOM 4621 O O . TRP A 1 593 ? 12.897 24.035 8.990 1.00 97.12 593 TRP A O 1
ATOM 4631 N N . LYS A 1 594 ? 13.509 23.288 11.018 1.00 97.69 594 LYS A N 1
ATOM 4632 C CA . LYS A 1 594 ? 14.067 24.552 11.532 1.00 97.69 594 LYS A CA 1
ATOM 4633 C C . LYS A 1 594 ? 15.563 24.752 11.257 1.00 97.69 594 LYS A C 1
ATOM 4635 O O . LYS A 1 594 ? 16.093 25.816 11.573 1.00 97.69 594 LYS A O 1
ATOM 4640 N N . SER A 1 595 ? 16.260 23.753 10.714 1.00 97.94 595 SER A N 1
ATOM 4641 C CA . SER A 1 595 ? 17.669 23.884 10.320 1.00 97.94 595 SER A CA 1
ATOM 4642 C C . SER A 1 595 ? 17.814 24.728 9.042 1.00 97.94 595 SER A C 1
ATOM 4644 O O . SER A 1 595 ? 16.845 24.845 8.291 1.00 97.94 595 SER A O 1
ATOM 4646 N N . PRO A 1 596 ? 19.007 25.272 8.730 1.00 97.38 596 PRO A N 1
ATOM 4647 C CA . PRO A 1 596 ? 19.222 26.024 7.494 1.00 97.38 596 PRO A CA 1
ATOM 4648 C C . PRO A 1 596 ? 18.802 25.263 6.229 1.00 97.38 596 PRO A C 1
ATOM 4650 O O . PRO A 1 596 ? 18.078 25.831 5.421 1.00 97.38 596 PRO A O 1
ATOM 4653 N N . LYS A 1 597 ? 19.153 23.972 6.096 1.00 95.00 597 LYS A N 1
ATOM 4654 C CA . LYS A 1 597 ? 18.763 23.156 4.930 1.00 95.00 597 LYS A CA 1
ATOM 4655 C C . LYS A 1 597 ? 17.267 22.816 4.924 1.00 95.00 597 LYS A C 1
ATOM 4657 O O . LYS A 1 597 ? 16.647 22.826 3.869 1.00 95.00 597 LYS A O 1
ATOM 4662 N N . GLY A 1 598 ? 16.662 22.582 6.091 1.00 95.56 598 GLY A N 1
ATOM 4663 C CA . GLY A 1 598 ? 15.210 22.391 6.195 1.00 95.56 598 GLY A CA 1
ATOM 4664 C C . GLY A 1 598 ? 14.424 23.635 5.769 1.00 95.56 598 GLY A C 1
ATOM 4665 O O . GLY A 1 598 ? 13.442 23.524 5.041 1.00 95.56 598 GLY A O 1
ATOM 4666 N N . LEU A 1 599 ? 14.896 24.825 6.153 1.00 95.50 599 LEU A N 1
ATOM 4667 C CA . LEU A 1 599 ? 14.328 26.101 5.717 1.00 95.50 599 LEU A CA 1
ATOM 4668 C C . LEU A 1 599 ? 14.592 26.372 4.231 1.00 95.50 599 LEU A C 1
ATOM 4670 O O . LEU A 1 599 ? 13.701 26.857 3.549 1.00 95.50 599 LEU A O 1
ATOM 4674 N N . GLU A 1 600 ? 15.778 26.059 3.715 1.00 93.75 600 GLU A N 1
ATOM 4675 C CA . GLU A 1 600 ? 16.113 26.147 2.286 1.00 93.75 600 GLU A CA 1
ATOM 4676 C C . GLU A 1 600 ? 15.137 25.313 1.441 1.00 93.75 600 GLU A C 1
ATOM 4678 O O . GLU A 1 600 ? 14.474 25.856 0.561 1.00 93.75 600 GLU A O 1
ATOM 4683 N N . MET A 1 601 ? 14.943 24.038 1.796 1.00 91.81 601 MET A N 1
ATOM 4684 C CA . MET A 1 601 ? 13.987 23.140 1.138 1.00 91.81 601 MET A CA 1
ATOM 4685 C C . MET A 1 601 ? 12.535 23.637 1.272 1.00 91.81 601 MET A C 1
ATOM 4687 O O . MET A 1 601 ? 11.780 23.586 0.310 1.00 91.81 601 MET A O 1
ATOM 4691 N N . LEU A 1 602 ? 12.114 24.148 2.435 1.00 91.88 602 LEU A N 1
ATOM 4692 C CA . LEU A 1 602 ? 10.749 24.678 2.607 1.00 91.88 602 LEU A CA 1
ATOM 4693 C C . LEU A 1 602 ? 10.492 26.011 1.880 1.00 91.88 602 LEU A C 1
ATOM 4695 O O . LEU A 1 602 ? 9.332 26.401 1.749 1.00 91.88 602 LEU A O 1
ATOM 4699 N N . ASN A 1 603 ? 11.538 26.710 1.429 1.00 91.81 603 ASN A N 1
ATOM 4700 C CA . ASN A 1 603 ? 11.427 27.959 0.671 1.00 91.81 603 ASN A CA 1
ATOM 4701 C C . ASN A 1 603 ? 11.582 27.775 -0.852 1.00 91.81 603 ASN A C 1
ATOM 4703 O O . ASN A 1 603 ? 11.340 28.739 -1.577 1.00 91.81 603 ASN A O 1
ATOM 4707 N N . ASP A 1 604 ? 11.957 26.590 -1.349 1.00 88.88 604 ASP A N 1
ATOM 4708 C CA . ASP A 1 604 ? 11.991 26.283 -2.787 1.00 88.88 604 ASP A CA 1
ATOM 4709 C C . ASP A 1 604 ? 10.571 25.939 -3.294 1.00 88.88 604 ASP A C 1
ATOM 4711 O O . ASP A 1 604 ? 10.035 24.878 -2.955 1.00 88.88 604 ASP A O 1
ATOM 4715 N N . PRO A 1 605 ? 9.927 26.806 -4.103 1.00 84.19 605 PRO A N 1
ATOM 4716 C CA . PRO A 1 605 ? 8.568 26.568 -4.584 1.00 84.19 605 PRO A CA 1
ATOM 4717 C C . PRO A 1 605 ? 8.496 25.481 -5.668 1.00 84.19 605 PRO A C 1
ATOM 4719 O O . PRO A 1 605 ? 7.395 25.017 -5.960 1.00 84.19 605 PRO A O 1
ATOM 4722 N N . TRP A 1 606 ? 9.639 25.076 -6.239 1.00 84.50 606 TRP A N 1
ATOM 4723 C CA . TRP A 1 606 ? 9.766 24.050 -7.283 1.00 84.50 606 TRP A CA 1
ATOM 4724 C C . TRP A 1 606 ? 10.333 22.726 -6.744 1.00 84.50 606 TRP A C 1
ATOM 4726 O O . TRP A 1 606 ? 10.643 21.815 -7.511 1.00 84.50 606 TRP A O 1
ATOM 4736 N N . ARG A 1 607 ? 10.474 22.587 -5.422 1.00 81.19 607 ARG A N 1
ATOM 4737 C CA . ARG A 1 607 ? 11.006 21.381 -4.780 1.00 81.19 607 ARG A CA 1
ATOM 4738 C C . ARG A 1 607 ? 10.175 20.143 -5.128 1.00 81.19 607 ARG A C 1
ATOM 4740 O O . ARG A 1 607 ? 8.992 20.081 -4.800 1.00 81.19 607 ARG A O 1
ATOM 4747 N N . GLY A 1 608 ? 10.815 19.136 -5.723 1.00 71.44 608 GLY A N 1
ATOM 4748 C CA . GLY A 1 608 ? 10.155 17.919 -6.204 1.00 71.44 608 GLY A CA 1
ATOM 4749 C C . GLY A 1 608 ? 9.489 18.054 -7.581 1.00 71.44 608 GLY A C 1
ATOM 4750 O O . GLY A 1 608 ? 8.958 17.066 -8.082 1.00 71.44 608 GLY A O 1
ATOM 4751 N N . VAL A 1 609 ? 9.533 19.228 -8.225 1.00 77.19 609 VAL A N 1
ATOM 4752 C CA . VAL A 1 609 ? 9.072 19.404 -9.610 1.00 77.19 609 VAL A CA 1
ATOM 4753 C C . VAL A 1 609 ? 10.148 18.899 -10.571 1.00 77.19 609 VAL A C 1
ATOM 4755 O O . VAL A 1 609 ? 11.304 19.331 -10.528 1.00 77.19 609 VAL A O 1
ATOM 4758 N N . LEU A 1 610 ? 9.758 17.971 -11.448 1.00 68.75 610 LEU A N 1
ATOM 4759 C CA . LEU A 1 610 ? 10.642 17.293 -12.394 1.00 68.75 610 LEU A CA 1
ATOM 4760 C C . LEU A 1 610 ? 11.403 18.302 -13.276 1.00 68.75 610 LEU A C 1
ATOM 4762 O O . LEU A 1 610 ? 10.816 18.973 -14.118 1.00 68.75 610 LEU A O 1
ATOM 4766 N N . GLY A 1 611 ? 12.722 18.393 -13.091 1.00 67.00 611 GLY A N 1
ATOM 4767 C CA . GLY A 1 611 ? 13.599 19.266 -13.880 1.00 67.00 611 GLY A CA 1
ATOM 4768 C C . GLY A 1 611 ? 13.602 20.754 -13.496 1.00 67.00 611 GLY A C 1
ATOM 4769 O O . GLY A 1 611 ? 14.404 21.493 -14.064 1.00 67.00 611 GLY A O 1
ATOM 4770 N N . GLU A 1 612 ? 12.775 21.192 -12.538 1.00 68.81 612 GLU A N 1
ATOM 4771 C CA . GLU A 1 612 ? 12.700 22.601 -12.093 1.00 68.81 612 GLU A CA 1
ATOM 4772 C C . GLU A 1 612 ? 13.146 22.833 -10.637 1.00 68.81 612 GLU A C 1
ATOM 4774 O O . GLU A 1 612 ? 13.330 23.983 -10.240 1.00 68.81 612 GLU A O 1
ATOM 4779 N N . GLN A 1 613 ? 13.368 21.774 -9.848 1.00 61.16 613 GLN A N 1
ATOM 4780 C CA . GLN A 1 613 ? 13.891 21.866 -8.477 1.00 61.16 613 GLN A CA 1
ATOM 4781 C C . GLN A 1 613 ? 15.205 22.664 -8.391 1.00 61.16 613 GLN A C 1
ATOM 4783 O O . GLN A 1 613 ? 16.115 22.480 -9.202 1.00 61.16 613 GLN A O 1
ATOM 4788 N N . THR A 1 614 ? 15.321 23.522 -7.368 1.00 53.09 614 THR A N 1
ATOM 4789 C CA . THR A 1 614 ? 16.463 24.441 -7.191 1.00 53.09 614 THR A CA 1
ATOM 4790 C C . THR A 1 614 ? 17.257 24.236 -5.895 1.00 53.09 614 THR A C 1
ATOM 4792 O O . THR A 1 614 ? 18.278 24.903 -5.701 1.00 53.09 614 THR A O 1
ATOM 4795 N N . SER A 1 615 ? 16.814 23.311 -5.033 1.00 45.28 615 SER A N 1
ATOM 4796 C CA . SER A 1 615 ? 17.379 22.983 -3.711 1.00 45.28 615 SER A CA 1
ATOM 4797 C C . SER A 1 615 ? 17.846 21.532 -3.569 1.00 45.28 615 SER A C 1
ATOM 4799 O O . SER A 1 615 ? 17.380 20.664 -4.335 1.00 45.28 615 SER A O 1
#

Solvent-accessible surface area (backbone atoms only — not comparable to full-atom values): 36093 Å² total; per-residue (Å²): 143,87,86,82,88,83,80,84,86,81,82,80,83,85,79,88,78,88,86,81,90,82,81,88,78,90,81,88,84,86,78,89,86,88,87,90,87,87,87,88,86,92,83,86,87,88,85,88,91,84,89,86,89,85,83,89,82,84,87,88,84,91,84,84,89,83,79,90,79,91,80,80,89,76,83,89,78,78,85,76,82,82,80,76,83,84,82,76,84,91,73,86,89,76,89,82,82,92,78,90,86,91,79,89,84,90,87,86,82,88,79,91,88,83,89,81,91,87,91,81,89,84,91,86,85,88,82,88,82,83,91,80,80,77,79,83,83,73,75,81,76,80,75,83,71,81,85,70,87,76,65,86,45,26,30,68,48,75,49,79,47,42,38,46,43,73,34,34,83,75,32,48,78,9,36,74,67,41,63,42,29,17,45,18,35,26,33,35,38,39,36,31,79,78,76,54,68,11,30,12,43,15,74,42,60,37,80,63,30,69,57,30,34,49,36,28,65,72,50,53,65,81,49,51,76,39,31,54,63,78,48,57,75,46,27,8,58,42,54,50,54,69,65,36,70,76,63,31,70,81,33,66,68,25,64,58,59,19,27,16,39,5,10,54,41,31,16,51,51,12,32,49,12,42,74,71,66,23,16,39,34,58,49,59,64,71,45,53,44,66,59,57,53,42,30,34,61,58,79,86,33,62,93,82,51,40,72,69,56,51,32,51,51,31,56,61,28,57,63,64,25,68,62,36,47,58,30,31,79,65,30,66,42,29,42,38,27,40,40,68,34,23,36,59,71,53,50,74,66,55,27,50,53,39,41,50,53,40,47,75,57,45,45,52,32,35,38,35,55,34,75,78,44,69,73,52,37,52,50,53,49,53,51,52,43,67,72,60,38,87,84,38,38,46,28,39,32,28,64,34,71,38,53,53,69,52,40,54,64,48,55,70,79,50,44,90,73,61,34,46,44,68,82,90,62,94,51,100,82,70,81,66,10,32,41,28,28,52,26,54,68,84,42,46,64,44,38,23,51,32,30,66,66,30,47,87,71,25,31,33,24,26,46,30,60,73,38,46,34,60,57,55,54,49,47,27,60,77,57,62,16,56,57,34,39,14,49,31,70,30,47,25,51,12,63,41,39,48,60,49,41,50,52,49,31,45,73,74,69,39,51,60,38,35,43,20,93,51,68,65,29,40,29,39,35,42,34,52,51,46,33,33,27,34,41,56,61,68,47,78,44,49,34,46,40,50,98,55,61,39,86,43,31,74,50,52,59,53,76,36,90,73,26,11,40,43,56,76,76,59,53,12,44,44,52,48,66,41,68,70,49,44,57,32,28,21,60,70,78,6,59,49,35,68,31,73,67,33,44,49,50,75,65,42,92,35,60,62,40,83,94,59,48,85,115

Mean predicted aligned error: 14.26 Å

pLDDT: mean 77.94, std 27.93, range [24.56, 98.94]

Sequence (615 aa):
MWEPVWCSAKRMRMSRRRATPGQDPKRQFRSEREIPPDDPLWTPPISSRRPGNLLAKSPVLGTPPAKSRAKQPSQAIQPTTLLLPIDIPLHKWAPGYCTSGRSLEAKGPAGHQSTFASRVLPELIRAKQVDYSPAPQHPPRAIPSPKRNMTDIKITSFTVRDLRFPTSLDSIGSDPMNLAGENALGYLQYHTDKGLVGTGFSFSNGQGNEVLCAGIRALAPRYIGRSLASIIADFGKTHRNLLSGQIRFMSPERGVMQLAANAVLNAVWDLWAKVEGKPLWRLVADFTPEEFVKCIDFRYLTDAITPEEAIQMLKAQEAGKKERLELALKNQAVPGYNTSIGWLGLSDEKVTENLQKALDEGFKHFKLKVGLGLEADRRRLGLVRKVAGPDAVIMTDVNQLWDVDEAIEYMPKLADFNLFFESFRQRPDDWTSFIEEPTSPDDILGHAKIRKALKPYGIGVATGEHVNNRVMFKQLLQAEALDALQLDALRLSGMNEILSVLLLAAKFGVPIVPHSGGAGMTELCSHISTIDFVVVSGKKSILEYTDHLHEAFVNPASMAPGSYHTSPTAPGYSTDVKEEYFAKFECPQGSFWKSPKGLEMLNDPWRGVLGEQTS

Radius of gyration: 33.99 Å; Cα contacts (8 Å, |Δi|>4): 1019; chains: 1; bounding box: 121×105×82 Å

Secondary structure (DSSP, 8-state):
---PPP----PPPP--------------------------------------------------PPPP---PPPPPPP----------------PPP-----------------------------------PPPP-PPP-------------BEEEEEEEEEE--GGGGTTT--SS-TT---EEEEEEEEETTS-EEEEEEEE-STTHHHHHHHHHHHGGGGTT-BHHHHHTTHHHHHHHHT-TTHHHHSTTSHHHHHHHHHHHHHHHHHHHHHTTSBHHHHHHTS-HHHHHTT---TTTTTT--HHHHHHHHHHHTTTHHHHHHHHTTT-S-BEEE-TT--TTS-HHHHHHHHHHHHHTT--EEEEE--S-HHHHHHHHHHHHHHHTTTSEEEEE-TT-S-HHHHHHHGGGGGGGT---SSS--STT----EEE--S-TT-HHHHHHHHHHHGGGT-EEEE-TT---HHHHHHHHHTT--SEE---TTTSSSHHHHHHHHHHHHHHTPPB-----STTHHHHHHHHHHHIIIIIS-S---EEE--SSGGGBSS---EETTTEEPPP-SSB-S-PBPHHHHHHHBTTTSTTTTSHHHHHHHH-TTTT-TTT---

Foldseek 3Di:
DDDDDDDDDDDDDDDDDDDDDDDDDDDDDDDDDDDDDDDDDDDDDDDDDDDDDDDDDDDDDDDDDDDDDDDDDDDDDDDDPPDDDPDDDDDDDDDDDDDDDDDDDDDDDDDDDDDDDDDDDDYDDDDDDDDDDDDDDDDPDDDDDPDDVQDQKAFADKDWFKFWAQCQVVQALAFQQFRRFIWIWRKMWTATPVGDIQIFTFTDGHPCSVVLVVLLVVQQVVRHGHGLCRCLVQQQVNLVVSCDDPNCVVPNLFPSNLLSLLRNVQSSLQSVLVSVFWASLVVLLPDQLLSLLSNANCVLPVVQDDSVNSNVLLVVLVVCLVVLVVCQQVLNFAFAEEAQLAHPPDDLVSSLVVLVVVVVLQHQEYEYHDDPDQVVRLVSLVSSCVRSDDRGAYAYERQAPDDLVCLLVRVLSNLVSVQAADDPDPDQPRHHYEYENSHDLQCLVSLLSSQVSCVVSRHWYEYAQNNRFPNSLLSSLVSVRGQEYAHWCSRGSHPNGLSSSLQSCLSSVHHYAYDDSHACGLLQVLSSSSNSCSGRNVGYDHYYDYPDNLVQFPQGWDADRNRGTRRGGGRGRSRHGDVLSCCQGRPCRHPVCPDPVVVVQVPFPCRSPPPRTDD